Protein AF-A0A2V8IIA6-F1 (afdb_monomer)

Structure (mmCIF, N/CA/C/O backbone):
data_AF-A0A2V8IIA6-F1
#
_entry.id   AF-A0A2V8IIA6-F1
#
loop_
_atom_site.group_PDB
_atom_site.id
_atom_site.type_symbol
_atom_site.label_atom_id
_atom_site.label_alt_id
_atom_site.label_comp_id
_atom_site.label_asym_id
_atom_site.label_entity_id
_atom_site.label_seq_id
_atom_site.pdbx_PDB_ins_code
_atom_site.Cartn_x
_atom_site.Cartn_y
_atom_site.Cartn_z
_atom_site.occupancy
_atom_site.B_iso_or_equiv
_atom_site.auth_seq_id
_atom_site.auth_comp_id
_atom_site.auth_asym_id
_atom_site.auth_atom_id
_atom_site.pdbx_PDB_model_num
ATOM 1 N N . MET A 1 1 ? -71.075 0.052 -41.344 1.00 31.81 1 MET A N 1
ATOM 2 C CA . MET A 1 1 ? -71.062 1.120 -42.367 1.00 31.81 1 MET A CA 1
ATOM 3 C C . MET A 1 1 ? -71.128 2.435 -41.605 1.00 31.81 1 MET A C 1
ATOM 5 O O . MET A 1 1 ? -72.173 2.713 -41.043 1.00 31.81 1 MET A O 1
ATOM 9 N N . ASN A 1 2 ? -69.969 2.957 -41.184 1.00 32.91 2 ASN A N 1
ATOM 10 C CA . ASN A 1 2 ? -69.239 4.104 -41.777 1.00 32.91 2 ASN A CA 1
ATOM 11 C C . ASN A 1 2 ? -70.104 5.378 -41.703 1.00 32.91 2 ASN A C 1
ATOM 13 O O . ASN A 1 2 ? -71.227 5.351 -42.178 1.00 32.91 2 ASN A O 1
ATOM 17 N N . ALA A 1 3 ? -69.684 6.501 -41.125 1.00 30.34 3 ALA A N 1
ATOM 18 C CA . ALA A 1 3 ? -68.422 7.202 -41.335 1.00 30.34 3 ALA A CA 1
ATOM 19 C C . ALA A 1 3 ? -68.171 8.205 -40.171 1.00 30.34 3 ALA A C 1
ATOM 21 O O . ALA A 1 3 ? -69.123 8.694 -39.576 1.00 30.34 3 ALA A O 1
ATOM 22 N N . VAL A 1 4 ? -66.928 8.341 -39.692 1.00 32.91 4 VAL A N 1
ATOM 23 C CA . VAL A 1 4 ? -66.003 9.480 -39.921 1.00 32.91 4 VAL A CA 1
ATOM 24 C C . VAL A 1 4 ? -66.443 10.816 -39.295 1.00 32.91 4 VAL A C 1
ATOM 26 O O . VAL A 1 4 ? -67.447 11.404 -39.681 1.00 32.91 4 VAL A O 1
ATOM 29 N N . SER A 1 5 ? -65.611 11.355 -38.400 1.00 30.11 5 SER A N 1
ATOM 30 C CA . SER A 1 5 ? -65.439 12.802 -38.210 1.00 30.11 5 SER A CA 1
ATOM 31 C C . SER A 1 5 ? -64.028 13.093 -37.718 1.00 30.11 5 SER A C 1
ATOM 33 O O . SER A 1 5 ? -63.480 12.382 -36.876 1.00 30.11 5 SER A O 1
ATOM 35 N N . GLU A 1 6 ? -63.445 14.086 -38.374 1.00 30.84 6 GLU A N 1
ATOM 36 C CA . GLU A 1 6 ? -62.030 14.409 -38.436 1.00 30.84 6 GLU A CA 1
ATOM 37 C C . GLU A 1 6 ? -61.509 15.179 -37.218 1.00 30.84 6 GLU A C 1
ATOM 39 O O . GLU A 1 6 ? -62.247 15.731 -36.404 1.00 30.84 6 GLU A O 1
ATOM 44 N N . PHE A 1 7 ? -60.183 15.188 -37.134 1.00 27.12 7 PHE A N 1
ATOM 45 C CA . PHE A 1 7 ? -59.342 15.808 -36.119 1.00 27.12 7 PHE A CA 1
ATOM 46 C C . PHE A 1 7 ? -58.763 17.148 -36.627 1.00 27.12 7 PHE A C 1
ATOM 48 O O . PHE A 1 7 ? -58.670 17.362 -37.832 1.00 27.12 7 PHE A O 1
ATOM 55 N N . ILE A 1 8 ? -58.225 17.933 -35.678 1.00 27.41 8 ILE A N 1
ATOM 56 C CA . ILE A 1 8 ? -57.191 19.002 -35.771 1.00 27.41 8 ILE A CA 1
ATOM 57 C C . ILE A 1 8 ? -57.630 20.420 -35.321 1.00 27.41 8 ILE A C 1
ATOM 59 O O . ILE A 1 8 ? -58.043 21.270 -36.098 1.00 27.41 8 ILE A O 1
ATOM 63 N N . VAL A 1 9 ? -57.489 20.615 -34.001 1.00 29.34 9 VAL A N 1
ATOM 64 C CA . VAL A 1 9 ? -56.698 21.614 -33.230 1.00 29.34 9 VAL A CA 1
ATOM 65 C C . VAL A 1 9 ? -56.525 23.059 -33.746 1.00 29.34 9 VAL A C 1
ATOM 67 O O . VAL A 1 9 ? -55.869 23.296 -34.755 1.00 29.34 9 VAL A O 1
ATOM 70 N N . ALA A 1 10 ? -56.879 24.025 -32.880 1.00 23.84 10 ALA A N 1
ATOM 71 C CA . ALA A 1 10 ? -56.174 25.305 -32.730 1.00 23.84 10 ALA A CA 1
ATOM 72 C C . ALA A 1 10 ? -56.139 25.780 -31.254 1.00 23.84 10 ALA A C 1
ATOM 74 O O . ALA A 1 10 ? -57.078 25.568 -30.492 1.00 23.84 10 ALA A O 1
ATOM 75 N N . LEU A 1 11 ? -55.000 26.382 -30.894 1.00 30.94 11 LEU A N 1
ATOM 76 C CA . LEU A 1 11 ? -54.446 26.772 -29.586 1.00 30.94 11 LEU A CA 1
ATOM 77 C C . LEU A 1 11 ? -55.349 27.534 -28.591 1.00 30.94 11 LEU A C 1
ATOM 79 O O . LEU A 1 11 ? -55.998 28.510 -28.954 1.00 30.94 11 LEU A O 1
ATOM 83 N N . ALA A 1 12 ? -55.130 27.265 -27.296 1.00 26.92 12 ALA A N 1
ATOM 84 C CA . ALA A 1 12 ? -55.038 28.309 -26.269 1.00 26.92 12 ALA A CA 1
ATOM 85 C C . ALA A 1 12 ? -54.053 27.899 -25.155 1.00 26.92 12 ALA A C 1
ATOM 87 O O . ALA A 1 12 ? -54.123 26.805 -24.600 1.00 26.92 12 ALA A O 1
ATOM 88 N N . VAL A 1 13 ? -53.106 28.793 -24.875 1.00 37.38 13 VAL A N 1
ATOM 89 C CA . VAL A 1 13 ? -52.034 28.671 -23.881 1.00 37.38 13 VAL A CA 1
ATOM 90 C C . VAL A 1 13 ? -52.610 28.831 -22.473 1.00 37.38 13 VAL A C 1
ATOM 92 O O . VAL A 1 13 ? -53.210 29.859 -22.171 1.00 37.38 13 VAL A O 1
ATOM 95 N N . ALA A 1 14 ? -52.357 27.860 -21.596 1.00 34.00 14 ALA A N 1
ATOM 96 C CA . ALA A 1 14 ? -52.492 28.020 -20.152 1.00 34.00 14 ALA A CA 1
ATOM 97 C C . ALA A 1 14 ? -51.121 27.793 -19.505 1.00 34.00 14 ALA A C 1
ATOM 99 O O . ALA A 1 14 ? -50.592 26.680 -19.485 1.00 34.00 14 ALA A O 1
ATOM 100 N N . ALA A 1 15 ? -50.530 28.882 -19.012 1.00 38.03 15 ALA A N 1
ATOM 101 C CA . ALA A 1 15 ? -49.320 28.859 -18.207 1.00 38.03 15 ALA A CA 1
ATOM 102 C C . ALA A 1 15 ? -49.604 28.101 -16.905 1.00 38.03 15 ALA A C 1
ATOM 104 O O . ALA A 1 15 ? -50.258 28.616 -16.001 1.00 38.03 15 ALA A O 1
ATOM 105 N N . THR A 1 16 ? -49.115 26.866 -16.820 1.00 38.56 16 THR A N 1
ATOM 106 C CA . THR A 1 16 ? -49.126 26.105 -15.573 1.00 38.56 16 THR A CA 1
ATOM 107 C C . THR A 1 16 ? -47.766 26.313 -14.930 1.00 38.56 16 THR A C 1
ATOM 109 O O . THR A 1 16 ? -46.756 25.815 -15.425 1.00 38.56 16 THR A O 1
ATOM 112 N N . ALA A 1 17 ? -47.724 27.107 -13.862 1.00 36.56 17 ALA A N 1
ATOM 113 C CA . ALA A 1 17 ? -46.558 27.194 -13.002 1.00 36.56 17 ALA A CA 1
ATOM 114 C C . ALA A 1 17 ? -46.345 25.816 -12.364 1.00 36.56 17 ALA A C 1
ATOM 116 O O . ALA A 1 17 ? -46.988 25.465 -11.375 1.00 36.56 17 ALA A O 1
ATOM 117 N N . CYS A 1 18 ? -45.465 25.012 -12.956 1.00 32.28 18 CYS A N 1
ATOM 118 C CA . CYS A 1 18 ? -44.913 23.851 -12.286 1.00 32.28 18 CYS A CA 1
ATOM 119 C C . CYS A 1 18 ? -44.096 24.383 -11.110 1.00 32.28 18 CYS A C 1
ATOM 121 O O . CYS A 1 18 ? -42.968 24.843 -11.285 1.00 32.28 18 CYS A O 1
ATOM 123 N N . ILE A 1 19 ? -44.681 24.344 -9.913 1.00 41.47 19 ILE A N 1
ATOM 124 C CA . ILE A 1 19 ? -43.917 24.329 -8.672 1.00 41.47 19 ILE A CA 1
ATOM 125 C C . ILE A 1 19 ? -43.054 23.078 -8.786 1.00 41.47 19 ILE A C 1
ATOM 127 O O . ILE A 1 19 ? -43.510 21.963 -8.537 1.00 41.47 19 ILE A O 1
ATOM 131 N N . GLY A 1 20 ? -41.830 23.257 -9.278 1.00 33.75 20 GLY A N 1
ATOM 132 C CA . GLY A 1 20 ? -40.808 22.243 -9.167 1.00 33.75 20 GLY A CA 1
ATOM 133 C C . GLY A 1 20 ? -40.684 21.965 -7.683 1.00 33.75 20 GLY A C 1
ATOM 134 O O . GLY A 1 20 ? -40.266 22.842 -6.929 1.00 33.75 20 GLY A O 1
ATOM 135 N N . ALA A 1 21 ? -41.104 20.776 -7.260 1.00 36.50 21 ALA A N 1
ATOM 136 C CA . ALA A 1 21 ? -40.654 20.232 -6.001 1.00 36.50 21 ALA A CA 1
ATOM 137 C C . ALA A 1 21 ? -39.131 20.170 -6.120 1.00 36.50 21 ALA A C 1
ATOM 139 O O . ALA A 1 21 ? -38.568 19.258 -6.724 1.00 36.50 21 ALA A O 1
ATOM 140 N N . THR A 1 22 ? -38.459 21.202 -5.619 1.00 36.38 22 THR A N 1
ATOM 141 C CA . THR A 1 22 ? -37.060 21.100 -5.268 1.00 36.38 22 THR A CA 1
ATOM 142 C C . THR A 1 22 ? -37.025 19.972 -4.252 1.00 36.38 22 THR A C 1
ATOM 144 O O . THR A 1 22 ? -37.503 20.109 -3.128 1.00 36.38 22 THR A O 1
ATOM 147 N N . HIS A 1 23 ? -36.544 18.802 -4.668 1.00 36.16 23 HIS A N 1
ATOM 148 C CA . HIS A 1 23 ? -36.136 17.782 -3.723 1.00 36.16 23 HIS A CA 1
ATOM 149 C C . HIS A 1 23 ? -34.982 18.386 -2.920 1.00 36.16 23 HIS A C 1
ATOM 151 O O . HIS A 1 23 ? -33.814 18.230 -3.265 1.00 36.16 23 HIS A O 1
ATOM 157 N N . SER A 1 24 ? -35.308 19.118 -1.856 1.00 38.78 24 SER A N 1
ATOM 158 C CA . SER A 1 24 ? -34.388 19.364 -0.762 1.00 38.78 24 SER A CA 1
ATOM 159 C C . SER A 1 24 ? -34.180 18.010 -0.094 1.00 38.78 24 SER A C 1
ATOM 161 O O . SER A 1 24 ? -34.891 17.636 0.839 1.00 38.78 24 SER A O 1
ATOM 163 N N . VAL A 1 25 ? -33.261 17.218 -0.644 1.00 41.19 25 VAL A N 1
ATOM 164 C CA . VAL A 1 25 ? -32.724 16.052 0.050 1.00 41.19 25 VAL A CA 1
ATOM 165 C C . VAL A 1 25 ? -32.101 16.610 1.323 1.00 41.19 25 VAL A C 1
ATOM 167 O O . VAL A 1 25 ? -31.121 17.346 1.247 1.00 41.19 25 VAL A O 1
ATOM 170 N N . SER A 1 26 ? -32.712 16.349 2.477 1.00 43.47 26 SER A N 1
ATOM 171 C CA . SER A 1 26 ? -32.168 16.782 3.761 1.00 43.47 26 SER A CA 1
ATOM 172 C C . SER A 1 26 ? -30.742 16.247 3.903 1.00 43.47 26 SER A C 1
ATOM 174 O O . SER A 1 26 ? -30.544 15.033 3.821 1.00 43.47 26 SER A O 1
ATOM 176 N N . ASP A 1 27 ? -29.760 17.123 4.110 1.00 54.41 27 ASP A N 1
ATOM 177 C CA . ASP A 1 27 ? -28.418 16.717 4.531 1.00 54.41 27 ASP A CA 1
ATOM 178 C C . ASP A 1 27 ? -28.521 16.097 5.922 1.00 54.41 27 ASP A C 1
ATOM 180 O O . ASP A 1 27 ? -28.786 16.797 6.898 1.00 54.41 27 ASP A O 1
ATOM 184 N N . ALA A 1 28 ? -28.360 14.777 6.021 1.00 73.88 28 ALA A N 1
ATOM 185 C CA . ALA A 1 28 ? -28.357 14.116 7.314 1.00 73.88 28 ALA A CA 1
ATOM 186 C C . ALA A 1 28 ? -27.144 14.584 8.135 1.00 73.88 28 ALA A C 1
ATOM 188 O O . ALA A 1 28 ? -26.025 14.703 7.617 1.00 73.88 28 ALA A O 1
ATOM 189 N N . ASP A 1 29 ? -27.364 14.833 9.426 1.00 83.56 29 ASP A N 1
ATOM 190 C CA . ASP A 1 29 ? -26.277 15.124 10.353 1.00 83.56 29 ASP A CA 1
ATOM 191 C C . ASP A 1 29 ? -25.362 13.908 10.523 1.00 83.56 29 ASP A C 1
ATOM 193 O O . ASP A 1 29 ? -25.795 12.753 10.568 1.00 83.56 29 ASP A O 1
ATOM 197 N N . VAL A 1 30 ? -24.071 14.195 10.653 1.00 89.38 30 VAL A N 1
ATOM 198 C CA . VAL A 1 30 ? -23.047 13.210 10.997 1.00 89.38 30 VAL A CA 1
ATOM 199 C C . VAL A 1 30 ? -23.221 12.741 12.440 1.00 89.38 30 VAL A C 1
ATOM 201 O O . VAL A 1 30 ? -23.549 13.524 13.332 1.00 89.38 30 VAL A O 1
ATOM 204 N N . ARG A 1 31 ? -22.972 11.453 12.684 1.00 89.31 31 ARG A N 1
ATOM 205 C CA . ARG A 1 31 ? -23.026 10.855 14.023 1.00 89.31 31 ARG A CA 1
ATOM 206 C C . ARG A 1 31 ? -21.670 10.234 14.358 1.00 89.31 31 ARG A C 1
ATOM 208 O O . ARG A 1 31 ? -21.375 9.166 13.817 1.00 89.31 31 ARG A O 1
ATOM 215 N N . PRO A 1 32 ? -20.844 10.886 15.198 1.00 93.94 32 PRO A N 1
ATOM 216 C CA . PRO A 1 32 ? -19.577 10.309 15.623 1.00 93.94 32 PRO A CA 1
ATOM 217 C C . PRO A 1 32 ? -19.813 9.042 16.441 1.00 93.94 32 PRO A C 1
ATOM 219 O O . PRO A 1 32 ? -20.712 8.979 17.280 1.00 93.94 32 PRO A O 1
ATOM 222 N N . GLN A 1 33 ? -18.993 8.036 16.171 1.00 95.88 33 GLN A N 1
ATOM 223 C CA . GLN A 1 33 ? -18.931 6.771 16.895 1.00 95.88 33 GLN A CA 1
ATOM 224 C C . GLN A 1 33 ? -17.515 6.572 17.426 1.00 95.88 33 GLN A C 1
ATOM 226 O O . GLN A 1 33 ? -16.572 7.153 16.885 1.00 95.88 33 GLN A O 1
ATOM 231 N N . ASP A 1 34 ? -17.356 5.728 18.444 1.00 97.62 34 ASP A N 1
ATOM 232 C CA . ASP A 1 34 ? -16.028 5.263 18.841 1.00 97.62 34 ASP A CA 1
ATOM 233 C C . ASP A 1 34 ? -15.339 4.584 17.645 1.00 97.62 34 ASP A C 1
ATOM 235 O O . ASP A 1 34 ? -15.910 3.718 16.975 1.00 97.62 34 ASP A O 1
ATOM 239 N N . ALA A 1 35 ? -14.120 5.023 17.334 1.00 97.69 35 ALA A N 1
ATOM 240 C CA . ALA A 1 35 ? -13.429 4.590 16.126 1.00 97.69 35 ALA A CA 1
ATOM 241 C C . ALA A 1 35 ? -12.978 3.117 16.174 1.00 97.69 35 ALA A C 1
ATOM 243 O O . ALA A 1 35 ? -12.955 2.458 15.131 1.00 97.69 35 ALA A O 1
ATOM 244 N N . ILE A 1 36 ? -12.632 2.584 17.353 1.00 98.19 36 ILE A N 1
ATOM 245 C CA . ILE A 1 36 ? -12.224 1.179 17.505 1.00 98.19 36 ILE A CA 1
ATOM 246 C C . ILE A 1 36 ? -13.445 0.274 17.324 1.00 98.19 36 ILE A C 1
ATOM 248 O O . ILE A 1 36 ? -13.383 -0.694 16.559 1.00 98.19 36 ILE A O 1
ATOM 252 N N . ASP A 1 37 ? -14.565 0.612 17.965 1.00 98.06 37 ASP A N 1
ATOM 253 C CA . ASP A 1 37 ? -15.830 -0.113 17.820 1.00 98.06 37 ASP A CA 1
ATOM 254 C C . ASP A 1 37 ? -16.314 -0.126 16.370 1.00 98.06 37 ASP A C 1
ATOM 256 O O . ASP A 1 37 ? -16.732 -1.175 15.866 1.00 98.06 37 ASP A O 1
ATOM 260 N N . LEU A 1 38 ? -16.205 1.010 15.677 1.00 97.81 38 LEU A N 1
ATOM 261 C CA . LEU A 1 38 ? -16.568 1.123 14.269 1.00 97.81 38 LEU A CA 1
ATOM 262 C C . LEU A 1 38 ? -15.727 0.174 13.401 1.00 97.81 38 LEU A C 1
ATOM 264 O O . LEU A 1 38 ? -16.287 -0.589 12.611 1.00 97.81 38 LEU A O 1
ATOM 268 N N . ILE A 1 39 ? -14.398 0.178 13.560 1.00 98.12 39 ILE A N 1
ATOM 269 C CA . ILE A 1 39 ? -13.489 -0.688 12.788 1.00 98.12 39 ILE A CA 1
ATOM 270 C C . ILE A 1 39 ? -13.767 -2.168 13.060 1.00 98.12 39 ILE A C 1
ATOM 272 O O . ILE A 1 39 ? -13.886 -2.960 12.125 1.00 98.12 39 ILE A O 1
ATOM 276 N N . LEU A 1 40 ? -13.882 -2.562 14.328 1.00 98.19 40 LEU A N 1
ATOM 277 C CA . LEU A 1 40 ? -14.100 -3.963 14.693 1.00 98.19 40 LEU A CA 1
ATOM 278 C C . LEU A 1 40 ? -15.471 -4.472 14.233 1.00 98.19 40 LEU A C 1
ATOM 280 O O . LEU A 1 40 ? -15.591 -5.633 13.840 1.00 98.19 40 LEU A O 1
ATOM 284 N N . THR A 1 41 ? -16.485 -3.606 14.219 1.00 97.88 41 THR A N 1
ATOM 285 C CA . THR A 1 41 ? -17.807 -3.927 13.664 1.00 97.88 41 THR A CA 1
ATOM 286 C C . THR A 1 41 ? -17.759 -4.062 12.142 1.00 97.88 41 THR A C 1
ATOM 288 O O . THR A 1 41 ? -18.398 -4.958 11.591 1.00 97.88 41 THR A O 1
ATOM 291 N N . ALA A 1 42 ? -16.964 -3.242 11.445 1.00 98.19 42 ALA A N 1
ATOM 292 C CA . ALA A 1 42 ? -16.837 -3.315 9.989 1.00 98.19 42 ALA A CA 1
ATOM 293 C C . ALA A 1 42 ? -16.361 -4.697 9.503 1.00 98.19 42 ALA A C 1
ATOM 295 O O . ALA A 1 42 ? -16.852 -5.189 8.485 1.00 98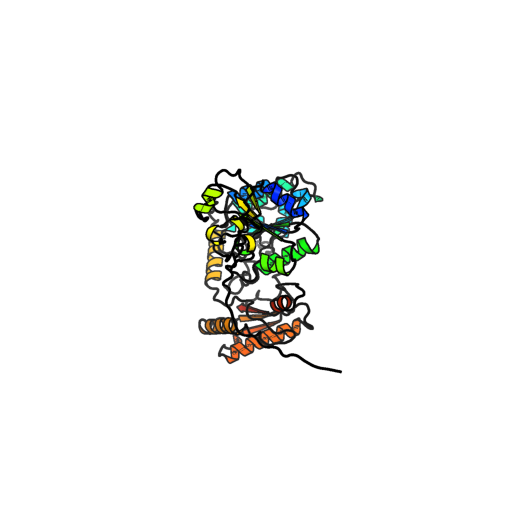.19 42 ALA A O 1
ATOM 296 N N . PHE A 1 43 ? -15.503 -5.380 10.270 1.00 98.25 43 PHE A N 1
ATOM 297 C CA . PHE A 1 43 ? -15.030 -6.733 9.946 1.00 98.25 43 PHE A CA 1
ATOM 298 C C . PHE A 1 43 ? -16.121 -7.815 9.897 1.00 98.25 43 PHE A C 1
ATOM 300 O O . PHE A 1 43 ? -15.866 -8.912 9.401 1.00 98.25 43 PHE A O 1
ATOM 307 N N . GLN A 1 44 ? -17.341 -7.532 10.366 1.00 96.12 44 GLN A N 1
ATOM 308 C CA . GLN A 1 44 ? -18.485 -8.436 10.196 1.00 96.12 44 GLN A CA 1
ATOM 309 C C . GLN A 1 44 ? -18.941 -8.526 8.732 1.00 96.12 44 GLN A C 1
ATOM 311 O O . GLN A 1 44 ? -19.463 -9.556 8.315 1.00 96.12 44 GLN A O 1
ATOM 316 N N . ASN A 1 45 ? -18.727 -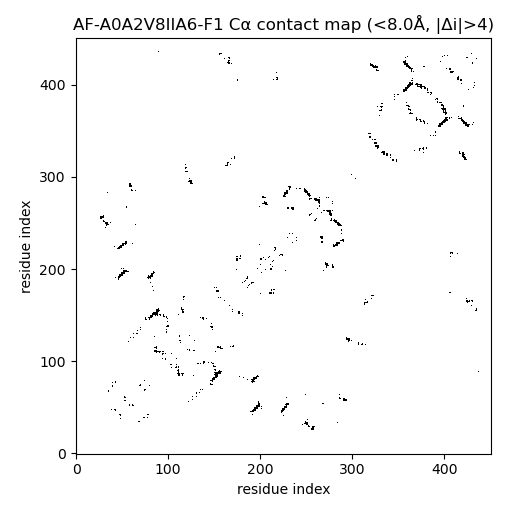7.460 7.954 1.00 97.19 45 ASN A N 1
ATOM 317 C CA . ASN A 1 45 ? -19.183 -7.353 6.567 1.00 97.19 45 ASN A CA 1
ATOM 318 C C . ASN A 1 45 ? -18.020 -7.258 5.569 1.00 97.19 45 ASN A C 1
ATOM 320 O O . ASN A 1 45 ? -18.148 -7.699 4.426 1.00 97.19 45 ASN A O 1
ATOM 324 N N . TYR A 1 46 ? -16.877 -6.723 6.003 1.00 98.44 46 TYR A N 1
ATOM 325 C CA . TYR A 1 46 ? -15.735 -6.429 5.144 1.00 98.44 46 TYR A CA 1
ATOM 326 C C . TYR A 1 46 ? -14.491 -7.180 5.625 1.00 98.44 46 TYR A C 1
ATOM 328 O O . TYR A 1 46 ? -13.973 -6.873 6.697 1.00 98.44 46 TYR A O 1
ATOM 336 N N . PRO A 1 47 ? -13.962 -8.148 4.854 1.00 98.25 47 PRO A N 1
ATOM 337 C CA . PRO A 1 47 ? -12.728 -8.831 5.236 1.00 98.25 47 PRO A CA 1
ATOM 338 C C . PRO A 1 47 ? -11.502 -7.910 5.191 1.00 98.25 47 PRO A C 1
ATOM 340 O O . PRO A 1 47 ? -10.505 -8.185 5.857 1.00 98.25 47 PRO A O 1
ATOM 343 N N . LEU A 1 48 ? -11.562 -6.819 4.422 1.00 98.81 48 LEU A N 1
ATOM 344 C CA . LEU A 1 48 ? -10.484 -5.846 4.295 1.00 98.81 48 LEU A CA 1
ATOM 345 C C . LEU A 1 48 ? -10.945 -4.501 4.853 1.00 98.81 48 LEU A C 1
ATOM 347 O O . LEU A 1 48 ? -11.777 -3.827 4.247 1.00 98.81 48 LEU A O 1
ATOM 351 N N . VAL A 1 49 ? -10.374 -4.095 5.983 1.00 98.81 49 VAL A N 1
ATOM 352 C CA . VAL A 1 49 ? -10.585 -2.755 6.540 1.00 98.81 49 VAL A CA 1
ATOM 353 C C . VAL A 1 49 ? -9.287 -1.976 6.389 1.00 98.81 49 VAL A C 1
ATOM 355 O O . VAL A 1 49 ? -8.248 -2.396 6.896 1.00 98.81 49 VAL A O 1
ATOM 358 N N . ALA A 1 50 ? -9.327 -0.873 5.649 1.00 98.44 50 ALA A N 1
ATOM 359 C CA . ALA A 1 50 ? -8.159 -0.081 5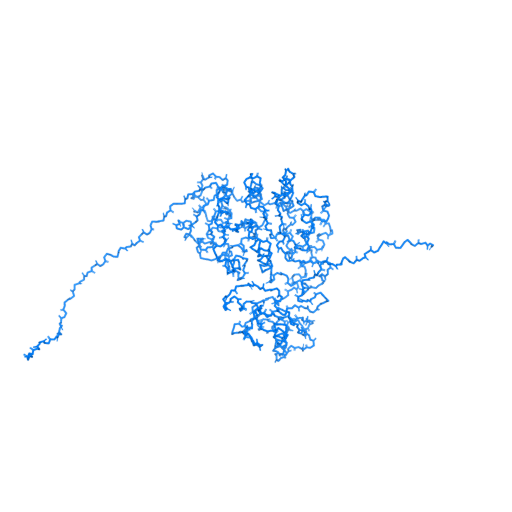.300 1.00 98.44 50 ALA A CA 1
ATOM 360 C C . ALA A 1 50 ? -8.106 1.204 6.124 1.00 98.44 50 ALA A C 1
ATOM 362 O O . ALA A 1 50 ? -9.041 1.996 6.099 1.00 98.44 50 ALA A O 1
ATOM 363 N N . LEU A 1 51 ? -7.006 1.402 6.840 1.00 98.12 51 LEU A N 1
ATOM 364 C CA . LEU A 1 51 ? -6.728 2.559 7.676 1.00 98.12 51 LEU A CA 1
ATOM 365 C C . LEU A 1 51 ? -5.603 3.372 7.037 1.00 98.12 51 LEU A C 1
ATOM 367 O O . LEU A 1 51 ? -4.502 2.850 6.833 1.00 98.12 51 LEU A O 1
ATOM 371 N N . SER A 1 52 ? -5.870 4.646 6.742 1.00 95.38 52 SER A N 1
ATOM 372 C CA . SER A 1 52 ? -4.815 5.536 6.269 1.00 95.38 52 SER A CA 1
ATOM 373 C C . SER A 1 52 ? -3.780 5.818 7.363 1.00 95.38 52 SER A C 1
ATOM 375 O O . SER A 1 52 ? -4.135 6.073 8.513 1.00 95.38 52 SER A O 1
ATOM 377 N N . ASP A 1 53 ? -2.500 5.859 6.991 1.00 91.44 53 ASP A N 1
ATOM 378 C CA . ASP A 1 53 ? -1.366 6.296 7.828 1.00 91.44 53 ASP A CA 1
ATOM 379 C C . ASP A 1 53 ? -1.358 7.830 8.062 1.00 91.44 53 ASP A C 1
ATOM 381 O O . ASP A 1 53 ? -0.322 8.479 8.169 1.00 91.44 53 ASP A O 1
ATOM 385 N N . GLY A 1 54 ? -2.536 8.462 8.084 1.00 85.81 54 GLY A N 1
ATOM 386 C CA . GLY A 1 54 ? -2.670 9.916 8.170 1.00 85.81 54 GLY A CA 1
ATOM 387 C C . GLY A 1 54 ? -2.611 10.662 6.832 1.00 85.81 54 GLY A C 1
ATOM 388 O O . GLY A 1 54 ? -2.521 10.073 5.751 1.00 85.81 54 GLY A O 1
ATOM 389 N N . ALA A 1 55 ? -2.681 11.997 6.906 1.00 73.88 55 ALA A N 1
ATOM 390 C CA . ALA A 1 55 ? -2.577 12.895 5.742 1.00 73.88 55 ALA A CA 1
ATOM 391 C C . ALA A 1 55 ? -1.123 13.104 5.266 1.00 73.88 55 ALA A C 1
ATOM 393 O O . ALA A 1 55 ? -0.861 13.668 4.200 1.00 73.88 55 ALA A O 1
ATOM 394 N N . GLY A 1 56 ? -0.166 12.647 6.067 1.00 73.19 56 GLY A N 1
ATOM 395 C CA . GLY A 1 56 ? 1.238 12.476 5.736 1.00 73.19 56 GLY A CA 1
ATOM 396 C C . GLY A 1 56 ? 1.806 11.408 6.663 1.00 73.19 56 GLY A C 1
ATOM 397 O O . GLY A 1 56 ? 1.420 11.356 7.825 1.00 73.19 56 GLY A O 1
ATOM 398 N N . HIS A 1 57 ? 2.685 10.560 6.141 1.00 90.81 57 HIS A N 1
ATOM 399 C CA . HIS A 1 57 ? 3.401 9.549 6.918 1.00 90.81 57 HIS A CA 1
ATOM 400 C C . HIS A 1 57 ? 4.063 10.148 8.163 1.00 90.81 57 HIS A C 1
ATOM 402 O O . HIS A 1 57 ? 4.543 11.280 8.111 1.00 90.81 57 HIS A O 1
ATOM 408 N N . GLY A 1 58 ? 4.166 9.372 9.244 1.00 92.38 58 GLY A N 1
ATOM 409 C CA . GLY A 1 58 ? 4.868 9.817 10.455 1.00 92.38 58 GLY A CA 1
ATOM 410 C C . GLY A 1 58 ? 3.985 10.468 11.526 1.00 92.38 58 GLY A C 1
ATOM 411 O O . GLY A 1 58 ? 4.514 11.146 12.405 1.00 92.38 58 GLY A O 1
ATOM 412 N N . GLN A 1 59 ? 2.658 10.312 11.463 1.00 94.38 59 GLN A N 1
ATOM 413 C CA . GLN A 1 59 ? 1.733 10.927 12.423 1.00 94.38 59 GLN A CA 1
ATOM 414 C C . GLN A 1 59 ? 1.583 10.098 13.706 1.00 94.38 59 GLN A C 1
ATOM 416 O O . GLN A 1 59 ? 1.114 8.956 13.685 1.00 94.38 59 GLN A O 1
ATOM 421 N N . LEU A 1 60 ? 1.919 10.704 14.850 1.00 95.94 60 LEU A N 1
ATOM 422 C CA . LEU A 1 60 ? 1.882 10.030 16.152 1.00 95.94 60 LEU A CA 1
ATOM 423 C C . LEU A 1 60 ? 0.464 9.641 16.576 1.00 95.94 60 LEU A C 1
ATOM 425 O O . LEU A 1 60 ? 0.279 8.602 17.200 1.00 95.94 60 LEU A O 1
ATOM 429 N N . GLU A 1 61 ? -0.544 10.435 16.222 1.00 96.69 61 GLU A N 1
ATOM 430 C CA . GLU A 1 61 ? -1.947 10.145 16.526 1.00 96.69 61 GLU A CA 1
ATOM 431 C C . GLU A 1 61 ? -2.419 8.868 15.819 1.00 96.69 61 GLU A C 1
ATOM 433 O O . GLU A 1 61 ? -3.103 8.043 16.425 1.00 96.69 61 GLU A O 1
ATOM 438 N N . THR A 1 62 ? -2.006 8.660 14.566 1.00 96.50 62 THR A N 1
ATOM 439 C CA . THR A 1 62 ? -2.321 7.443 13.808 1.00 96.50 62 THR A CA 1
ATOM 440 C C . THR A 1 62 ? -1.584 6.229 14.369 1.00 96.50 62 THR A C 1
ATOM 442 O O . THR A 1 62 ? -2.187 5.162 14.512 1.00 96.50 62 THR A O 1
ATOM 445 N N . ARG A 1 63 ? -0.315 6.390 14.774 1.00 97.12 63 ARG A N 1
ATOM 446 C CA . ARG A 1 63 ? 0.435 5.361 15.514 1.00 97.12 63 ARG A CA 1
ATOM 447 C C . ARG A 1 63 ? -0.284 4.974 16.809 1.00 97.12 63 ARG A C 1
ATOM 449 O O . ARG A 1 63 ? -0.508 3.791 17.059 1.00 97.12 63 ARG A O 1
ATOM 456 N N . ASP A 1 64 ? -0.635 5.955 17.635 1.00 98.00 64 ASP A N 1
ATOM 457 C CA . ASP A 1 64 ? -1.253 5.733 18.946 1.00 98.00 64 ASP A CA 1
ATOM 458 C C . ASP A 1 64 ? -2.628 5.065 18.795 1.00 98.00 64 ASP A C 1
ATOM 460 O O . ASP A 1 64 ? -2.948 4.124 19.526 1.00 98.00 64 ASP A O 1
ATOM 464 N N . PHE A 1 65 ? -3.402 5.474 17.785 1.00 98.38 65 PHE A N 1
ATOM 465 C CA . PHE A 1 65 ? -4.663 4.832 17.431 1.00 98.38 65 PHE A CA 1
ATOM 466 C C . PHE A 1 65 ? -4.476 3.380 16.973 1.00 98.38 65 PHE A C 1
ATOM 468 O O . PHE A 1 65 ? -5.169 2.491 17.470 1.00 98.38 65 PHE A O 1
ATOM 475 N N . PHE A 1 66 ? -3.513 3.113 16.085 1.00 98.50 66 PHE A N 1
ATOM 476 C CA . PHE A 1 66 ? -3.169 1.753 15.662 1.00 98.50 66 PHE A CA 1
ATOM 477 C C . PHE A 1 66 ? -2.812 0.866 16.864 1.00 98.50 66 PHE A C 1
ATOM 479 O O . PHE A 1 66 ? -3.327 -0.246 16.981 1.00 98.50 66 PHE A O 1
ATOM 486 N N . ILE A 1 67 ? -1.982 1.366 17.787 1.00 98.62 67 ILE A N 1
ATOM 487 C CA . ILE A 1 67 ? -1.592 0.645 19.009 1.00 98.62 67 ILE A CA 1
ATOM 488 C C . ILE A 1 67 ? -2.819 0.363 19.889 1.00 98.62 67 ILE A C 1
ATOM 490 O O . ILE A 1 67 ? -2.965 -0.749 20.400 1.00 98.62 67 ILE A O 1
ATOM 494 N N . GLY A 1 68 ? -3.711 1.343 20.057 1.00 98.44 68 GLY A N 1
ATOM 495 C CA . GLY A 1 68 ? -4.974 1.168 20.775 1.00 98.44 68 GLY A CA 1
ATOM 496 C C . GLY A 1 68 ? -5.846 0.071 20.160 1.00 98.44 68 GLY A C 1
ATOM 497 O O . GLY A 1 68 ? -6.302 -0.823 20.873 1.00 98.44 68 GLY A O 1
ATOM 498 N N . LEU A 1 69 ? -5.998 0.085 18.834 1.00 98.62 69 LEU A N 1
ATOM 499 C CA . LEU A 1 69 ? -6.786 -0.890 18.084 1.00 98.62 69 LEU A CA 1
ATOM 500 C C . LEU A 1 69 ? -6.251 -2.322 18.241 1.00 98.62 69 LEU A C 1
ATOM 502 O O . LEU A 1 69 ? -7.026 -3.228 18.537 1.00 98.62 69 LEU A O 1
ATOM 506 N N . ILE A 1 70 ? -4.941 -2.548 18.086 1.00 98.44 70 ILE A N 1
ATOM 507 C CA . ILE A 1 70 ? -4.374 -3.908 18.189 1.00 98.44 70 ILE A CA 1
ATOM 508 C C . ILE A 1 70 ? -4.363 -4.449 19.626 1.00 98.44 70 ILE A C 1
ATOM 510 O O . ILE A 1 70 ? -4.307 -5.664 19.821 1.00 98.44 70 ILE A O 1
ATOM 514 N N . ARG A 1 71 ? -4.401 -3.566 20.634 1.00 98.19 71 ARG A N 1
ATOM 515 C CA . ARG A 1 71 ? -4.478 -3.937 22.057 1.00 98.19 71 ARG A CA 1
ATOM 516 C C . ARG A 1 71 ? -5.900 -4.279 22.501 1.00 98.19 71 ARG A C 1
ATOM 518 O O . ARG A 1 71 ? -6.059 -4.924 23.542 1.00 98.19 71 ARG A O 1
ATOM 525 N N . ASP A 1 72 ? -6.923 -3.884 21.743 1.00 98.38 72 ASP A N 1
ATOM 526 C CA . ASP A 1 72 ? -8.293 -4.316 22.001 1.00 98.38 72 ASP A CA 1
ATOM 527 C C . ASP A 1 72 ? -8.383 -5.845 21.887 1.00 98.38 72 ASP A C 1
ATOM 529 O O . ASP A 1 72 ? -7.977 -6.452 20.893 1.00 98.38 72 ASP A O 1
ATOM 533 N N . ARG A 1 73 ? -8.937 -6.496 22.915 1.00 96.81 73 ARG A N 1
ATOM 534 C CA . ARG A 1 73 ? -8.997 -7.965 23.006 1.00 96.81 73 ARG A CA 1
ATOM 535 C C . ARG A 1 73 ? -9.781 -8.608 21.859 1.00 96.81 73 ARG A C 1
ATOM 537 O O . ARG A 1 73 ? -9.561 -9.784 21.570 1.00 96.81 73 ARG A O 1
ATOM 544 N N . ARG A 1 74 ? -10.681 -7.863 21.212 1.00 97.75 74 ARG A N 1
ATOM 545 C CA . ARG A 1 74 ? -11.473 -8.317 20.061 1.00 97.75 74 ARG A CA 1
ATOM 546 C C . ARG A 1 74 ? -10.643 -8.377 18.776 1.00 97.75 74 ARG A C 1
ATOM 548 O O . ARG A 1 74 ? -10.957 -9.180 17.897 1.00 97.75 74 ARG A O 1
ATOM 555 N N . PHE A 1 75 ? -9.571 -7.589 18.658 1.00 98.31 75 PHE A N 1
ATOM 556 C CA . PHE A 1 75 ? -8.737 -7.540 17.454 1.00 98.31 75 PHE A CA 1
ATOM 557 C C . PHE A 1 75 ? -8.093 -8.897 17.099 1.00 98.31 75 PHE A C 1
ATOM 559 O O . PHE A 1 75 ? -8.337 -9.389 15.992 1.00 98.31 75 PHE A O 1
ATOM 566 N N . PRO A 1 76 ? -7.343 -9.579 17.993 1.00 96.19 76 PRO A N 1
ATOM 567 C CA . PRO A 1 76 ? -6.773 -10.897 17.693 1.00 96.19 76 PRO A CA 1
ATOM 568 C C . PRO A 1 76 ? -7.832 -12.002 17.547 1.00 96.19 76 PRO A C 1
ATOM 570 O O . PRO A 1 76 ? -7.535 -13.071 17.025 1.00 96.19 76 PRO A O 1
ATOM 573 N N . GLN A 1 77 ? -9.073 -11.771 17.984 1.00 95.62 77 GLN A N 1
ATOM 574 C CA . GLN A 1 77 ? -10.177 -12.713 17.770 1.00 95.62 77 GLN A CA 1
ATOM 575 C C . GLN A 1 77 ? -10.800 -12.561 16.375 1.00 95.62 77 GLN A C 1
ATOM 577 O O . GLN A 1 77 ? -11.272 -13.542 15.805 1.00 95.62 77 GLN A O 1
ATOM 582 N N . THR A 1 78 ? -10.766 -11.349 15.815 1.00 94.94 78 THR A N 1
ATOM 583 C CA . THR A 1 78 ? -11.531 -10.987 14.612 1.00 94.94 78 THR A CA 1
ATOM 584 C C . THR A 1 78 ? -10.653 -10.830 13.370 1.00 94.94 78 THR A C 1
ATOM 586 O O . THR A 1 78 ? -11.033 -11.269 12.287 1.00 94.94 78 THR A O 1
ATOM 589 N N . VAL A 1 79 ? -9.476 -10.213 13.510 1.00 95.75 79 VAL A N 1
ATOM 590 C CA . VAL A 1 79 ? -8.677 -9.717 12.377 1.00 95.75 79 VAL A CA 1
ATOM 591 C C . VAL A 1 79 ? -7.450 -10.590 12.138 1.00 95.75 79 VAL A C 1
ATOM 593 O O . VAL A 1 79 ? -7.321 -11.196 11.080 1.00 95.75 79 VAL A O 1
ATOM 596 N N . ARG A 1 80 ? -6.569 -10.702 13.141 1.00 94.00 80 ARG A N 1
ATOM 597 C CA . ARG A 1 80 ? -5.319 -11.500 13.149 1.00 94.00 80 ARG A CA 1
ATOM 598 C C . ARG A 1 80 ? -4.267 -11.167 12.087 1.00 94.00 80 ARG A C 1
ATOM 600 O O . ARG A 1 80 ? -3.129 -11.581 12.263 1.00 94.00 80 ARG A O 1
ATOM 607 N N . ASN A 1 81 ? -4.581 -10.431 11.027 1.00 98.69 81 ASN A N 1
ATOM 608 C CA . ASN A 1 81 ? -3.609 -10.058 10.004 1.00 98.69 81 ASN A CA 1
ATOM 609 C C . ASN A 1 81 ? -3.538 -8.542 9.852 1.00 98.69 81 ASN A C 1
ATOM 611 O O . ASN A 1 81 ? -4.562 -7.859 9.825 1.00 98.69 81 ASN A O 1
ATOM 615 N N . ILE A 1 82 ? -2.320 -8.034 9.717 1.00 98.88 82 ILE A N 1
ATOM 616 C CA . ILE A 1 82 ? -2.043 -6.640 9.389 1.00 98.88 82 ILE A CA 1
ATOM 617 C C . ILE A 1 82 ? -1.175 -6.641 8.140 1.00 98.88 82 ILE A C 1
ATOM 619 O O . ILE A 1 82 ? -0.148 -7.314 8.121 1.00 98.88 82 ILE A O 1
ATOM 623 N N . VAL A 1 83 ? -1.574 -5.910 7.106 1.00 98.81 83 VAL A N 1
ATOM 624 C CA . VAL A 1 83 ? -0.750 -5.692 5.911 1.00 98.81 83 VAL A CA 1
ATOM 625 C C . VAL A 1 83 ? -0.238 -4.264 5.957 1.00 98.81 83 VAL A C 1
ATOM 627 O O . VAL A 1 83 ? -1.039 -3.341 6.094 1.00 98.81 83 VAL A O 1
ATOM 630 N N . ILE A 1 84 ? 1.079 -4.090 5.865 1.00 98.69 84 ILE A N 1
ATOM 631 C CA . ILE A 1 84 ? 1.726 -2.784 6.008 1.00 98.69 84 ILE A CA 1
ATOM 632 C C . ILE A 1 84 ? 2.394 -2.330 4.713 1.00 98.69 84 ILE A C 1
ATOM 634 O O . ILE A 1 84 ? 3.014 -3.125 4.005 1.00 98.69 84 ILE A O 1
ATOM 638 N N . GLU A 1 85 ? 2.319 -1.027 4.449 1.00 97.38 85 GLU A N 1
ATOM 639 C CA . GLU A 1 85 ? 3.051 -0.377 3.360 1.00 97.38 85 GLU A CA 1
ATOM 640 C C . GLU A 1 85 ? 4.572 -0.379 3.581 1.00 97.38 85 GLU A C 1
ATOM 642 O O . GLU A 1 85 ? 5.345 -0.561 2.645 1.00 97.38 85 GLU A O 1
ATOM 647 N N . PHE A 1 86 ? 5.012 -0.172 4.823 1.00 96.44 86 PHE A N 1
ATOM 648 C CA . PHE A 1 86 ? 6.405 0.110 5.191 1.00 96.44 86 PHE A CA 1
ATOM 649 C C . PHE A 1 86 ? 7.251 -1.153 5.420 1.00 96.44 86 PHE A C 1
ATOM 651 O O . PHE A 1 86 ? 8.090 -1.205 6.316 1.00 96.44 86 PHE A O 1
ATOM 658 N N . GLY A 1 87 ? 7.010 -2.204 4.634 1.00 96.69 87 GLY A N 1
ATOM 659 C CA . GLY A 1 87 ? 7.595 -3.520 4.869 1.00 96.69 87 GLY A CA 1
ATOM 660 C C . GLY A 1 87 ? 8.025 -4.229 3.595 1.00 96.69 87 GLY A C 1
ATOM 661 O O . GLY A 1 87 ? 7.158 -4.653 2.844 1.00 96.69 87 GLY A O 1
ATOM 662 N N . ASN A 1 88 ? 9.327 -4.430 3.383 1.00 95.56 88 ASN A N 1
ATOM 663 C CA . ASN A 1 88 ? 9.891 -5.156 2.241 1.00 95.56 88 ASN A CA 1
ATOM 664 C C . ASN A 1 88 ? 9.638 -6.669 2.356 1.00 95.56 88 ASN A C 1
ATOM 666 O O . ASN A 1 88 ? 10.214 -7.352 3.208 1.00 95.56 88 ASN A O 1
ATOM 670 N N . ALA A 1 89 ? 8.837 -7.214 1.438 1.00 94.19 89 ALA A N 1
ATOM 671 C CA . ALA A 1 89 ? 8.426 -8.617 1.401 1.00 94.19 89 ALA A CA 1
ATOM 672 C C . ALA A 1 89 ? 9.575 -9.636 1.336 1.00 94.19 89 ALA A C 1
ATOM 674 O O . ALA A 1 89 ? 9.385 -10.794 1.718 1.00 94.19 89 ALA A O 1
ATOM 675 N N . ARG A 1 90 ? 10.786 -9.227 0.930 1.00 92.56 90 ARG A N 1
ATOM 676 C CA . ARG A 1 90 ? 12.003 -10.054 1.016 1.00 92.56 90 ARG A CA 1
ATOM 677 C C . ARG A 1 90 ? 12.262 -10.545 2.442 1.00 92.56 90 ARG A C 1
ATOM 679 O O . ARG A 1 90 ? 12.783 -11.642 2.621 1.00 92.56 90 ARG A O 1
ATOM 686 N N . TYR A 1 91 ? 11.871 -9.763 3.446 1.00 97.25 91 TYR A N 1
ATOM 687 C CA . TYR A 1 91 ? 12.124 -10.034 4.859 1.00 97.25 91 TYR A CA 1
ATOM 688 C C . TYR A 1 91 ? 10.910 -10.625 5.591 1.00 97.25 91 TYR A C 1
ATOM 690 O O . TYR A 1 91 ? 10.870 -10.614 6.822 1.00 97.25 91 TYR A O 1
ATOM 698 N N . GLN A 1 92 ? 9.930 -11.190 4.869 1.00 98.12 92 GLN A N 1
ATOM 699 C CA . GLN A 1 92 ? 8.716 -11.746 5.484 1.00 98.12 92 GLN A CA 1
ATOM 700 C C . GLN A 1 92 ? 9.032 -12.812 6.545 1.00 98.12 92 GLN A C 1
ATOM 702 O O . GLN A 1 92 ? 8.424 -12.807 7.611 1.00 98.12 92 GLN A O 1
ATOM 707 N N . SER A 1 93 ? 10.026 -13.678 6.313 1.00 96.88 93 SER A N 1
ATOM 708 C CA . SER A 1 93 ? 10.429 -14.683 7.306 1.00 96.88 93 SER A CA 1
ATOM 709 C C . SER A 1 93 ? 11.036 -14.065 8.568 1.00 96.88 93 SER A C 1
ATOM 711 O O . SER A 1 93 ? 10.844 -14.595 9.657 1.00 96.88 93 SER A O 1
ATOM 713 N N . VAL A 1 94 ? 11.774 -12.956 8.441 1.00 98.44 94 VAL A N 1
ATOM 714 C CA . VAL A 1 94 ? 12.332 -12.224 9.592 1.00 98.44 94 VAL A CA 1
ATOM 715 C C . VAL A 1 94 ? 11.194 -11.617 10.409 1.00 98.44 94 VAL A C 1
ATOM 717 O O . VAL A 1 94 ? 11.179 -11.752 11.632 1.00 98.44 94 VAL A O 1
ATOM 720 N N . MET A 1 95 ? 10.211 -11.015 9.731 1.00 98.75 95 MET A N 1
ATOM 721 C CA . MET A 1 95 ? 9.028 -10.451 10.376 1.00 98.75 95 MET A CA 1
ATOM 722 C C . MET A 1 95 ? 8.208 -11.519 11.101 1.00 98.75 95 MET A C 1
ATOM 724 O O . MET A 1 95 ? 7.888 -11.337 12.274 1.00 98.75 95 MET A O 1
ATOM 728 N N . ASP A 1 96 ? 7.927 -12.649 10.444 1.00 98.56 96 ASP A N 1
ATOM 729 C CA . ASP A 1 96 ? 7.154 -13.752 11.024 1.00 98.56 96 ASP A CA 1
ATOM 730 C C . ASP A 1 96 ? 7.826 -14.284 12.309 1.00 98.56 96 ASP A C 1
ATOM 732 O O . ASP A 1 96 ? 7.154 -14.419 13.334 1.00 98.56 96 ASP A O 1
ATOM 736 N N . ARG A 1 97 ? 9.155 -14.490 12.305 1.00 98.44 97 ARG A N 1
ATOM 737 C CA . ARG A 1 97 ? 9.922 -14.868 13.512 1.00 98.44 97 ARG A CA 1
ATOM 738 C C . ARG A 1 97 ? 9.886 -13.783 14.590 1.00 98.44 97 ARG A C 1
ATOM 740 O O . ARG A 1 97 ? 9.737 -14.064 15.780 1.00 98.44 97 ARG A O 1
ATOM 747 N N . TYR A 1 98 ? 10.020 -12.516 14.204 1.00 98.75 98 TYR A N 1
ATOM 748 C CA . TYR A 1 98 ? 10.011 -11.420 15.166 1.00 98.75 98 TYR A CA 1
ATOM 749 C C . TYR A 1 98 ? 8.666 -11.314 15.894 1.00 98.75 98 TYR A C 1
ATOM 751 O O . TYR A 1 98 ? 8.641 -11.246 17.126 1.00 98.75 98 TYR A O 1
ATOM 759 N N . VAL A 1 99 ? 7.544 -11.338 15.172 1.00 98.50 99 VAL A N 1
ATOM 760 C CA . VAL A 1 99 ? 6.216 -11.203 15.792 1.00 98.50 99 VAL A CA 1
ATOM 761 C C . VAL A 1 99 ? 5.751 -12.484 16.490 1.00 98.50 99 VAL A C 1
ATOM 763 O O . VAL A 1 99 ? 4.899 -12.405 17.376 1.00 98.50 99 VAL A O 1
ATOM 766 N N . SER A 1 100 ? 6.323 -13.652 16.159 1.00 96.75 100 SER A N 1
ATOM 767 C CA . SER A 1 100 ? 6.075 -14.920 16.868 1.00 96.75 100 SER A CA 1
ATOM 768 C C . SER A 1 100 ? 6.743 -14.979 18.250 1.00 96.75 100 SER A C 1
ATOM 770 O O . SER A 1 100 ? 6.346 -15.797 19.086 1.00 96.75 100 SER A O 1
ATOM 772 N N . GLY A 1 101 ? 7.716 -14.097 18.510 1.00 96.06 101 GLY A N 1
ATOM 773 C CA . GLY A 1 101 ? 8.448 -14.000 19.772 1.00 96.06 101 GLY A CA 1
ATOM 774 C C . GLY A 1 101 ? 9.868 -14.572 19.738 1.00 96.06 101 GLY A C 1
ATOM 775 O O . GLY A 1 101 ? 10.538 -14.543 20.771 1.00 96.06 101 GLY A O 1
ATOM 776 N N . GLU A 1 102 ? 10.360 -15.036 18.588 1.00 97.56 102 GLU A N 1
ATOM 777 C CA . GLU A 1 102 ? 11.732 -15.537 18.441 1.00 97.56 102 GLU A CA 1
ATOM 778 C C . GLU A 1 102 ? 12.774 -14.416 18.568 1.00 97.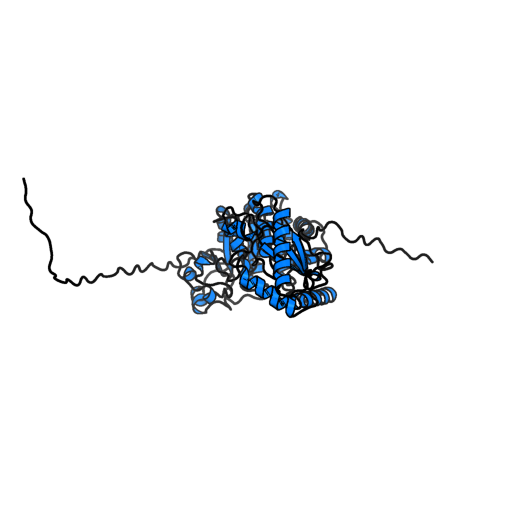56 102 GLU A C 1
ATOM 780 O O . GLU A 1 102 ? 12.472 -13.226 18.425 1.00 97.56 102 GLU A O 1
ATOM 785 N N . ALA A 1 103 ? 14.022 -14.774 18.870 1.00 96.94 103 ALA A N 1
ATOM 786 C CA . ALA A 1 103 ? 15.111 -13.807 18.933 1.00 96.94 103 ALA A CA 1
ATOM 787 C C . ALA A 1 103 ? 15.478 -13.331 17.517 1.00 96.94 103 ALA A C 1
ATOM 789 O O . ALA A 1 103 ? 15.908 -14.122 16.683 1.00 96.94 103 ALA A O 1
ATOM 790 N N . VAL A 1 104 ? 15.314 -12.033 17.263 1.00 98.19 104 VAL A N 1
ATOM 791 C CA . VAL A 1 104 ? 15.735 -11.348 16.033 1.00 98.19 104 VAL A CA 1
ATOM 792 C C . VAL A 1 104 ? 16.429 -10.068 16.475 1.00 98.19 104 VAL A C 1
ATOM 794 O O . VAL A 1 104 ? 15.880 -9.320 17.289 1.00 98.19 104 VAL A O 1
ATOM 797 N N . THR A 1 105 ? 17.656 -9.837 16.011 1.00 97.38 105 THR A N 1
ATOM 798 C CA . THR A 1 105 ? 18.399 -8.629 16.387 1.00 97.38 105 THR A CA 1
ATOM 799 C C . THR A 1 105 ? 17.790 -7.411 15.702 1.00 97.38 105 THR A C 1
ATOM 801 O O . THR A 1 105 ? 17.191 -7.514 14.632 1.00 97.38 105 THR A O 1
ATOM 804 N N . ARG A 1 106 ? 17.976 -6.222 16.282 1.00 94.38 106 ARG A N 1
ATOM 805 C CA . ARG A 1 106 ? 17.554 -4.977 15.625 1.00 94.38 106 ARG A CA 1
ATOM 806 C C . ARG A 1 106 ? 18.250 -4.778 14.274 1.00 94.38 106 ARG A C 1
ATOM 808 O O . ARG A 1 106 ? 17.637 -4.250 13.356 1.00 94.38 106 ARG A O 1
ATOM 815 N N . GLU A 1 107 ? 19.510 -5.204 14.156 1.00 92.88 107 GLU A N 1
ATOM 816 C CA . GLU A 1 107 ? 20.280 -5.118 12.910 1.00 92.88 107 GLU A CA 1
ATOM 817 C C . GLU A 1 107 ? 19.677 -5.969 11.792 1.00 92.88 107 GLU A C 1
ATOM 819 O O . GLU A 1 107 ? 19.598 -5.499 10.665 1.00 92.88 107 GLU A O 1
ATOM 824 N N . GLU A 1 108 ? 19.194 -7.171 12.108 1.00 96.06 108 GLU A N 1
ATOM 825 C CA . GLU A 1 108 ? 18.476 -8.002 11.143 1.00 96.06 108 GLU A CA 1
ATOM 826 C C . GLU A 1 108 ? 17.081 -7.432 10.844 1.00 96.06 108 GLU A C 1
ATOM 828 O O . GLU A 1 108 ? 16.675 -7.341 9.687 1.00 96.06 108 GLU A O 1
ATOM 833 N N . LEU A 1 109 ? 16.350 -7.015 11.882 1.00 96.75 109 LEU A N 1
ATOM 834 C CA . LEU A 1 109 ? 14.962 -6.583 11.755 1.00 96.75 109 LEU A CA 1
ATOM 835 C C . LEU A 1 109 ? 14.812 -5.301 10.927 1.00 96.75 109 LEU A C 1
ATOM 837 O O . LEU A 1 109 ? 13.888 -5.211 10.121 1.00 96.75 109 LEU A O 1
ATOM 841 N N . ARG A 1 110 ? 15.714 -4.325 11.100 1.00 95.00 110 ARG A N 1
ATOM 842 C CA . ARG A 1 110 ? 15.614 -3.009 10.445 1.00 95.00 110 ARG A CA 1
ATOM 843 C C . ARG A 1 110 ? 15.582 -3.077 8.928 1.00 95.00 110 ARG A C 1
ATOM 845 O O . ARG A 1 110 ? 14.954 -2.229 8.304 1.00 95.00 110 ARG A O 1
ATOM 852 N N . HIS A 1 111 ? 16.169 -4.114 8.337 1.00 94.69 111 HIS A N 1
ATOM 853 C CA . HIS A 1 111 ? 16.078 -4.348 6.902 1.00 94.69 111 HIS A CA 1
ATOM 854 C C . HIS A 1 111 ? 14.622 -4.460 6.416 1.00 94.69 111 HIS A C 1
ATOM 856 O O . HIS A 1 111 ? 14.317 -4.037 5.306 1.00 94.69 111 HIS A O 1
ATOM 862 N N . ALA A 1 112 ? 13.690 -4.933 7.251 1.00 96.06 112 ALA A N 1
ATOM 863 C CA . ALA A 1 112 ? 12.283 -5.038 6.875 1.00 96.06 112 ALA A CA 1
ATOM 864 C C . ALA A 1 112 ? 11.643 -3.681 6.526 1.00 96.06 112 ALA A C 1
ATOM 866 O O . ALA A 1 112 ? 10.825 -3.649 5.612 1.00 96.06 112 ALA A O 1
ATOM 867 N N . TRP A 1 113 ? 12.010 -2.579 7.191 1.00 94.94 113 TRP A N 1
ATOM 868 C CA . TRP A 1 113 ? 11.424 -1.251 6.934 1.00 94.94 113 TRP A CA 1
ATOM 869 C C . TRP A 1 113 ? 12.407 -0.244 6.315 1.00 94.94 113 TRP A C 1
ATOM 871 O O . TRP A 1 113 ? 11.991 0.673 5.611 1.00 94.94 113 TRP A O 1
ATOM 881 N N . GLU A 1 114 ? 13.716 -0.403 6.522 1.00 93.56 114 GLU A N 1
ATOM 882 C CA . GLU A 1 114 ? 14.737 0.475 5.932 1.00 93.56 114 GLU A CA 1
ATOM 883 C C . GLU A 1 114 ? 15.068 0.108 4.482 1.00 93.56 114 GLU A C 1
ATOM 885 O O . GLU A 1 114 ? 15.489 0.969 3.712 1.00 93.56 114 GLU A O 1
ATOM 890 N N . ASP A 1 115 ? 14.860 -1.145 4.070 1.00 92.94 115 ASP A N 1
ATOM 891 C CA . ASP A 1 115 ? 15.160 -1.604 2.711 1.00 92.94 115 ASP A CA 1
ATOM 892 C C . ASP A 1 115 ? 13.918 -1.694 1.827 1.00 92.94 115 ASP A C 1
ATOM 894 O O . ASP A 1 115 ? 13.863 -2.539 0.951 1.00 92.94 115 ASP A O 1
ATOM 898 N N . THR A 1 116 ? 12.912 -0.844 2.017 1.00 92.88 116 THR A N 1
ATOM 899 C CA . THR A 1 116 ? 11.778 -0.755 1.070 1.00 92.88 116 THR A CA 1
ATOM 900 C C . THR A 1 116 ? 12.189 -0.113 -0.260 1.00 92.88 116 THR A C 1
ATOM 902 O O . THR A 1 116 ? 13.285 0.440 -0.387 1.00 92.88 116 THR A O 1
ATOM 905 N N . THR A 1 117 ? 11.293 -0.118 -1.243 1.00 88.31 117 THR A N 1
ATOM 906 C CA . THR A 1 117 ? 11.445 0.606 -2.512 1.00 88.31 117 THR A CA 1
ATOM 907 C C . THR A 1 117 ? 11.369 2.127 -2.341 1.00 88.31 117 THR A C 1
ATOM 909 O O . THR A 1 117 ? 11.747 2.870 -3.244 1.00 88.31 117 THR A O 1
ATOM 912 N N . GLN A 1 118 ? 10.921 2.622 -1.180 1.00 88.25 118 GLN A N 1
ATOM 913 C CA . GLN A 1 118 ? 10.838 4.053 -0.895 1.00 88.25 118 GLN A CA 1
ATOM 914 C C . GLN A 1 118 ? 12.179 4.605 -0.405 1.00 88.25 118 GLN A C 1
ATOM 916 O O . GLN A 1 118 ? 12.665 4.292 0.681 1.00 88.25 118 GLN A O 1
ATOM 921 N N . VAL A 1 119 ? 12.744 5.534 -1.177 1.00 88.25 119 VAL A N 1
ATOM 922 C CA . VAL A 1 119 ? 14.057 6.154 -0.906 1.00 88.25 119 VAL A CA 1
ATOM 923 C C . VAL A 1 119 ? 13.972 7.466 -0.116 1.00 88.25 119 VAL A C 1
ATOM 925 O O . VAL A 1 119 ? 14.953 8.201 0.031 1.00 88.25 119 VAL A O 1
ATOM 928 N N . THR A 1 120 ? 12.794 7.808 0.402 1.00 87.31 120 THR A N 1
ATOM 929 C CA . THR A 1 120 ? 12.584 9.041 1.175 1.00 87.31 120 THR A CA 1
ATOM 930 C C . THR A 1 120 ? 13.202 8.957 2.568 1.00 87.31 120 THR A C 1
ATOM 932 O O . THR A 1 120 ? 13.511 9.993 3.147 1.00 87.31 120 THR A O 1
ATOM 935 N N . GLY A 1 121 ? 13.433 7.751 3.095 1.00 89.62 121 GLY A N 1
ATOM 936 C CA . GLY A 1 121 ? 13.857 7.529 4.481 1.00 89.62 121 GLY A CA 1
ATOM 937 C C . GLY A 1 121 ? 12.729 7.674 5.502 1.00 89.62 121 GLY A C 1
ATOM 938 O O . GLY A 1 121 ? 12.993 7.606 6.696 1.00 89.62 121 GLY A O 1
ATOM 939 N N . VAL A 1 122 ? 11.484 7.864 5.049 1.00 90.81 122 VAL A N 1
ATOM 940 C CA . VAL A 1 122 ? 10.333 8.085 5.934 1.00 90.81 122 VAL A CA 1
ATOM 941 C C . VAL A 1 122 ? 10.092 6.909 6.879 1.00 90.81 122 VAL A C 1
ATOM 943 O O . VAL A 1 122 ? 9.796 7.117 8.047 1.00 90.81 122 VAL A O 1
ATOM 946 N N . TRP A 1 123 ? 10.319 5.676 6.427 1.00 93.75 123 TRP A N 1
ATOM 947 C CA . TRP A 1 123 ? 10.118 4.480 7.249 1.00 93.75 123 TRP A CA 1
ATOM 948 C C . TRP A 1 123 ? 11.141 4.318 8.369 1.00 93.75 123 TRP A C 1
ATOM 950 O O . TRP A 1 123 ? 10.945 3.498 9.256 1.00 93.75 123 TRP A O 1
ATOM 960 N N . SER A 1 124 ? 12.214 5.110 8.364 1.00 92.06 124 SER A N 1
ATOM 961 C CA . SER A 1 124 ? 13.166 5.146 9.471 1.00 92.06 124 SER A CA 1
ATOM 962 C C . SER A 1 124 ? 12.663 5.965 10.661 1.00 92.06 124 SER A C 1
ATOM 964 O O . SER A 1 124 ? 13.362 6.008 11.665 1.00 92.06 124 SER A O 1
ATOM 966 N N . LEU A 1 125 ? 11.487 6.602 10.588 1.00 93.56 125 LEU A N 1
ATOM 967 C CA . LEU A 1 125 ? 10.875 7.244 11.754 1.00 93.56 125 LEU A CA 1
ATOM 968 C C . LEU A 1 125 ? 10.636 6.217 12.884 1.00 93.56 125 LEU A C 1
ATOM 970 O O . LEU A 1 125 ? 10.149 5.115 12.599 1.00 93.56 125 LEU A O 1
ATOM 974 N N . PRO A 1 126 ? 10.952 6.549 14.155 1.00 94.25 126 PRO A N 1
ATOM 975 C CA . PRO A 1 126 ? 10.833 5.630 15.291 1.00 94.25 126 PRO A CA 1
ATOM 976 C C . PRO A 1 126 ? 9.472 4.939 15.430 1.00 94.25 126 PRO A C 1
ATOM 978 O O . PRO A 1 126 ? 9.401 3.805 15.911 1.00 94.25 126 PRO A O 1
ATOM 981 N N . MET A 1 127 ? 8.389 5.586 14.999 1.00 94.94 127 MET A N 1
ATOM 982 C CA . MET A 1 127 ? 7.037 5.065 15.123 1.00 94.94 127 MET A CA 1
ATOM 983 C C . MET A 1 127 ? 6.833 3.726 14.425 1.00 94.94 127 MET A C 1
ATOM 985 O O . MET A 1 127 ? 6.125 2.884 14.969 1.00 94.94 127 MET A O 1
ATOM 989 N N . TYR A 1 128 ? 7.462 3.487 13.272 1.00 96.56 128 TYR A N 1
ATOM 990 C CA . TYR A 1 128 ? 7.252 2.249 12.516 1.00 96.56 128 TYR A CA 1
ATOM 991 C C . TYR A 1 128 ? 7.878 1.046 13.223 1.00 96.56 128 TYR A C 1
ATOM 993 O O . TYR A 1 128 ? 7.239 0.002 13.363 1.00 96.56 128 TYR A O 1
ATOM 1001 N N . GLU A 1 129 ? 9.097 1.206 13.747 1.00 96.25 129 GLU A N 1
ATOM 1002 C CA . GLU A 1 129 ? 9.730 0.194 14.599 1.00 96.25 129 GLU A CA 1
ATOM 1003 C C . GLU A 1 129 ? 8.907 -0.026 15.879 1.00 96.25 129 GLU A C 1
ATOM 1005 O O . GLU A 1 129 ? 8.672 -1.168 16.285 1.00 96.25 129 GLU A O 1
ATOM 1010 N N . HIS A 1 130 ? 8.406 1.055 16.489 1.00 97.38 130 HIS A N 1
ATOM 1011 C CA . HIS A 1 130 ? 7.568 0.973 17.685 1.00 97.38 130 HIS A CA 1
ATOM 1012 C C . HIS A 1 130 ? 6.261 0.209 17.426 1.00 97.38 130 HIS A C 1
ATOM 1014 O O . HIS A 1 130 ? 5.924 -0.682 18.202 1.00 97.38 130 HIS A O 1
ATOM 1020 N N . MET A 1 131 ? 5.565 0.458 16.314 1.00 98.38 131 MET A N 1
ATOM 1021 C CA . MET A 1 131 ? 4.352 -0.282 15.938 1.00 98.38 131 MET A CA 1
ATOM 1022 C C . MET A 1 131 ? 4.604 -1.791 15.839 1.00 98.38 131 MET A C 1
ATOM 1024 O O . MET A 1 131 ? 3.813 -2.586 16.349 1.00 98.38 131 MET A O 1
ATOM 1028 N N . LEU A 1 132 ? 5.721 -2.204 15.233 1.00 98.62 132 LEU A N 1
ATOM 1029 C CA . LEU A 1 132 ? 6.100 -3.617 15.133 1.00 98.62 132 LEU A CA 1
ATOM 1030 C C . LEU A 1 132 ? 6.395 -4.225 16.512 1.00 98.62 132 LEU A C 1
ATOM 1032 O O . LEU A 1 132 ? 5.970 -5.349 16.804 1.00 98.62 132 LEU A O 1
ATOM 1036 N N . ALA A 1 133 ? 7.079 -3.479 17.383 1.00 98.62 133 ALA A N 1
ATOM 1037 C CA . ALA A 1 133 ? 7.339 -3.896 18.757 1.00 98.62 133 ALA A CA 1
ATOM 1038 C C . ALA A 1 133 ? 6.046 -4.079 19.567 1.00 98.62 133 ALA A C 1
ATOM 1040 O O . ALA A 1 133 ? 5.939 -5.028 20.349 1.00 98.62 133 ALA A O 1
ATOM 1041 N N . GLU A 1 134 ? 5.043 -3.230 19.343 1.00 98.75 134 GLU A N 1
ATOM 1042 C CA . GLU A 1 134 ? 3.730 -3.336 19.984 1.00 98.75 134 GLU A CA 1
ATOM 1043 C C . GLU A 1 134 ? 2.950 -4.562 19.505 1.00 98.75 134 GLU A C 1
ATOM 1045 O O . GLU A 1 134 ? 2.382 -5.279 20.330 1.00 98.75 134 GLU A O 1
ATOM 1050 N N . VAL A 1 135 ? 3.006 -4.902 18.211 1.00 98.75 135 VAL A N 1
ATOM 1051 C CA . VAL A 1 135 ? 2.439 -6.171 17.718 1.00 98.75 135 VAL A CA 1
ATOM 1052 C C . VAL A 1 135 ? 3.103 -7.368 18.406 1.00 98.75 135 VAL A C 1
ATOM 1054 O O . VAL A 1 135 ? 2.417 -8.269 18.897 1.00 98.75 135 VAL A O 1
ATOM 1057 N N . ARG A 1 136 ? 4.438 -7.372 18.521 1.00 98.62 136 ARG A N 1
ATOM 1058 C CA . ARG A 1 136 ? 5.169 -8.427 19.244 1.00 98.62 136 ARG A CA 1
ATOM 1059 C C . ARG A 1 136 ? 4.770 -8.492 20.724 1.00 98.62 136 ARG A C 1
ATOM 1061 O O . ARG A 1 136 ? 4.667 -9.587 21.281 1.00 98.62 136 ARG A O 1
ATOM 1068 N N . ALA A 1 137 ? 4.553 -7.349 21.373 1.00 98.62 137 ALA A N 1
ATOM 1069 C CA . ALA A 1 137 ? 4.112 -7.287 22.764 1.00 98.62 137 ALA A CA 1
ATOM 1070 C C . ALA A 1 137 ? 2.698 -7.864 22.942 1.00 98.62 137 ALA A C 1
ATOM 1072 O O . ALA A 1 137 ? 2.496 -8.688 23.836 1.00 98.62 137 ALA A O 1
ATOM 1073 N N . VAL A 1 138 ? 1.760 -7.512 22.055 1.00 98.50 138 VAL A N 1
ATOM 1074 C CA . VAL A 1 138 ? 0.392 -8.061 22.026 1.00 98.50 138 VAL A CA 1
ATOM 1075 C C . VAL A 1 138 ? 0.402 -9.573 21.794 1.00 98.50 138 VAL A C 1
ATOM 1077 O O . VAL A 1 138 ? -0.354 -10.295 22.437 1.00 98.50 138 VAL A O 1
ATOM 1080 N N . ASN A 1 139 ? 1.293 -10.079 20.941 1.00 98.69 139 ASN A N 1
ATOM 1081 C CA . ASN A 1 139 ? 1.403 -11.511 20.657 1.00 98.69 139 ASN A CA 1
ATOM 1082 C C . ASN A 1 139 ? 1.975 -12.345 21.805 1.00 98.69 139 ASN A C 1
ATOM 1084 O O . ASN A 1 139 ? 1.682 -13.539 21.888 1.00 98.69 139 ASN A O 1
ATOM 1088 N N . ARG A 1 140 ? 2.796 -11.750 22.680 1.00 97.94 140 ARG A N 1
ATOM 1089 C CA . ARG A 1 140 ? 3.521 -12.471 23.737 1.00 97.94 140 ARG A CA 1
ATOM 1090 C C . ARG A 1 140 ? 2.609 -13.314 24.646 1.00 97.94 140 ARG A C 1
ATOM 1092 O O . ARG A 1 140 ? 2.940 -14.482 24.842 1.00 97.94 140 ARG A O 1
ATOM 1099 N N . PRO A 1 141 ? 1.494 -12.792 25.196 1.00 97.31 141 PRO A N 1
ATOM 1100 C CA . PRO A 1 141 ? 0.587 -13.592 26.019 1.00 97.31 141 PRO A CA 1
ATOM 1101 C C . PRO A 1 141 ? -0.384 -14.471 25.210 1.00 97.31 141 PRO A C 1
ATOM 1103 O O . PRO A 1 141 ? -1.122 -15.249 25.811 1.00 97.31 141 PRO A O 1
ATOM 1106 N N . LEU A 1 142 ? -0.436 -14.349 23.877 1.00 97.69 142 LEU A N 1
ATOM 1107 C CA . LEU A 1 142 ? -1.440 -15.027 23.055 1.00 97.69 142 LEU A CA 1
ATOM 1108 C C . LEU A 1 142 ? -1.000 -16.443 22.639 1.00 97.69 142 LEU A C 1
ATOM 1110 O O . LEU A 1 142 ? 0.169 -16.661 22.281 1.00 97.69 142 LEU A O 1
ATOM 1114 N N . PRO A 1 143 ? -1.939 -17.412 22.605 1.00 96.94 143 PRO A N 1
ATOM 1115 C CA . PRO A 1 143 ? -1.679 -18.713 22.002 1.00 96.94 143 PRO A CA 1
ATOM 1116 C C . PRO A 1 143 ? -1.413 -18.550 20.495 1.00 96.94 143 PRO A C 1
ATOM 1118 O O . PRO A 1 143 ? -1.970 -17.635 19.883 1.00 96.94 143 PRO A O 1
ATOM 1121 N N . PRO A 1 144 ? -0.631 -19.446 19.858 1.00 96.06 144 PRO A N 1
ATOM 1122 C CA . PRO A 1 144 ? -0.247 -19.315 18.449 1.00 96.06 144 PRO A CA 1
ATOM 1123 C C . PRO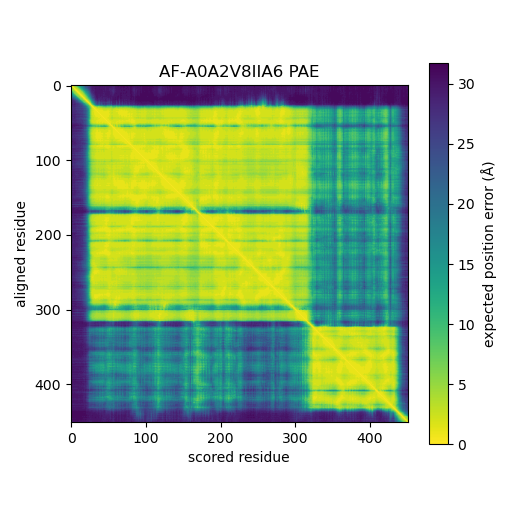 A 1 144 ? -1.407 -19.036 17.482 1.00 96.06 144 PRO A C 1
ATOM 1125 O O . PRO A 1 144 ? -1.256 -18.232 16.570 1.00 96.06 144 PRO A O 1
ATOM 1128 N N . ALA A 1 145 ? -2.583 -19.628 17.716 1.00 95.00 145 ALA A N 1
ATOM 1129 C CA . ALA A 1 145 ? -3.769 -19.467 16.869 1.00 95.00 145 ALA A CA 1
ATOM 1130 C C . ALA A 1 145 ? -4.403 -18.057 16.886 1.00 95.00 145 ALA A C 1
ATOM 1132 O O . ALA A 1 145 ? -5.199 -17.738 16.000 1.00 95.00 145 ALA A O 1
ATOM 1133 N N . LEU A 1 146 ? -4.081 -17.235 17.892 1.00 96.88 146 LEU A N 1
ATOM 1134 C CA . LEU A 1 146 ? -4.594 -15.868 18.057 1.00 96.88 146 LEU A CA 1
ATOM 1135 C C . LEU A 1 146 ? -3.532 -14.794 17.806 1.00 96.88 146 LEU A C 1
ATOM 1137 O O . LEU A 1 146 ? -3.846 -13.608 17.863 1.00 96.88 146 LEU A O 1
ATOM 1141 N N . ARG A 1 147 ? -2.277 -15.181 17.555 1.00 98.12 147 ARG A N 1
ATOM 1142 C CA . ARG A 1 147 ? -1.210 -14.212 17.305 1.00 98.12 147 ARG A CA 1
ATOM 1143 C C . ARG A 1 147 ? -1.472 -13.460 16.007 1.00 98.12 147 ARG A C 1
ATOM 1145 O O . ARG A 1 147 ? -1.852 -14.042 14.994 1.00 98.12 147 ARG A O 1
ATOM 1152 N N . ILE A 1 148 ? -1.233 -12.160 16.064 1.00 98.69 148 ILE A N 1
ATOM 1153 C CA . ILE A 1 148 ? -1.296 -11.247 14.939 1.00 98.69 148 ILE A CA 1
ATOM 1154 C C . ILE A 1 148 ? -0.101 -11.517 14.023 1.00 98.69 148 ILE A C 1
ATOM 1156 O O . ILE A 1 148 ? 1.050 -11.494 14.464 1.00 98.69 148 ILE A O 1
ATOM 1160 N N . ARG A 1 149 ? -0.366 -11.738 12.740 1.00 98.50 149 ARG A N 1
ATOM 1161 C CA . ARG A 1 149 ? 0.646 -11.798 11.687 1.00 98.50 149 ARG A CA 1
ATOM 1162 C C . ARG A 1 149 ? 0.780 -10.434 11.015 1.00 98.50 149 ARG A C 1
ATOM 1164 O O . ARG A 1 149 ? -0.225 -9.781 10.736 1.00 98.50 149 ARG A O 1
ATOM 1171 N N . VAL A 1 150 ? 2.015 -10.037 10.718 1.00 98.88 150 VAL A N 1
ATOM 1172 C CA . VAL A 1 150 ? 2.324 -8.820 9.955 1.00 98.88 150 VAL A CA 1
ATOM 1173 C C . VAL A 1 150 ? 2.834 -9.219 8.578 1.00 98.88 150 VAL A C 1
ATOM 1175 O O . VAL A 1 150 ? 3.840 -9.914 8.456 1.00 98.88 150 VAL A O 1
ATOM 1178 N N . LEU A 1 151 ? 2.124 -8.791 7.544 1.00 98.81 151 LEU A N 1
ATOM 1179 C CA . LEU A 1 151 ? 2.439 -9.023 6.144 1.00 98.81 151 LEU A CA 1
ATOM 1180 C C . LEU A 1 151 ? 3.113 -7.785 5.560 1.00 98.81 151 LEU A C 1
ATOM 1182 O O . LEU A 1 151 ? 2.561 -6.685 5.587 1.00 98.81 151 LEU A O 1
ATOM 1186 N N . LEU A 1 152 ? 4.310 -7.996 5.029 1.00 98.50 152 LEU A N 1
ATOM 1187 C CA . LEU A 1 152 ? 5.143 -6.978 4.412 1.00 98.50 152 LEU A CA 1
ATOM 1188 C C . LEU A 1 152 ? 4.661 -6.754 2.974 1.00 98.50 152 LEU A C 1
ATOM 1190 O O . LEU A 1 152 ? 4.777 -7.642 2.127 1.00 98.50 152 LEU A O 1
ATOM 1194 N N . GLY A 1 153 ? 4.037 -5.604 2.726 1.00 95.12 153 GLY A N 1
ATOM 1195 C CA . GLY A 1 153 ? 3.408 -5.314 1.445 1.00 95.12 153 GLY A CA 1
ATOM 1196 C C . GLY A 1 153 ? 4.386 -4.856 0.367 1.00 95.12 153 GLY A C 1
ATOM 1197 O O . GLY A 1 153 ? 4.159 -5.134 -0.808 1.00 95.12 153 GLY A O 1
ATOM 1198 N N . ASP A 1 154 ? 5.446 -4.142 0.730 1.00 93.62 154 ASP A N 1
ATOM 1199 C CA . ASP A 1 154 ? 6.365 -3.513 -0.218 1.00 93.62 154 ASP A CA 1
ATOM 1200 C C . ASP A 1 154 ? 7.090 -4.584 -1.044 1.00 93.62 154 ASP A C 1
ATOM 1202 O O . ASP A 1 154 ? 7.439 -5.641 -0.501 1.00 93.62 154 ASP A O 1
ATOM 1206 N N . PRO A 1 155 ? 7.279 -4.386 -2.360 1.00 87.38 155 PRO A N 1
ATOM 1207 C CA . PRO A 1 155 ? 7.825 -5.451 -3.173 1.00 87.38 155 PRO A CA 1
ATOM 1208 C C . PRO A 1 155 ? 9.258 -5.840 -2.776 1.00 87.38 155 PRO A C 1
ATOM 1210 O O . PRO A 1 155 ? 10.009 -5.029 -2.232 1.00 87.38 155 PRO A O 1
ATOM 1213 N N . PRO A 1 156 ? 9.657 -7.103 -3.021 1.00 86.00 156 PRO A N 1
ATOM 1214 C CA . PRO A 1 156 ? 10.922 -7.637 -2.531 1.00 86.00 156 PRO A CA 1
ATOM 1215 C C . PRO A 1 156 ? 12.121 -7.007 -3.244 1.00 86.00 156 PRO A C 1
ATOM 1217 O O . PRO A 1 156 ? 12.345 -7.288 -4.420 1.00 86.00 156 PRO A O 1
ATOM 1220 N N . ILE A 1 157 ? 12.899 -6.174 -2.545 1.00 82.94 157 ILE A N 1
ATOM 1221 C CA . ILE A 1 157 ? 14.105 -5.523 -3.089 1.00 82.94 157 ILE A CA 1
ATOM 1222 C C . ILE A 1 157 ? 15.355 -5.939 -2.315 1.00 82.94 157 ILE A C 1
ATOM 1224 O O . ILE A 1 157 ? 15.317 -6.120 -1.097 1.00 82.94 157 ILE A O 1
ATOM 1228 N N . ASP A 1 158 ? 16.472 -6.082 -3.027 1.00 86.19 158 ASP A N 1
ATOM 1229 C CA . ASP A 1 158 ? 17.805 -6.228 -2.443 1.00 86.19 158 ASP A CA 1
ATOM 1230 C C . ASP A 1 158 ? 18.699 -5.077 -2.910 1.00 86.19 158 ASP A C 1
ATOM 1232 O O . ASP A 1 158 ? 19.309 -5.129 -3.982 1.00 86.19 158 ASP A O 1
ATOM 1236 N N . TRP A 1 159 ? 18.784 -4.033 -2.087 1.00 85.62 159 TRP A N 1
ATOM 1237 C CA . TRP A 1 159 ? 19.542 -2.823 -2.399 1.00 85.62 159 TRP A CA 1
ATOM 1238 C C . TRP A 1 159 ? 21.040 -3.058 -2.614 1.00 85.62 159 TRP A C 1
ATOM 1240 O O . TRP A 1 159 ? 21.671 -2.240 -3.284 1.00 85.62 159 TRP A O 1
ATOM 1250 N N . SER A 1 160 ? 21.605 -4.168 -2.121 1.00 84.44 160 SER A N 1
ATOM 1251 C CA . SER A 1 160 ? 23.011 -4.518 -2.379 1.00 84.44 160 SER A CA 1
ATOM 1252 C C . SER A 1 160 ? 23.269 -4.868 -3.848 1.00 84.44 160 SER A C 1
ATOM 1254 O O . SER A 1 160 ? 24.386 -4.720 -4.340 1.00 84.44 160 SER A O 1
ATOM 1256 N N . THR A 1 161 ? 22.221 -5.285 -4.559 1.00 79.50 161 THR A N 1
ATOM 1257 C CA . THR A 1 161 ? 22.277 -5.651 -5.979 1.00 79.50 161 THR A CA 1
ATOM 1258 C C . THR A 1 161 ? 21.886 -4.504 -6.910 1.00 79.50 161 THR A C 1
ATOM 1260 O O . THR A 1 161 ? 22.197 -4.540 -8.099 1.00 79.50 161 THR A O 1
ATOM 1263 N N . VAL A 1 162 ? 21.240 -3.463 -6.378 1.00 74.00 162 VAL A N 1
ATOM 1264 C CA . VAL A 1 162 ? 20.817 -2.282 -7.138 1.00 74.00 162 VAL A CA 1
ATOM 1265 C C . VAL A 1 162 ? 22.012 -1.353 -7.266 1.00 74.00 162 VAL A C 1
ATOM 1267 O O . VAL A 1 162 ? 22.426 -0.750 -6.281 1.00 74.00 162 VAL A O 1
ATOM 1270 N N . THR A 1 163 ? 22.579 -1.210 -8.460 1.00 70.25 163 THR A N 1
ATOM 1271 C CA . THR A 1 163 ? 23.771 -0.366 -8.690 1.00 70.25 163 THR A CA 1
ATOM 1272 C C . THR A 1 163 ? 23.522 0.748 -9.699 1.00 70.25 163 THR A C 1
ATOM 1274 O O . THR A 1 163 ? 24.326 1.674 -9.809 1.00 70.25 163 THR A O 1
ATOM 1277 N N . SER A 1 164 ? 22.386 0.699 -10.391 1.00 57.78 164 SER A N 1
ATOM 1278 C CA . SER A 1 164 ? 21.975 1.660 -11.400 1.00 57.78 164 SER A CA 1
ATOM 1279 C C . SER A 1 164 ? 20.485 2.020 -11.263 1.00 57.78 164 SER A C 1
ATOM 1281 O O . SER A 1 164 ? 19.709 1.226 -10.733 1.00 57.78 164 SER A O 1
ATOM 1283 N N . PRO A 1 165 ? 20.052 3.182 -11.791 1.00 56.31 165 PRO A N 1
ATOM 1284 C CA . PRO A 1 165 ? 18.646 3.626 -11.794 1.00 56.31 165 PRO A CA 1
ATOM 1285 C C . PRO A 1 165 ? 17.636 2.636 -12.390 1.00 56.31 165 PRO A C 1
ATOM 1287 O O . PRO A 1 165 ? 16.432 2.796 -12.270 1.00 56.31 165 PRO A O 1
ATOM 1290 N N . ALA A 1 166 ? 18.120 1.628 -13.098 1.00 46.00 166 ALA A N 1
ATOM 1291 C CA . ALA A 1 166 ? 17.303 0.644 -13.779 1.00 46.00 166 ALA A CA 1
ATOM 1292 C C . ALA A 1 166 ? 17.135 -0.686 -13.078 1.00 46.00 166 ALA A C 1
ATOM 1294 O O . ALA A 1 166 ? 16.278 -1.469 -13.478 1.00 46.00 166 ALA A O 1
ATOM 1295 N N . ASP A 1 167 ? 17.969 -0.943 -12.078 1.00 52.94 167 ASP A N 1
ATOM 1296 C CA . ASP A 1 167 ? 17.788 -2.084 -11.193 1.00 52.94 167 ASP A CA 1
ATOM 1297 C C . ASP A 1 167 ? 16.554 -1.875 -10.290 1.00 52.94 167 ASP A C 1
ATOM 1299 O O . ASP A 1 167 ? 15.983 -2.832 -9.776 1.00 52.94 167 ASP A O 1
ATOM 1303 N N . GLU A 1 168 ? 16.125 -0.618 -10.113 1.00 55.12 168 GLU A N 1
ATOM 1304 C CA . GLU A 1 168 ? 14.971 -0.199 -9.313 1.00 55.12 168 GLU A CA 1
ATOM 1305 C C . GLU A 1 168 ? 13.719 -0.017 -10.200 1.00 55.12 168 GLU A C 1
ATOM 1307 O O . GLU A 1 168 ? 13.319 1.091 -10.555 1.00 55.12 168 GLU A O 1
ATOM 1312 N N . ASP A 1 169 ? 13.074 -1.128 -10.555 1.00 53.00 169 ASP A N 1
ATOM 1313 C CA . ASP A 1 169 ? 11.819 -1.173 -11.336 1.00 53.00 169 ASP A CA 1
ATOM 1314 C C . ASP A 1 169 ? 10.553 -1.180 -10.449 1.00 53.00 169 ASP A C 1
ATOM 1316 O O . ASP A 1 169 ? 9.459 -1.546 -10.867 1.00 53.00 169 ASP A O 1
ATOM 1320 N N . MET A 1 170 ? 10.687 -0.887 -9.157 1.00 54.69 170 MET A N 1
ATOM 1321 C CA . MET A 1 170 ? 9.748 -1.442 -8.176 1.00 54.69 170 MET A CA 1
ATOM 1322 C C . MET A 1 170 ? 8.581 -0.538 -7.779 1.00 54.69 170 MET A C 1
ATOM 1324 O O . MET A 1 170 ? 7.574 -1.037 -7.280 1.00 54.69 170 MET A O 1
ATOM 1328 N N . ASN A 1 171 ? 8.660 0.762 -8.066 1.00 55.16 171 ASN A N 1
ATOM 1329 C CA . ASN A 1 171 ? 7.563 1.685 -7.762 1.00 55.16 171 ASN A CA 1
ATOM 1330 C C . ASN A 1 171 ? 6.368 1.533 -8.724 1.00 55.16 171 ASN A C 1
ATOM 1332 O O . ASN A 1 171 ? 5.232 1.758 -8.319 1.00 55.16 171 ASN A O 1
ATOM 1336 N N . ASP A 1 172 ? 6.590 1.067 -9.956 1.00 53.44 172 ASP A N 1
ATOM 1337 C CA . ASP A 1 172 ? 5.556 0.982 -11.005 1.00 53.44 172 ASP A CA 1
ATOM 1338 C C . ASP A 1 172 ? 4.516 -0.119 -10.788 1.00 53.44 172 ASP A C 1
ATOM 1340 O O . ASP A 1 172 ? 3.429 -0.097 -11.367 1.00 53.44 172 ASP A O 1
ATOM 1344 N N . TRP A 1 173 ? 4.851 -1.104 -9.965 1.00 67.88 173 TRP A N 1
ATOM 1345 C CA . TRP A 1 173 ? 3.978 -2.222 -9.626 1.00 67.88 173 TRP A CA 1
ATOM 1346 C C . TRP A 1 173 ? 3.866 -2.399 -8.112 1.00 67.88 173 TRP A C 1
ATOM 1348 O O . TRP A 1 173 ? 3.434 -3.456 -7.652 1.00 67.88 173 TRP A O 1
ATOM 1358 N N . ARG A 1 174 ? 4.211 -1.359 -7.341 1.00 83.44 174 ARG A N 1
ATOM 1359 C CA . ARG A 1 174 ? 4.146 -1.351 -5.876 1.00 83.44 174 ARG A CA 1
ATOM 1360 C C . ARG A 1 174 ? 2.742 -1.696 -5.383 1.00 83.44 174 ARG A C 1
ATOM 1362 O O . ARG A 1 174 ? 2.559 -2.693 -4.690 1.00 83.44 174 ARG A O 1
ATOM 1369 N N . ASP A 1 175 ? 1.738 -0.976 -5.878 1.00 86.12 175 ASP A N 1
ATOM 1370 C CA . ASP A 1 175 ? 0.321 -1.232 -5.600 1.00 86.12 175 ASP A CA 1
ATOM 1371 C C . ASP A 1 175 ? -0.164 -2.594 -6.102 1.00 86.12 175 ASP A C 1
ATOM 1373 O O . ASP A 1 175 ? -0.942 -3.276 -5.432 1.00 86.12 175 ASP A O 1
ATOM 1377 N N . ALA A 1 176 ? 0.341 -3.047 -7.250 1.00 82.56 176 ALA A N 1
ATOM 1378 C CA . ALA A 1 176 ? 0.025 -4.376 -7.756 1.00 82.56 176 ALA A CA 1
ATOM 1379 C C . ALA A 1 176 ? 0.599 -5.486 -6.867 1.00 82.56 176 ALA A C 1
ATOM 1381 O O . ALA A 1 176 ? -0.059 -6.514 -6.679 1.00 82.56 176 ALA A O 1
ATOM 1382 N N . HIS A 1 177 ? 1.787 -5.278 -6.293 1.00 85.44 177 HIS A N 1
ATOM 1383 C CA . HIS A 1 177 ? 2.376 -6.187 -5.321 1.00 85.44 177 HIS A CA 1
ATOM 1384 C C . HIS A 1 177 ? 1.605 -6.177 -4.002 1.00 85.44 177 HIS A C 1
ATOM 1386 O O . HIS A 1 177 ? 1.279 -7.253 -3.504 1.00 85.44 177 HIS A O 1
ATOM 1392 N N . PHE A 1 178 ? 1.228 -5.003 -3.483 1.00 93.75 178 PHE A N 1
ATOM 1393 C CA . PHE A 1 178 ? 0.346 -4.898 -2.317 1.00 93.75 178 PHE A CA 1
ATOM 1394 C C . PHE A 1 178 ? -0.929 -5.725 -2.518 1.00 93.75 178 PHE A C 1
ATOM 1396 O O . PHE A 1 178 ? -1.254 -6.591 -1.702 1.00 93.75 178 PHE A O 1
ATOM 1403 N N . ALA A 1 179 ? -1.608 -5.527 -3.652 1.00 91.94 179 ALA A N 1
ATOM 1404 C CA . ALA A 1 179 ? -2.815 -6.267 -3.992 1.00 91.94 179 ALA A CA 1
ATOM 1405 C C . ALA A 1 179 ? -2.550 -7.778 -4.132 1.00 91.94 179 ALA A C 1
ATOM 1407 O O . ALA A 1 179 ? -3.367 -8.582 -3.692 1.00 91.94 179 ALA A O 1
ATOM 1408 N N . HIS A 1 180 ? -1.405 -8.185 -4.696 1.00 87.56 180 HIS A N 1
ATOM 1409 C CA . HIS A 1 180 ? -1.003 -9.594 -4.779 1.00 87.56 180 HIS A CA 1
ATOM 1410 C C . HIS A 1 180 ? -0.790 -10.235 -3.399 1.00 87.56 180 HIS A C 1
ATOM 1412 O O . HIS A 1 180 ? -1.255 -11.353 -3.172 1.00 87.56 180 HIS A O 1
ATOM 1418 N N . VAL A 1 181 ? -0.116 -9.544 -2.472 1.00 92.31 181 VAL A N 1
ATOM 1419 C CA . VAL A 1 181 ? 0.080 -10.027 -1.094 1.00 92.31 181 VAL A CA 1
ATOM 1420 C C . VAL A 1 181 ? -1.271 -10.210 -0.405 1.00 92.31 181 VAL A C 1
ATOM 1422 O O . VAL A 1 181 ? -1.527 -11.278 0.150 1.00 92.31 181 VAL A O 1
ATOM 1425 N N . ILE A 1 182 ? -2.158 -9.214 -0.491 1.00 97.56 182 ILE A N 1
ATOM 1426 C CA . ILE A 1 182 ? -3.502 -9.266 0.107 1.00 97.56 182 ILE A CA 1
ATOM 1427 C C . ILE A 1 182 ? -4.319 -10.412 -0.488 1.00 97.56 182 ILE A C 1
ATOM 1429 O O . ILE A 1 182 ? -4.914 -11.205 0.236 1.00 97.56 182 ILE A O 1
ATOM 1433 N N . GLU A 1 183 ? -4.324 -10.554 -1.806 1.00 91.25 183 GLU A N 1
ATOM 1434 C CA . GLU A 1 183 ? -5.031 -11.640 -2.471 1.00 91.25 183 GLU A CA 1
ATOM 1435 C C . GLU A 1 183 ? -4.537 -13.015 -2.013 1.00 91.25 183 GLU A C 1
ATOM 1437 O O . GLU A 1 183 ? -5.331 -13.853 -1.583 1.00 91.25 183 GLU A O 1
ATOM 1442 N N . ARG A 1 184 ? -3.221 -13.242 -2.055 1.00 90.19 184 ARG A N 1
ATOM 1443 C CA . ARG A 1 184 ? -2.622 -14.545 -1.750 1.00 90.19 184 ARG A CA 1
ATOM 1444 C C . ARG A 1 184 ? -2.746 -14.921 -0.278 1.00 90.19 184 ARG A C 1
ATOM 1446 O O . ARG A 1 184 ? -3.021 -16.076 0.045 1.00 90.19 184 ARG A O 1
ATOM 1453 N N . GLU A 1 185 ? -2.470 -13.977 0.613 1.00 94.94 185 GLU A N 1
ATOM 1454 C CA . GLU A 1 185 ? -2.353 -14.250 2.046 1.00 94.94 185 GLU A CA 1
ATOM 1455 C C . GLU A 1 185 ? -3.671 -14.060 2.796 1.00 94.94 185 GLU A C 1
ATOM 1457 O O . GLU A 1 185 ? -3.860 -14.703 3.827 1.00 94.94 185 GLU A O 1
ATOM 1462 N N . ILE A 1 186 ? -4.584 -13.228 2.286 1.00 97.56 186 ILE A N 1
ATOM 1463 C CA . ILE A 1 186 ? -5.843 -12.892 2.962 1.00 97.56 186 ILE A CA 1
ATOM 1464 C C . ILE A 1 186 ? -7.035 -13.467 2.203 1.00 97.56 186 ILE A C 1
ATOM 1466 O O . ILE A 1 186 ? -7.726 -14.345 2.722 1.00 97.56 186 ILE A O 1
ATOM 1470 N N . MET A 1 187 ? -7.257 -13.032 0.960 1.00 96.00 187 MET A N 1
ATOM 1471 C CA . MET A 1 187 ? -8.492 -13.361 0.236 1.00 96.00 187 MET A CA 1
ATOM 1472 C C . MET A 1 187 ? -8.580 -14.846 -0.123 1.00 96.00 187 MET A C 1
ATOM 1474 O O . MET A 1 187 ? -9.584 -15.491 0.177 1.00 96.00 187 MET A O 1
ATOM 1478 N N . ASN A 1 188 ? -7.502 -15.428 -0.654 1.00 92.19 188 ASN A N 1
ATOM 1479 C CA . ASN A 1 188 ? -7.428 -16.856 -0.986 1.00 92.19 188 ASN A CA 1
ATOM 1480 C C . ASN A 1 188 ? -7.468 -17.765 0.251 1.00 92.19 188 ASN A C 1
ATOM 1482 O O . ASN A 1 188 ? -7.714 -18.963 0.129 1.00 92.19 188 ASN A O 1
ATOM 1486 N N . ARG A 1 189 ? -7.235 -17.204 1.442 1.00 93.88 189 ARG A N 1
ATOM 1487 C CA . ARG A 1 189 ? -7.306 -17.911 2.727 1.00 93.88 189 ARG A CA 1
ATOM 1488 C C . ARG A 1 189 ? -8.579 -17.597 3.511 1.00 93.88 189 ARG A C 1
ATOM 1490 O O . ARG A 1 189 ? -8.702 -18.041 4.651 1.00 93.88 189 ARG A O 1
ATOM 1497 N N . THR A 1 190 ? -9.514 -16.838 2.928 1.00 93.75 190 THR A N 1
ATOM 1498 C CA . THR A 1 190 ? -10.762 -16.399 3.578 1.00 93.75 190 THR A CA 1
ATOM 1499 C C . THR A 1 190 ? -10.522 -15.772 4.959 1.00 93.75 190 THR A C 1
ATOM 1501 O O . THR A 1 190 ? -11.222 -16.075 5.923 1.00 93.75 190 THR A O 1
ATOM 1504 N N . ALA A 1 191 ? -9.481 -14.944 5.066 1.00 96.19 191 ALA A N 1
ATOM 1505 C CA . ALA A 1 191 ? -9.088 -14.275 6.301 1.00 96.19 191 ALA A CA 1
ATOM 1506 C C . ALA A 1 191 ? -9.534 -12.804 6.312 1.00 96.19 191 ALA A C 1
ATOM 1508 O O . ALA A 1 191 ? -9.886 -12.241 5.277 1.00 96.19 191 ALA A O 1
ATOM 1509 N N . ASN A 1 192 ? -9.456 -12.185 7.489 1.00 98.38 192 ASN A N 1
ATOM 1510 C CA . ASN A 1 192 ? -9.617 -10.744 7.661 1.00 98.38 192 ASN A CA 1
ATOM 1511 C C . ASN A 1 192 ? -8.244 -10.072 7.756 1.00 98.38 192 ASN A C 1
ATOM 1513 O O . ASN A 1 192 ? -7.291 -10.686 8.246 1.00 98.38 192 ASN A O 1
ATOM 1517 N N . ALA A 1 193 ? -8.139 -8.818 7.323 1.00 98.75 193 ALA A N 1
ATOM 1518 C CA . ALA A 1 193 ? -6.931 -8.021 7.487 1.00 98.75 193 ALA A CA 1
ATOM 1519 C C . ALA A 1 193 ? -7.216 -6.534 7.701 1.00 98.75 193 ALA A C 1
ATOM 1521 O O . ALA A 1 193 ? -8.048 -5.938 7.014 1.00 98.75 193 ALA A O 1
ATOM 1522 N N . LEU A 1 194 ? -6.452 -5.936 8.616 1.00 98.88 194 LEU A N 1
ATOM 1523 C CA . LEU A 1 194 ? -6.269 -4.492 8.677 1.00 98.88 194 LEU A CA 1
ATOM 1524 C C . LEU A 1 194 ? -5.193 -4.103 7.657 1.00 98.88 194 LEU A C 1
ATOM 1526 O O . LEU A 1 194 ? -4.073 -4.612 7.716 1.00 98.88 194 LEU A O 1
ATOM 1530 N N . LEU A 1 195 ? -5.518 -3.208 6.730 1.00 98.81 195 LEU A N 1
ATOM 1531 C CA . LEU A 1 195 ? -4.552 -2.638 5.793 1.00 98.81 195 LEU A CA 1
ATOM 1532 C C . LEU A 1 195 ? -4.084 -1.292 6.349 1.00 98.81 195 LEU A C 1
ATOM 1534 O O . LEU A 1 195 ? -4.920 -0.437 6.617 1.00 98.81 195 LEU A O 1
ATOM 1538 N N . PHE A 1 196 ? -2.778 -1.099 6.516 1.00 98.50 196 PHE A N 1
ATOM 1539 C CA . PHE A 1 196 ? -2.195 0.153 6.998 1.00 98.50 196 PHE A CA 1
ATOM 1540 C C . PHE A 1 196 ? -1.279 0.764 5.932 1.00 98.50 196 PHE A C 1
ATOM 1542 O O . PHE A 1 196 ? -0.166 0.277 5.703 1.00 98.50 196 PHE A O 1
ATOM 1549 N N . PHE A 1 197 ? -1.783 1.794 5.250 1.00 97.19 197 PHE A N 1
ATOM 1550 C CA . PHE A 1 197 ? -1.166 2.384 4.057 1.00 97.19 197 PHE A CA 1
ATOM 1551 C C . PHE A 1 197 ? -1.377 3.896 4.008 1.00 97.19 197 PHE A C 1
ATOM 1553 O O . PHE A 1 197 ? -2.343 4.418 4.554 1.00 97.19 197 PHE A O 1
ATOM 1560 N N . GLY A 1 198 ? -0.521 4.616 3.295 1.00 93.44 198 GLY A N 1
ATOM 1561 C CA . GLY A 1 198 ? -0.712 6.020 2.966 1.00 93.44 198 GLY A CA 1
ATOM 1562 C C . GLY A 1 198 ? -1.996 6.244 2.166 1.00 93.44 198 GLY A C 1
ATOM 1563 O O . GLY A 1 198 ? -2.393 5.418 1.341 1.00 93.44 198 GLY A O 1
ATOM 1564 N N . GLY A 1 199 ? -2.644 7.393 2.379 1.00 89.62 199 GLY A N 1
ATOM 1565 C CA . GLY A 1 199 ? -3.948 7.698 1.773 1.00 89.62 199 GLY A CA 1
ATOM 1566 C C . GLY A 1 199 ? -3.975 7.616 0.240 1.00 89.62 199 GLY A C 1
ATOM 1567 O O . GLY A 1 199 ? -4.989 7.224 -0.331 1.00 89.62 199 GLY A O 1
ATOM 1568 N N . ALA A 1 200 ? -2.849 7.882 -0.431 1.00 88.69 200 ALA A N 1
ATOM 1569 C CA . ALA A 1 200 ? -2.736 7.776 -1.889 1.00 88.69 200 ALA A CA 1
ATOM 1570 C C . ALA A 1 200 ? -2.921 6.342 -2.429 1.00 88.69 200 ALA A C 1
ATOM 1572 O O . ALA A 1 200 ? -3.257 6.166 -3.599 1.00 88.69 200 ALA A O 1
ATOM 1573 N N . HIS A 1 201 ? -2.740 5.323 -1.586 1.00 93.38 201 HIS A N 1
ATOM 1574 C CA . HIS A 1 201 ? -3.022 3.929 -1.925 1.00 93.38 201 HIS A CA 1
ATOM 1575 C C . HIS A 1 201 ? -4.502 3.569 -1.706 1.00 93.38 201 HIS A C 1
ATOM 1577 O O . HIS A 1 201 ? -5.005 2.633 -2.325 1.00 93.38 201 HIS A O 1
ATOM 1583 N N . LEU A 1 202 ? -5.207 4.296 -0.833 1.00 95.19 202 LEU A N 1
ATOM 1584 C CA . LEU A 1 202 ? -6.501 3.881 -0.283 1.00 95.19 202 LEU A CA 1
ATOM 1585 C C . LEU A 1 202 ? -7.714 4.676 -0.787 1.00 95.19 202 LEU A C 1
ATOM 1587 O O . LEU A 1 202 ? -8.825 4.164 -0.694 1.00 95.19 202 LEU A O 1
ATOM 1591 N N . 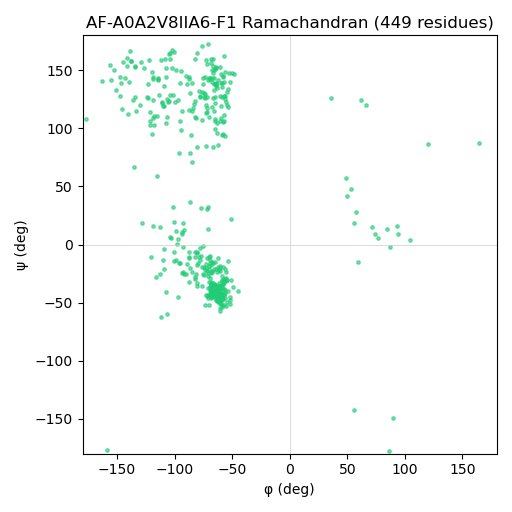GLY A 1 203 ? -7.532 5.891 -1.313 1.00 93.62 203 GLY A N 1
ATOM 1592 C CA . GLY A 1 203 ? -8.635 6.710 -1.836 1.00 93.62 203 GLY A CA 1
ATOM 1593 C C . GLY A 1 203 ? -9.157 6.221 -3.192 1.00 93.62 203 GLY A C 1
ATOM 1594 O O . GLY A 1 203 ? -8.379 6.061 -4.135 1.00 93.62 203 GLY A O 1
ATOM 1595 N N . ARG A 1 204 ? -10.472 5.987 -3.312 1.00 94.56 204 ARG A N 1
ATOM 1596 C CA . ARG A 1 204 ? -11.142 5.530 -4.554 1.00 94.56 204 ARG A CA 1
ATOM 1597 C C . ARG A 1 204 ? -11.229 6.595 -5.647 1.00 94.56 204 ARG A C 1
ATOM 1599 O O . ARG A 1 204 ? -11.604 6.301 -6.781 1.00 94.56 204 ARG A O 1
ATOM 1606 N N . LYS A 1 205 ? -10.928 7.843 -5.304 1.00 92.56 205 LYS A N 1
ATOM 1607 C CA . LYS A 1 205 ? -10.872 8.998 -6.199 1.00 92.56 205 LYS A CA 1
ATOM 1608 C C . LYS A 1 205 ? -9.491 9.631 -6.252 1.00 92.56 205 LYS A C 1
ATOM 1610 O O . LYS A 1 205 ? -9.353 10.756 -6.745 1.00 92.56 205 LYS A O 1
ATOM 1615 N N . VAL A 1 206 ? -8.468 8.921 -5.782 1.00 83.62 206 VAL A N 1
ATOM 1616 C CA . VAL A 1 206 ? -7.086 9.352 -5.950 1.00 83.62 206 VAL A CA 1
ATOM 1617 C C . VAL A 1 206 ? -6.755 9.491 -7.442 1.00 83.62 206 VAL A C 1
ATOM 1619 O O . VAL A 1 206 ? -7.144 8.670 -8.270 1.00 83.62 206 VAL A O 1
ATOM 1622 N N . ILE A 1 207 ? -6.014 10.537 -7.805 1.00 74.88 207 ILE A N 1
ATOM 1623 C CA . ILE A 1 207 ? -5.632 10.837 -9.194 1.00 74.88 207 ILE A CA 1
ATOM 1624 C C . ILE A 1 207 ? -4.627 9.835 -9.778 1.00 74.88 207 ILE A C 1
ATOM 1626 O O . ILE A 1 207 ? -4.344 9.874 -10.977 1.00 74.88 207 ILE A O 1
ATOM 1630 N N . PHE A 1 208 ? -4.064 8.960 -8.943 1.00 71.94 208 PHE A N 1
ATOM 1631 C CA . PHE A 1 208 ? -3.134 7.922 -9.363 1.00 71.94 208 PHE A CA 1
ATOM 1632 C C . PHE A 1 208 ? -3.915 6.692 -9.847 1.00 71.94 208 PHE A C 1
ATOM 1634 O O . PHE A 1 208 ? -4.610 6.049 -9.054 1.00 71.94 208 PHE A O 1
ATOM 1641 N N . PRO A 1 209 ? -3.823 6.333 -11.141 1.00 64.81 209 PRO A N 1
ATOM 1642 C CA . PRO A 1 209 ? -4.505 5.150 -11.644 1.00 64.81 209 PRO A CA 1
ATOM 1643 C C . PRO A 1 209 ? -3.887 3.889 -11.035 1.00 64.81 209 PRO A C 1
ATOM 1645 O O . PRO A 1 209 ? -2.686 3.844 -10.780 1.00 64.81 209 PRO A O 1
ATOM 1648 N N . ASN A 1 210 ? -4.694 2.838 -10.873 1.00 75.44 210 ASN A N 1
ATOM 1649 C CA . ASN A 1 210 ? -4.249 1.536 -10.358 1.00 75.44 210 ASN A CA 1
ATOM 1650 C C . ASN A 1 210 ? -3.597 1.588 -8.965 1.00 75.44 210 ASN A C 1
ATOM 1652 O O . ASN A 1 210 ? -2.775 0.728 -8.649 1.00 75.44 210 ASN A O 1
ATOM 1656 N N . SER A 1 211 ? -3.971 2.565 -8.132 1.00 83.06 211 SER A N 1
ATOM 1657 C CA . SER A 1 211 ? -3.691 2.494 -6.696 1.00 83.06 211 SER A CA 1
ATOM 1658 C C . SER A 1 211 ? -4.293 1.224 -6.077 1.00 83.06 211 SER A C 1
ATOM 1660 O O . SER A 1 211 ? -5.178 0.578 -6.651 1.00 83.06 211 SER A O 1
ATOM 1662 N N . LEU A 1 212 ? -3.816 0.861 -4.891 1.00 92.25 212 LEU A N 1
ATOM 1663 C CA . LEU A 1 212 ? -4.157 -0.370 -4.198 1.00 92.25 212 LEU A CA 1
ATOM 1664 C C . LEU A 1 212 ? -5.669 -0.553 -4.088 1.00 92.25 212 LEU A C 1
ATOM 1666 O O . LEU A 1 212 ? -6.171 -1.620 -4.437 1.00 92.25 212 LEU A O 1
ATOM 1670 N N . ILE A 1 213 ? -6.405 0.478 -3.671 1.00 94.94 213 ILE A N 1
ATOM 1671 C CA . ILE A 1 213 ? -7.858 0.372 -3.534 1.00 94.94 213 ILE A CA 1
ATOM 1672 C C . ILE A 1 213 ? -8.553 0.124 -4.871 1.00 94.94 213 ILE A C 1
ATOM 1674 O O . ILE A 1 213 ? -9.452 -0.707 -4.924 1.00 94.94 213 ILE A O 1
ATOM 1678 N N . HIS A 1 214 ? -8.104 0.748 -5.967 1.00 86.56 214 HIS A N 1
ATOM 1679 C CA . HIS A 1 214 ? -8.675 0.500 -7.292 1.00 86.56 214 HIS A CA 1
ATOM 1680 C C . HIS A 1 214 ? -8.496 -0.967 -7.691 1.00 86.56 214 HIS A C 1
ATOM 1682 O O . HIS A 1 214 ? -9.419 -1.593 -8.211 1.00 86.56 214 HIS A O 1
ATOM 1688 N N . LEU A 1 215 ? -7.317 -1.532 -7.416 1.00 86.88 215 LEU A N 1
ATOM 1689 C CA . LEU A 1 215 ? -7.026 -2.935 -7.697 1.00 86.88 215 LEU A CA 1
ATOM 1690 C C . LEU A 1 215 ? -7.843 -3.875 -6.805 1.00 86.88 215 LEU A C 1
ATOM 1692 O O . LEU A 1 215 ? -8.338 -4.889 -7.294 1.00 86.88 215 LEU A O 1
ATOM 1696 N N . LEU A 1 216 ? -7.997 -3.561 -5.518 1.00 93.81 216 LEU A N 1
ATOM 1697 C CA . LEU A 1 216 ? -8.790 -4.372 -4.595 1.00 93.81 216 LEU A CA 1
ATOM 1698 C C . LEU A 1 216 ? -10.281 -4.313 -4.921 1.00 93.81 216 LEU A C 1
ATOM 1700 O O . LEU A 1 216 ? -10.913 -5.361 -4.938 1.00 93.81 216 LEU A O 1
ATOM 1704 N N . ASP A 1 217 ? -10.829 -3.143 -5.236 1.00 91.12 217 ASP A N 1
ATOM 1705 C CA . ASP A 1 217 ? -12.244 -2.986 -5.584 1.00 91.12 217 ASP A CA 1
ATOM 1706 C C . ASP A 1 217 ? -12.573 -3.653 -6.922 1.00 91.12 217 ASP A C 1
ATOM 1708 O O . ASP A 1 217 ? -13.639 -4.253 -7.062 1.00 91.12 217 ASP A O 1
ATOM 1712 N N . ALA A 1 218 ? -11.644 -3.623 -7.884 1.00 84.88 218 ALA A N 1
ATOM 1713 C CA . ALA A 1 218 ? -11.785 -4.353 -9.142 1.00 84.88 218 ALA A CA 1
ATOM 1714 C C . ALA A 1 218 ? -11.732 -5.880 -8.936 1.00 84.88 218 ALA A C 1
ATOM 1716 O O . ALA A 1 218 ? -12.553 -6.614 -9.487 1.00 84.88 218 ALA A O 1
ATOM 1717 N N . ARG A 1 219 ? -10.780 -6.379 -8.132 1.00 85.62 219 ARG A N 1
ATOM 1718 C CA . ARG A 1 219 ? -10.600 -7.825 -7.887 1.00 85.62 219 ARG A CA 1
ATOM 1719 C C . ARG A 1 219 ? -11.646 -8.403 -6.930 1.00 85.62 219 ARG A C 1
ATOM 1721 O O . ARG A 1 219 ? -12.070 -9.546 -7.099 1.00 85.62 219 ARG A O 1
ATOM 1728 N N . PHE A 1 220 ? -12.058 -7.627 -5.931 1.00 92.12 220 PHE A N 1
ATOM 1729 C CA . PHE A 1 220 ? -12.914 -8.036 -4.818 1.00 92.12 220 PHE A CA 1
ATOM 1730 C C . PHE A 1 220 ? -14.018 -6.994 -4.536 1.00 92.12 220 PHE A C 1
ATOM 1732 O O . PHE A 1 220 ? -14.030 -6.383 -3.462 1.00 92.12 220 PHE A O 1
ATOM 1739 N N . PRO A 1 221 ? -14.983 -6.803 -5.457 1.00 94.38 221 PRO A N 1
ATOM 1740 C CA . PRO A 1 221 ? -16.027 -5.793 -5.297 1.00 94.38 221 PRO A CA 1
ATOM 1741 C C . PRO A 1 221 ? -16.790 -5.935 -3.974 1.00 94.38 221 PRO A C 1
ATOM 1743 O O . PRO A 1 221 ? -17.230 -7.030 -3.612 1.00 94.38 221 PRO A O 1
ATOM 1746 N N . GLY A 1 222 ? -16.948 -4.824 -3.249 1.00 96.19 222 GLY A N 1
ATOM 1747 C CA . GLY A 1 222 ? -17.690 -4.772 -1.983 1.00 96.19 222 GLY A CA 1
ATOM 1748 C C . GLY A 1 222 ? -17.002 -5.459 -0.798 1.00 96.19 222 GLY A 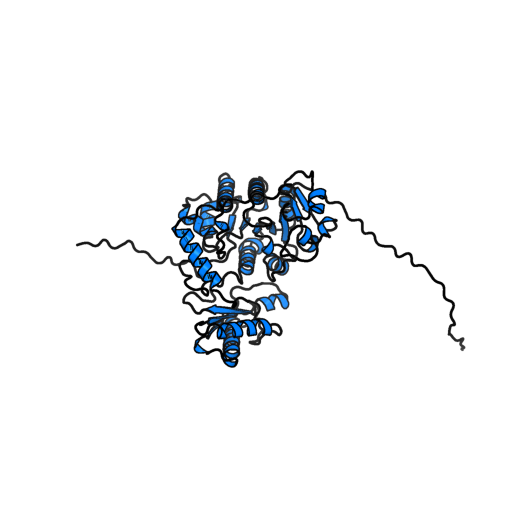C 1
ATOM 1749 O O . GLY A 1 222 ? -17.659 -5.744 0.200 1.00 96.19 222 GLY A O 1
ATOM 1750 N N . ARG A 1 223 ? -15.701 -5.769 -0.893 1.00 98.00 223 ARG A N 1
ATOM 1751 C CA . ARG A 1 223 ? -14.939 -6.421 0.190 1.00 98.00 223 ARG A CA 1
ATOM 1752 C C . ARG A 1 223 ? -14.078 -5.471 1.022 1.00 98.00 223 ARG A C 1
ATOM 1754 O O . ARG A 1 223 ? -13.500 -5.919 2.012 1.00 98.00 223 ARG A O 1
ATOM 1761 N N . THR A 1 224 ? -13.988 -4.204 0.633 1.00 98.50 224 THR A N 1
ATOM 1762 C CA . THR A 1 224 ? -13.141 -3.180 1.253 1.00 98.50 224 THR A CA 1
ATOM 1763 C C . THR A 1 224 ? -13.977 -2.174 2.041 1.00 98.50 224 THR A C 1
ATOM 1765 O O . THR A 1 224 ? -15.076 -1.807 1.631 1.00 98.50 224 THR A O 1
ATOM 1768 N N . PHE A 1 225 ? -13.432 -1.705 3.160 1.00 98.62 225 PHE A N 1
ATOM 1769 C CA . PHE A 1 225 ? -13.984 -0.607 3.948 1.00 98.62 225 PHE A CA 1
ATOM 1770 C C . PHE A 1 225 ? -12.865 0.372 4.300 1.00 98.62 225 PHE A C 1
ATOM 1772 O O . PHE A 1 225 ? -11.912 -0.006 4.982 1.00 98.62 225 PHE A O 1
ATOM 1779 N N . VAL A 1 226 ? -12.939 1.599 3.790 1.00 98.50 226 VAL A N 1
ATOM 1780 C CA . VAL A 1 226 ? -11.832 2.564 3.793 1.00 98.50 226 VAL A CA 1
ATOM 1781 C C . VAL A 1 226 ? -12.071 3.663 4.818 1.00 98.50 226 VAL A C 1
ATOM 1783 O O . VAL A 1 226 ? -13.058 4.396 4.746 1.00 98.50 226 VAL A O 1
ATOM 1786 N N . LEU A 1 227 ? -11.123 3.804 5.739 1.00 98.06 227 LEU A N 1
ATOM 1787 C CA . LEU A 1 227 ? -11.075 4.848 6.746 1.00 98.06 227 LEU A CA 1
ATOM 1788 C C . LEU A 1 227 ? -9.889 5.772 6.486 1.00 98.06 227 LEU A C 1
ATOM 1790 O O . LEU A 1 227 ? -8.747 5.316 6.390 1.00 98.06 227 LEU A O 1
ATOM 1794 N N . ALA A 1 228 ? -10.154 7.074 6.447 1.00 96.44 228 ALA A N 1
ATOM 1795 C CA . ALA A 1 228 ? -9.115 8.081 6.300 1.00 96.44 228 ALA A CA 1
ATOM 1796 C C . ALA A 1 228 ? -9.073 9.027 7.502 1.00 96.44 228 ALA A C 1
ATOM 1798 O O . ALA A 1 228 ? -10.074 9.648 7.865 1.00 96.44 228 ALA A O 1
ATOM 1799 N N . ALA A 1 229 ? -7.899 9.127 8.126 1.00 94.62 229 ALA A N 1
ATOM 1800 C CA . ALA A 1 229 ? -7.643 10.045 9.227 1.00 94.62 229 ALA A CA 1
ATOM 1801 C C . ALA A 1 229 ? -7.523 11.491 8.734 1.00 94.62 229 ALA A C 1
ATOM 1803 O O . ALA A 1 229 ? -6.760 11.784 7.810 1.00 94.62 229 ALA A O 1
ATOM 1804 N N . LEU A 1 230 ? -8.271 12.395 9.372 1.00 93.69 230 LEU A N 1
ATOM 1805 C CA . LEU A 1 230 ? -8.167 13.827 9.130 1.00 93.69 230 LEU A CA 1
ATOM 1806 C C . LEU A 1 230 ? -6.919 14.407 9.769 1.00 93.69 230 LEU A C 1
ATOM 1808 O O . LEU A 1 230 ? -6.562 14.102 10.907 1.00 93.69 230 LEU A O 1
ATOM 1812 N N . ASP A 1 231 ? -6.348 15.364 9.054 1.00 93.25 231 ASP A N 1
ATOM 1813 C CA . ASP A 1 231 ? -5.365 16.293 9.576 1.00 93.25 231 ASP A CA 1
ATOM 1814 C C . ASP A 1 231 ? -6.041 17.656 9.738 1.00 93.25 231 ASP A C 1
ATOM 1816 O O . ASP A 1 231 ? -6.376 18.330 8.757 1.00 93.25 231 ASP A O 1
ATOM 1820 N N . ALA A 1 232 ? -6.255 18.068 10.989 1.00 92.00 232 ALA A N 1
ATOM 1821 C CA . ALA A 1 232 ? -6.894 19.343 11.304 1.00 92.00 232 ALA A CA 1
ATOM 1822 C C . ALA A 1 232 ? -6.103 20.560 10.783 1.00 92.00 232 ALA A C 1
ATOM 1824 O O . ALA A 1 232 ? -6.688 21.623 10.598 1.00 92.00 232 ALA A O 1
ATOM 1825 N N . GLY A 1 233 ? -4.797 20.419 10.525 1.00 91.19 233 GLY A N 1
ATOM 1826 C CA . GLY A 1 233 ? -3.958 21.452 9.917 1.00 91.19 233 GLY A CA 1
ATOM 1827 C C . GLY A 1 233 ? -4.101 21.557 8.396 1.00 91.19 233 GLY A C 1
ATOM 1828 O O . GLY A 1 233 ? -3.691 22.563 7.822 1.00 91.19 233 GLY A O 1
ATOM 1829 N N . ARG A 1 234 ? -4.689 20.548 7.741 1.00 92.19 234 ARG A N 1
ATOM 1830 C CA . ARG A 1 234 ? -4.947 20.523 6.287 1.00 92.19 234 ARG A CA 1
ATOM 1831 C C . ARG A 1 234 ? -6.426 20.626 5.919 1.00 92.19 234 ARG A C 1
ATOM 1833 O O . ARG A 1 234 ? -6.744 20.839 4.756 1.00 92.19 234 ARG A O 1
ATOM 1840 N N . THR A 1 235 ? -7.309 20.459 6.895 1.00 95.00 235 THR A N 1
ATOM 1841 C CA . THR A 1 235 ? -8.765 20.519 6.728 1.00 95.00 235 THR A CA 1
ATOM 1842 C C . THR A 1 235 ? -9.254 21.969 6.799 1.00 95.00 235 THR A C 1
ATOM 1844 O O . THR A 1 235 ? -8.821 22.730 7.668 1.00 95.00 235 THR A O 1
ATOM 1847 N N . ASP A 1 236 ? -10.196 22.356 5.934 1.00 95.62 236 ASP A N 1
ATOM 1848 C CA . ASP A 1 236 ? -10.814 23.685 5.941 1.00 95.62 236 ASP A CA 1
ATOM 1849 C C . ASP A 1 236 ? -11.391 24.016 7.330 1.00 95.62 236 ASP A C 1
ATOM 1851 O O . ASP A 1 236 ? -12.101 23.227 7.964 1.00 95.62 236 ASP A O 1
ATOM 1855 N N . SER A 1 237 ? -11.110 25.234 7.800 1.00 94.19 237 SER A N 1
ATOM 1856 C CA . SER A 1 237 ? -11.528 25.724 9.117 1.00 94.19 237 SER A CA 1
ATOM 1857 C C . SER A 1 237 ? -13.039 25.644 9.383 1.00 94.19 237 SER A C 1
ATOM 1859 O O . SER A 1 237 ? -13.464 25.527 10.533 1.00 94.19 237 SER A O 1
ATOM 1861 N N . ARG A 1 238 ? -13.876 25.721 8.342 1.00 94.50 238 ARG A N 1
ATOM 1862 C CA . ARG A 1 238 ? -15.336 25.586 8.441 1.00 94.50 238 ARG A CA 1
ATOM 1863 C C . ARG A 1 238 ? -15.723 24.169 8.842 1.00 94.50 238 ARG A C 1
ATOM 1865 O O . ARG A 1 238 ? -16.650 23.997 9.628 1.00 94.50 238 ARG A O 1
ATOM 1872 N N . ILE A 1 239 ? -14.999 23.174 8.337 1.00 93.56 239 ILE A N 1
ATOM 1873 C CA . ILE A 1 239 ? -15.206 21.767 8.672 1.00 93.56 239 ILE A CA 1
ATOM 1874 C C . ILE A 1 239 ? -14.684 21.513 10.073 1.00 93.56 239 ILE A C 1
ATOM 1876 O O . ILE A 1 239 ? -15.447 21.044 10.912 1.00 93.56 239 ILE A O 1
ATOM 1880 N N . THR A 1 240 ? -13.434 21.888 10.368 1.00 92.31 240 THR A N 1
ATOM 1881 C CA . THR A 1 240 ? -12.849 21.627 11.693 1.00 92.31 240 THR A CA 1
ATOM 1882 C C . THR A 1 240 ? -13.692 22.235 12.810 1.00 92.31 240 THR A C 1
ATOM 1884 O O . THR A 1 240 ? -13.920 21.562 13.808 1.00 92.31 240 THR A O 1
ATOM 1887 N N . LYS A 1 241 ? -14.274 23.429 12.614 1.00 92.00 241 LYS A N 1
ATOM 1888 C CA . LYS A 1 241 ? -15.257 24.027 13.539 1.00 92.00 241 LYS A CA 1
ATOM 1889 C C . LYS A 1 241 ? -16.509 23.174 13.754 1.00 92.00 241 LYS A C 1
ATOM 1891 O O . LYS A 1 241 ? -16.979 23.088 14.880 1.00 92.00 241 LYS A O 1
ATOM 1896 N N . ARG A 1 242 ? -17.059 22.540 12.713 1.00 91.88 242 ARG A N 1
ATOM 1897 C CA . ARG A 1 242 ? -18.227 21.646 12.850 1.00 91.88 242 ARG A CA 1
ATOM 1898 C C . ARG A 1 242 ? -17.889 20.327 13.547 1.00 91.88 242 ARG A C 1
ATOM 1900 O O . ARG A 1 242 ? -18.782 19.719 14.126 1.00 91.88 242 ARG A O 1
ATOM 1907 N N . LEU A 1 243 ? -16.628 19.900 13.491 1.00 89.88 243 LEU A N 1
ATOM 1908 C CA . LEU A 1 243 ? -16.131 18.696 14.166 1.00 89.88 243 LEU A CA 1
ATOM 1909 C C . LEU A 1 243 ? -15.680 18.966 15.617 1.00 89.88 243 LEU A C 1
ATOM 1911 O O . LEU A 1 243 ? -15.341 18.032 16.344 1.00 89.88 243 LEU A O 1
ATOM 1915 N N . GLN A 1 244 ? -15.650 20.232 16.057 1.00 86.81 244 GLN A N 1
ATOM 1916 C CA . GLN A 1 244 ? -15.253 20.588 17.421 1.00 86.81 244 GLN A CA 1
ATOM 1917 C C . GLN A 1 244 ? -16.199 19.979 18.461 1.00 86.81 244 GLN A C 1
ATOM 1919 O O . GLN A 1 244 ? -17.415 19.942 18.290 1.00 86.81 244 GLN A O 1
ATOM 1924 N N . GLY A 1 245 ? -15.621 19.536 19.579 1.00 86.06 245 GLY A N 1
ATOM 1925 C CA . GLY A 1 245 ? -16.364 18.988 20.717 1.00 86.06 245 GLY A CA 1
ATOM 1926 C C . GLY A 1 245 ? -16.656 17.490 20.634 1.00 86.06 245 GLY A C 1
ATOM 1927 O O . GLY A 1 245 ? -17.210 16.940 21.582 1.00 86.06 245 GLY A O 1
ATOM 1928 N N . TRP A 1 246 ? -16.271 16.809 19.552 1.00 90.19 246 TRP A N 1
ATOM 1929 C CA . TRP A 1 246 ? -16.362 15.351 19.489 1.00 90.19 246 TRP A CA 1
ATOM 1930 C C . TRP A 1 246 ? -15.331 14.695 20.405 1.00 90.19 246 TRP A C 1
ATOM 1932 O O . TRP A 1 246 ? -14.185 15.138 20.501 1.00 90.19 246 TRP A O 1
ATOM 1942 N N . THR A 1 247 ? -15.733 13.609 21.059 1.00 92.88 247 THR A N 1
ATOM 1943 C CA . THR A 1 247 ? -14.814 12.756 21.816 1.00 92.88 247 THR A CA 1
ATOM 1944 C C . THR A 1 247 ? -13.958 11.954 20.842 1.00 92.88 247 THR A C 1
ATOM 1946 O O . THR A 1 247 ? -14.496 11.200 20.041 1.00 92.88 247 THR A O 1
ATOM 1949 N N . VAL A 1 248 ? -12.637 12.117 20.906 1.00 94.44 248 VAL A N 1
ATOM 1950 C CA . VAL A 1 248 ? -11.678 11.379 20.069 1.00 94.44 248 VAL A CA 1
ATOM 1951 C C . VAL A 1 248 ? -11.146 10.132 20.803 1.00 94.44 248 VAL A C 1
ATOM 1953 O O . VAL A 1 248 ? -11.022 10.183 22.030 1.00 94.44 248 VAL A O 1
ATOM 1956 N N . PRO A 1 249 ? -10.800 9.035 20.096 1.00 96.69 249 PRO A N 1
ATOM 1957 C CA . PRO A 1 249 ? -10.863 8.872 18.641 1.00 96.69 249 PRO A CA 1
ATOM 1958 C C . PRO A 1 249 ? -12.295 8.606 18.145 1.00 96.69 249 PRO A C 1
ATOM 1960 O O . PRO A 1 249 ? -12.965 7.681 18.600 1.00 96.69 249 PRO A O 1
ATOM 1963 N N . ALA A 1 250 ? -12.746 9.400 17.172 1.00 96.69 250 ALA A N 1
ATOM 1964 C CA . ALA A 1 250 ? -14.080 9.291 16.584 1.00 96.69 250 ALA A CA 1
ATOM 1965 C C . ALA A 1 250 ? -14.018 8.870 15.115 1.00 96.69 250 ALA A C 1
ATOM 1967 O O . ALA A 1 250 ? -13.156 9.326 14.365 1.00 96.69 250 ALA A O 1
ATOM 1968 N N . GLY A 1 251 ? -14.972 8.045 14.691 1.00 96.75 251 GLY A N 1
ATOM 1969 C CA . GLY A 1 251 ? -15.215 7.720 13.290 1.00 96.75 251 GLY A CA 1
ATOM 1970 C C . GLY A 1 251 ? -16.609 8.139 12.841 1.00 96.75 251 GLY A C 1
ATOM 1971 O O . GLY A 1 251 ? -17.579 8.019 13.591 1.00 96.75 251 GLY A O 1
ATOM 1972 N N . VAL A 1 252 ? -16.711 8.623 11.604 1.00 95.38 252 VAL A N 1
ATOM 1973 C CA . VAL A 1 252 ? -17.978 9.012 10.974 1.00 95.38 252 VAL A CA 1
ATOM 1974 C C . VAL A 1 252 ? -18.109 8.384 9.602 1.00 95.38 252 VAL A C 1
ATOM 1976 O O . VAL A 1 252 ? -17.317 8.671 8.708 1.00 95.38 252 VAL A O 1
ATOM 1979 N N . SER A 1 253 ? -19.151 7.574 9.422 1.00 96.56 253 SER A N 1
ATOM 1980 C CA . SER A 1 253 ? -19.590 7.142 8.096 1.00 96.56 253 SER A CA 1
ATOM 1981 C C . SER A 1 253 ? -20.090 8.343 7.301 1.00 96.56 253 SER A C 1
ATOM 1983 O O . SER A 1 253 ? -20.948 9.088 7.774 1.00 96.56 253 SER A O 1
ATOM 1985 N N . VAL A 1 254 ? -19.552 8.535 6.099 1.00 96.81 254 VAL A N 1
ATOM 1986 C CA . VAL A 1 254 ? -19.761 9.783 5.347 1.00 96.81 254 VAL A CA 1
ATOM 1987 C C . VAL A 1 254 ? -20.945 9.740 4.386 1.00 96.81 254 VAL A C 1
ATOM 1989 O O . VAL A 1 254 ? -21.514 10.786 4.076 1.00 96.81 254 VAL A O 1
ATOM 1992 N N . ARG A 1 255 ? -21.358 8.548 3.949 1.00 95.94 255 ARG A N 1
ATOM 1993 C CA . ARG A 1 255 ? -22.395 8.374 2.926 1.00 95.94 255 ARG A CA 1
ATOM 1994 C C . ARG A 1 255 ? -23.730 9.005 3.331 1.00 95.94 255 ARG A C 1
ATOM 1996 O O . ARG A 1 255 ? -24.278 8.685 4.384 1.00 95.94 255 ARG A O 1
ATOM 2003 N N . GLY A 1 256 ? -24.272 9.856 2.465 1.00 95.69 256 GLY A N 1
ATOM 2004 C CA . GLY A 1 256 ? -25.545 10.551 2.651 1.00 95.69 256 GLY A CA 1
ATOM 2005 C C . GLY A 1 256 ? -25.504 11.701 3.663 1.00 95.69 256 GLY A C 1
ATOM 2006 O O . GLY A 1 256 ? -26.559 12.227 4.016 1.00 95.69 256 GLY A O 1
ATOM 2007 N N . THR A 1 257 ? -24.318 12.095 4.136 1.00 95.88 257 THR A N 1
ATOM 2008 C CA . THR A 1 257 ? -24.143 13.180 5.117 1.00 95.88 257 THR A CA 1
ATOM 2009 C C . THR A 1 257 ? -23.631 14.459 4.460 1.00 95.88 257 THR A C 1
ATOM 2011 O O . THR A 1 257 ? -23.087 14.427 3.355 1.00 95.88 257 THR A O 1
ATOM 2014 N N . TRP A 1 258 ? -23.724 15.591 5.167 1.00 95.56 258 TRP A N 1
ATOM 2015 C CA . TRP A 1 258 ? -23.092 16.837 4.709 1.00 95.56 258 TRP A CA 1
ATOM 2016 C C . TRP A 1 258 ? -21.578 16.685 4.506 1.00 95.56 258 TRP A C 1
ATOM 2018 O O . TRP A 1 258 ? -21.030 17.304 3.601 1.00 95.56 258 TRP A O 1
ATOM 2028 N N . LEU A 1 259 ? -20.908 15.867 5.333 1.00 95.38 259 LEU A N 1
ATOM 2029 C CA . LEU A 1 259 ? -19.464 15.633 5.248 1.00 95.38 259 LEU A CA 1
ATOM 2030 C C . LEU A 1 259 ? -19.120 14.812 4.002 1.00 95.38 259 LEU A C 1
ATOM 2032 O O . LEU A 1 259 ? -18.132 15.098 3.337 1.00 95.38 259 LEU A O 1
ATOM 2036 N N . GLY A 1 260 ? -19.970 13.843 3.652 1.00 97.12 260 GLY A N 1
ATOM 2037 C CA . GLY A 1 260 ? -19.833 13.036 2.440 1.00 97.12 260 GLY A CA 1
ATOM 2038 C C . GLY A 1 260 ? -19.901 13.841 1.149 1.00 97.12 260 GLY A C 1
ATOM 2039 O O . GLY A 1 260 ? -19.168 13.546 0.213 1.00 97.12 260 GLY A O 1
ATOM 2040 N N . LYS A 1 261 ? -20.728 14.889 1.119 1.00 96.62 261 LYS A N 1
ATOM 2041 C CA . LYS A 1 261 ? -20.921 15.754 -0.056 1.00 96.62 261 LYS A CA 1
ATOM 2042 C C . LYS A 1 261 ? -19.859 16.840 -0.220 1.00 96.62 261 LYS A C 1
ATOM 2044 O O . LYS A 1 261 ? -19.895 17.571 -1.208 1.00 96.62 261 LYS A O 1
ATOM 2049 N N . MET A 1 262 ? -18.959 16.993 0.749 1.00 96.75 262 MET A N 1
ATOM 2050 C CA . MET A 1 262 ? -17.881 17.974 0.652 1.00 96.75 262 MET A CA 1
ATOM 2051 C C . MET A 1 262 ? -16.876 17.582 -0.418 1.00 96.75 262 MET A C 1
ATOM 2053 O O . MET A 1 262 ? -16.732 16.400 -0.727 1.00 96.75 262 MET A O 1
ATOM 2057 N N . ASP A 1 263 ? -16.155 18.568 -0.948 1.00 97.12 263 ASP A N 1
ATOM 2058 C CA . ASP A 1 263 ? -15.003 18.287 -1.794 1.00 97.12 263 ASP A CA 1
ATOM 2059 C C . ASP A 1 263 ? -13.913 17.604 -0.952 1.00 97.12 263 ASP A C 1
ATOM 2061 O O . ASP A 1 263 ? -13.593 18.044 0.156 1.00 97.12 263 ASP A O 1
ATOM 2065 N N . VAL A 1 264 ? -13.335 16.521 -1.468 1.00 94.81 264 VAL A N 1
ATOM 2066 C CA . VAL A 1 264 ? -12.209 15.812 -0.835 1.00 94.81 264 VAL A CA 1
ATOM 2067 C C . VAL A 1 264 ? -11.020 16.732 -0.543 1.00 94.81 264 VAL A C 1
ATOM 2069 O O . VAL A 1 264 ? -10.302 16.536 0.438 1.00 94.81 264 VAL A O 1
ATOM 2072 N N . GLN A 1 265 ? -10.821 17.769 -1.353 1.00 92.81 265 GLN A N 1
ATOM 2073 C CA . GLN A 1 265 ? -9.767 18.758 -1.149 1.00 92.81 265 GLN A CA 1
ATOM 2074 C C . GLN A 1 265 ? -10.030 19.626 0.087 1.00 92.81 265 GLN A C 1
ATOM 2076 O O . GLN A 1 265 ? -9.080 19.971 0.790 1.00 92.81 265 GLN A O 1
ATOM 2081 N N . ASP A 1 266 ? -11.296 19.904 0.423 1.00 95.75 266 ASP A N 1
ATOM 2082 C CA . ASP A 1 266 ? -11.647 20.691 1.612 1.00 95.75 266 ASP A CA 1
ATOM 2083 C C . ASP A 1 266 ? -11.319 19.940 2.916 1.00 95.75 266 ASP A C 1
ATOM 2085 O O . ASP A 1 266 ? -11.073 20.567 3.947 1.00 95.75 266 ASP A O 1
ATOM 2089 N N . ILE A 1 267 ? -11.268 18.601 2.890 1.00 93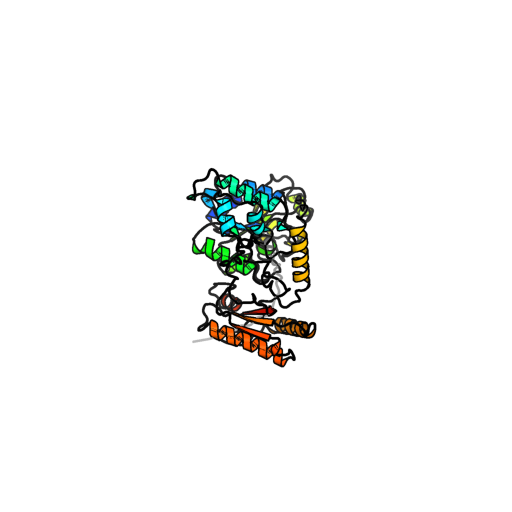.50 267 ILE A N 1
ATOM 2090 C CA . ILE A 1 267 ? -10.829 17.773 4.030 1.00 93.50 267 ILE A CA 1
ATOM 2091 C C . ILE A 1 267 ? -9.335 17.413 3.990 1.00 93.50 267 ILE A C 1
ATOM 2093 O O . ILE A 1 267 ? -8.863 16.590 4.774 1.00 93.50 267 ILE A O 1
ATOM 2097 N N . GLY A 1 268 ? -8.571 18.043 3.094 1.00 89.75 268 GLY A N 1
ATOM 2098 C CA . GLY A 1 268 ? -7.119 17.900 3.014 1.00 89.75 268 GLY A CA 1
ATOM 2099 C C . GLY A 1 268 ? -6.628 16.692 2.209 1.00 89.75 268 GLY A C 1
ATOM 2100 O O . GLY A 1 268 ? -5.437 16.367 2.278 1.00 89.75 268 GLY A O 1
ATOM 2101 N N . PHE A 1 269 ? -7.488 16.023 1.430 1.00 90.06 269 PHE A N 1
ATOM 2102 C CA . PHE A 1 269 ? -7.094 14.881 0.592 1.00 90.06 269 PHE A CA 1
ATOM 2103 C C . PHE A 1 269 ? -6.548 15.366 -0.755 1.00 90.06 269 PHE A C 1
ATOM 2105 O O . PHE A 1 269 ? -7.151 15.190 -1.811 1.00 90.06 269 PHE A O 1
ATOM 2112 N N . GLY A 1 270 ? -5.355 15.966 -0.703 1.00 84.56 270 GLY A N 1
ATOM 2113 C CA . GLY A 1 270 ? -4.720 16.677 -1.821 1.00 84.56 270 GLY A CA 1
ATOM 2114 C C . GLY A 1 270 ? -4.547 15.877 -3.118 1.00 84.56 270 GLY A C 1
ATOM 2115 O O . GLY A 1 270 ? -4.478 16.461 -4.199 1.00 84.56 270 GLY A O 1
ATOM 2116 N N . PHE A 1 271 ? -4.510 14.547 -3.035 1.00 82.44 271 PHE A N 1
ATOM 2117 C CA . PHE A 1 271 ? -4.355 13.663 -4.192 1.00 82.44 271 PHE A CA 1
ATOM 2118 C C . PHE A 1 271 ? -5.674 13.085 -4.721 1.00 82.44 271 PHE A C 1
ATOM 2120 O O . PHE A 1 271 ? -5.627 12.334 -5.689 1.00 82.44 271 PHE A O 1
ATOM 2127 N N . SER A 1 272 ? -6.827 13.416 -4.139 1.00 87.44 272 SER A N 1
ATOM 2128 C CA . SER A 1 272 ? -8.144 12.920 -4.569 1.00 87.44 272 SER A CA 1
ATOM 2129 C C . SER A 1 272 ? -8.947 13.988 -5.318 1.00 87.44 272 SER A C 1
ATOM 2131 O O . SER A 1 272 ? -8.617 15.170 -5.274 1.00 87.44 272 SER A O 1
ATOM 2133 N N . ARG A 1 273 ? -10.005 13.612 -6.044 1.00 89.81 273 ARG A N 1
ATOM 2134 C CA . ARG A 1 273 ? -10.946 14.569 -6.669 1.00 89.81 273 ARG A CA 1
ATOM 2135 C C . ARG A 1 273 ? -12.400 14.166 -6.447 1.00 89.81 273 ARG A C 1
ATOM 2137 O O . ARG A 1 273 ? -12.706 12.986 -6.373 1.00 89.81 273 ARG A O 1
ATOM 2144 N N . GLY A 1 274 ? -13.311 15.133 -6.451 1.00 94.94 274 GLY A N 1
ATOM 2145 C CA . GLY A 1 274 ? -14.738 14.870 -6.260 1.00 94.94 274 GLY A CA 1
ATOM 2146 C C . GLY A 1 274 ? -15.127 14.920 -4.788 1.00 94.94 274 GLY A C 1
ATOM 2147 O O . GLY A 1 274 ? -14.545 15.689 -4.029 1.00 94.94 274 GLY A O 1
ATOM 2148 N N . VAL A 1 275 ? -16.133 14.138 -4.399 1.00 98.06 275 VAL A N 1
ATOM 2149 C CA . VAL A 1 275 ? -16.735 14.228 -3.062 1.00 98.06 275 VAL A CA 1
ATOM 2150 C C . VAL A 1 275 ? -16.262 13.125 -2.117 1.00 98.06 275 VAL A C 1
ATOM 2152 O O . VAL A 1 275 ? -15.896 12.034 -2.554 1.00 98.06 275 VAL A O 1
ATOM 2155 N N . VAL A 1 276 ? -16.265 13.408 -0.813 1.00 97.81 276 VAL A N 1
ATOM 2156 C CA . VAL A 1 276 ? -15.724 12.520 0.233 1.00 97.81 276 VAL A CA 1
ATOM 2157 C C . VAL A 1 276 ? -16.367 11.133 0.233 1.00 97.81 276 VAL A C 1
ATOM 2159 O O . VAL A 1 276 ? -15.656 10.137 0.344 1.00 97.81 276 VAL A O 1
ATOM 2162 N N . GLU A 1 277 ? -17.690 11.045 0.081 1.00 97.62 277 GLU A N 1
ATOM 2163 C CA . GLU A 1 277 ? -18.417 9.764 0.129 1.00 97.62 277 GLU A CA 1
ATOM 2164 C C . GLU A 1 277 ? -18.151 8.828 -1.049 1.00 97.62 277 GLU A C 1
ATOM 2166 O O . GLU A 1 277 ? -18.436 7.631 -0.965 1.00 97.62 277 GLU A O 1
ATOM 2171 N N . ASP A 1 278 ? -17.586 9.369 -2.124 1.00 97.44 278 ASP A N 1
ATOM 2172 C CA . ASP A 1 278 ? -17.143 8.595 -3.270 1.00 97.44 278 ASP A CA 1
ATOM 2173 C C . ASP A 1 278 ? -15.686 8.117 -3.129 1.00 97.44 278 ASP A C 1
ATOM 2175 O O . ASP A 1 278 ? -15.266 7.226 -3.871 1.00 97.44 278 ASP A O 1
ATOM 2179 N N . ASP A 1 279 ? -14.906 8.716 -2.220 1.00 97.00 279 ASP A N 1
ATOM 2180 C CA . ASP A 1 279 ? -13.481 8.427 -2.015 1.00 97.00 279 ASP A CA 1
ATOM 2181 C C . ASP A 1 279 ? -13.257 7.433 -0.866 1.00 97.00 279 ASP A C 1
ATOM 2183 O O . ASP A 1 279 ? -12.509 6.464 -1.018 1.00 97.00 279 ASP A O 1
ATOM 2187 N N . VAL A 1 280 ? -13.939 7.638 0.267 1.00 97.94 280 VAL A N 1
ATOM 2188 C CA . VAL A 1 280 ? -13.769 6.860 1.506 1.00 97.94 280 VAL A CA 1
ATOM 2189 C C . VAL A 1 280 ? -15.111 6.525 2.159 1.00 97.94 280 VAL A C 1
ATOM 2191 O O . VAL A 1 280 ? -16.113 7.201 1.943 1.00 97.94 280 VAL A O 1
ATOM 2194 N N . ASP A 1 281 ? -15.140 5.482 2.992 1.00 98.38 281 ASP A N 1
ATOM 2195 C CA . ASP A 1 281 ? -16.354 5.070 3.710 1.00 98.38 281 ASP A CA 1
ATOM 2196 C C . ASP A 1 281 ? -16.503 5.804 5.048 1.00 98.38 281 ASP A C 1
ATOM 2198 O O . ASP A 1 281 ? -17.620 6.083 5.505 1.00 98.38 281 ASP A O 1
ATOM 2202 N N . VAL A 1 282 ? -15.368 6.119 5.681 1.00 98.00 282 VAL A N 1
ATOM 2203 C CA . VAL A 1 282 ? -15.295 6.744 7.000 1.00 98.00 282 VAL A CA 1
ATOM 2204 C C . VAL A 1 282 ? -14.208 7.801 7.044 1.00 98.00 282 VAL A C 1
ATOM 2206 O O . VAL A 1 282 ? -13.087 7.601 6.576 1.00 98.00 282 VAL A O 1
ATOM 2209 N N . VAL A 1 283 ? -14.530 8.895 7.718 1.00 96.75 283 VAL A N 1
ATOM 2210 C CA . VAL A 1 283 ? -13.567 9.902 8.142 1.00 96.75 283 VAL A CA 1
ATOM 2211 C C . VAL A 1 283 ? -13.268 9.706 9.630 1.00 96.75 283 VAL A C 1
ATOM 2213 O O . VAL A 1 283 ? -14.188 9.591 10.444 1.00 96.75 283 VAL A O 1
ATOM 2216 N N . LEU A 1 284 ? -11.982 9.638 9.978 1.00 96.38 284 LEU A N 1
ATOM 2217 C CA . LEU A 1 284 ? -11.495 9.456 11.345 1.00 96.38 284 LEU A CA 1
ATOM 2218 C C . LEU A 1 284 ? -10.952 10.768 11.910 1.00 96.38 284 LEU A C 1
ATOM 2220 O O . LEU A 1 284 ? -10.082 11.404 11.319 1.00 96.38 284 LEU A O 1
ATOM 2224 N N . LEU A 1 285 ? -11.421 11.135 13.098 1.00 95.81 285 LEU A N 1
ATOM 2225 C CA . LEU A 1 285 ? -10.896 12.237 13.891 1.00 95.81 285 LEU A CA 1
ATOM 2226 C C . LEU A 1 285 ? -10.120 11.663 15.080 1.00 95.81 285 LEU A C 1
ATOM 2228 O O . LEU A 1 285 ? -10.711 11.182 16.048 1.00 95.81 285 LEU A O 1
ATOM 2232 N N . LEU A 1 286 ? -8.791 11.718 15.002 1.00 95.62 286 LEU A N 1
ATOM 2233 C CA . LEU A 1 286 ? -7.901 11.214 16.057 1.00 95.62 286 LEU A CA 1
ATOM 2234 C C . LEU A 1 286 ? -7.485 12.310 17.050 1.00 95.62 286 LEU A C 1
ATOM 2236 O O . LEU A 1 286 ? -7.173 12.022 18.201 1.00 95.62 286 LEU A O 1
ATOM 2240 N N . SER A 1 287 ? -7.510 13.571 16.614 1.00 92.69 287 SER A N 1
ATOM 2241 C CA . SER A 1 287 ? -7.212 14.755 17.420 1.00 92.69 287 SER A CA 1
ATOM 2242 C C . SER A 1 287 ? -7.954 15.968 16.860 1.00 92.69 287 SER A C 1
ATOM 2244 O O . SER A 1 287 ? -8.191 16.057 15.657 1.00 92.69 287 SER A O 1
ATOM 2246 N N . SER A 1 288 ? -8.309 16.921 17.725 1.00 88.75 288 SER A N 1
ATOM 2247 C CA . SER A 1 288 ? -8.847 18.228 17.318 1.00 88.75 288 SER A CA 1
ATOM 2248 C C . SER A 1 288 ? -7.759 19.237 16.929 1.00 88.75 288 SER A C 1
ATOM 2250 O O . SER A 1 288 ? -8.072 20.317 16.432 1.00 88.75 288 SER A O 1
ATOM 2252 N N . ALA A 1 289 ? -6.494 18.918 17.201 1.00 91.62 289 ALA A N 1
ATOM 2253 C CA . ALA A 1 289 ? -5.330 19.710 16.823 1.00 91.62 289 ALA A CA 1
ATOM 2254 C C . ALA A 1 289 ? -4.614 19.067 15.622 1.00 91.62 289 ALA A C 1
ATOM 2256 O O . ALA A 1 289 ? -4.788 17.868 15.387 1.00 91.62 289 ALA A O 1
ATOM 2257 N N . PRO A 1 290 ? -3.795 19.830 14.871 1.00 92.31 290 PRO A N 1
ATOM 2258 C CA . PRO A 1 290 ? -2.925 19.252 13.855 1.00 92.31 290 PRO A CA 1
ATOM 2259 C C . PRO A 1 290 ? -2.085 18.101 14.436 1.00 92.31 290 PRO A C 1
ATOM 2261 O O . PRO A 1 290 ? -1.626 18.207 15.580 1.00 92.31 290 PRO A O 1
ATOM 2264 N N . PRO A 1 291 ? -1.894 17.008 13.680 1.00 92.38 291 PRO A N 1
ATOM 2265 C CA . PRO A 1 291 ? -1.202 15.830 14.169 1.00 92.38 291 PRO A CA 1
ATOM 2266 C C . PRO A 1 291 ? 0.278 16.128 14.401 1.00 92.38 291 PRO A C 1
ATOM 2268 O O . PRO A 1 291 ? 0.923 16.862 13.643 1.00 92.38 291 PRO A O 1
ATOM 2271 N N . ARG A 1 292 ? 0.829 15.526 15.450 1.00 94.31 292 ARG A N 1
ATOM 2272 C CA . ARG A 1 292 ? 2.253 15.607 15.752 1.00 94.31 292 ARG A CA 1
ATOM 2273 C C . ARG A 1 292 ? 3.015 14.716 14.784 1.00 94.31 292 ARG A C 1
ATOM 2275 O O . ARG A 1 292 ? 2.607 13.592 14.496 1.00 94.31 292 ARG A O 1
ATOM 2282 N N . GLN A 1 293 ? 4.142 15.229 14.311 1.00 90.44 293 GLN A N 1
ATOM 2283 C CA . GLN A 1 293 ? 5.074 14.469 13.492 1.00 90.44 293 GLN A CA 1
ATOM 2284 C C . GLN A 1 293 ? 6.082 13.773 14.394 1.00 90.44 293 GLN A C 1
ATOM 2286 O O . GLN A 1 293 ? 6.570 14.367 15.357 1.00 90.44 293 GLN A O 1
ATOM 2291 N N . ASP A 1 294 ? 6.380 12.522 14.076 1.00 89.19 294 ASP A N 1
ATOM 2292 C CA . ASP A 1 294 ? 7.524 11.842 14.655 1.00 89.19 294 ASP A CA 1
ATOM 2293 C C . ASP A 1 294 ? 8.825 12.492 14.171 1.00 89.19 294 ASP A C 1
ATOM 2295 O O . ASP A 1 294 ? 8.912 13.006 13.050 1.00 89.19 294 ASP A O 1
ATOM 2299 N N . GLU A 1 295 ? 9.844 12.487 15.021 1.00 86.31 295 GLU A N 1
ATOM 2300 C CA . GLU A 1 295 ? 11.111 13.128 14.692 1.00 86.31 295 GLU A CA 1
ATOM 2301 C C . GLU A 1 295 ? 12.023 12.153 13.931 1.00 86.31 295 GLU A C 1
ATOM 2303 O O . GLU A 1 295 ? 12.241 11.022 14.382 1.00 86.31 295 GLU A O 1
ATOM 2308 N N . PRO A 1 296 ? 12.598 12.561 12.781 1.00 82.44 296 PRO A N 1
ATOM 2309 C CA . PRO A 1 296 ? 13.584 11.755 12.073 1.00 82.44 296 PRO A CA 1
ATOM 2310 C C . PRO A 1 296 ? 14.754 11.410 12.995 1.00 82.44 296 PRO A C 1
ATOM 2312 O O . PRO A 1 296 ? 15.357 12.319 13.573 1.00 82.44 296 PRO A O 1
ATOM 2315 N N . PRO A 1 297 ? 15.137 10.129 13.124 1.00 79.12 297 PRO A N 1
ATOM 2316 C CA . PRO A 1 297 ? 16.280 9.798 13.945 1.00 79.12 297 PRO A CA 1
ATOM 2317 C C . PRO A 1 297 ? 17.556 10.243 13.234 1.00 79.12 297 PRO A C 1
ATOM 2319 O O . PRO A 1 297 ? 17.615 10.349 12.003 1.00 79.12 297 PRO A O 1
ATOM 2322 N N . ALA A 1 298 ? 18.627 10.421 14.006 1.00 78.12 298 ALA A N 1
ATOM 2323 C CA . ALA A 1 298 ? 19.959 10.472 13.427 1.00 78.12 298 ALA A CA 1
ATOM 2324 C C . ALA A 1 298 ? 20.230 9.134 12.724 1.00 78.12 298 ALA A C 1
ATOM 2326 O O . ALA A 1 298 ? 20.425 8.102 13.373 1.00 78.12 298 ALA A O 1
ATOM 2327 N N . LEU A 1 299 ? 20.206 9.140 11.389 1.00 79.25 299 LEU A N 1
ATOM 2328 C CA . LEU A 1 299 ? 20.534 7.949 10.617 1.00 79.25 299 LEU A CA 1
ATOM 2329 C C . LEU A 1 299 ? 21.965 7.526 10.956 1.00 79.25 299 LEU A C 1
ATOM 2331 O O . LEU A 1 299 ? 22.867 8.362 11.065 1.00 79.25 299 LEU A O 1
ATOM 2335 N N . THR A 1 300 ? 22.190 6.218 11.092 1.00 77.81 300 THR A N 1
ATOM 2336 C CA . THR A 1 300 ? 23.559 5.706 11.222 1.00 77.81 300 THR A CA 1
ATOM 2337 C C . THR A 1 300 ? 24.383 6.169 10.023 1.00 77.81 300 THR A C 1
ATOM 2339 O O . THR A 1 300 ? 23.860 6.312 8.915 1.00 77.81 300 THR A O 1
ATOM 2342 N N . SER A 1 301 ? 25.686 6.395 10.208 1.00 74.75 301 SER A N 1
ATOM 2343 C CA . SER A 1 301 ? 26.514 6.896 9.103 1.00 74.75 301 SER A CA 1
ATOM 2344 C C . SER A 1 301 ? 26.505 5.947 7.895 1.00 74.75 301 SER A C 1
ATOM 2346 O O . SER A 1 301 ? 26.587 6.407 6.758 1.00 74.75 301 SER A O 1
ATOM 2348 N N . SER A 1 302 ? 26.361 4.635 8.116 1.00 85.50 302 SER A N 1
ATOM 2349 C CA . SER A 1 302 ? 26.233 3.633 7.054 1.00 85.50 302 SER A CA 1
ATOM 2350 C C . SER A 1 302 ? 24.898 3.730 6.320 1.00 85.50 302 SER A C 1
ATOM 2352 O O . SER A 1 302 ? 24.905 3.859 5.098 1.00 85.50 302 SER A O 1
ATOM 2354 N N . TYR A 1 303 ? 23.769 3.726 7.034 1.00 88.75 303 TYR A N 1
ATOM 2355 C CA . TYR A 1 303 ? 22.458 3.813 6.391 1.00 88.75 303 TYR A CA 1
ATOM 2356 C C . TYR A 1 303 ? 22.220 5.182 5.743 1.00 88.75 303 TYR A C 1
ATOM 2358 O O . TYR A 1 303 ? 21.684 5.249 4.646 1.00 88.75 303 TYR A O 1
ATOM 2366 N N . GLY A 1 304 ? 22.698 6.274 6.344 1.00 90.81 304 GLY A N 1
ATOM 2367 C CA . GLY A 1 304 ? 22.633 7.604 5.736 1.00 90.81 304 GLY A CA 1
ATOM 2368 C C . GLY A 1 304 ? 23.371 7.683 4.393 1.00 90.81 304 GLY A C 1
ATOM 2369 O O . GLY A 1 304 ? 22.836 8.236 3.431 1.00 90.81 304 GLY A O 1
ATOM 2370 N N . ARG A 1 305 ? 24.569 7.079 4.290 1.00 92.31 305 ARG A N 1
ATOM 2371 C CA . ARG A 1 305 ? 25.298 6.962 3.010 1.00 92.31 305 ARG A CA 1
ATOM 2372 C C . ARG A 1 305 ? 24.531 6.120 1.999 1.00 92.31 305 ARG A C 1
ATOM 2374 O O . ARG A 1 305 ? 24.437 6.494 0.832 1.00 92.31 305 ARG A O 1
ATOM 2381 N N . GLU A 1 306 ? 23.981 5.003 2.452 1.00 92.25 306 GLU A N 1
ATOM 2382 C CA . GLU A 1 306 ? 23.215 4.106 1.601 1.00 92.25 306 GLU A CA 1
ATOM 2383 C C . GLU A 1 306 ? 21.940 4.782 1.075 1.00 92.25 306 GLU A C 1
ATOM 2385 O O . GLU A 1 306 ? 21.709 4.805 -0.128 1.00 92.25 306 GLU A O 1
ATOM 2390 N N . LEU A 1 307 ? 21.166 5.455 1.923 1.00 91.50 307 LEU A N 1
ATOM 2391 C CA . LEU A 1 307 ? 19.976 6.200 1.514 1.00 91.50 307 LEU A CA 1
ATOM 2392 C C . LEU A 1 307 ? 20.303 7.321 0.515 1.00 91.50 307 LEU A C 1
ATOM 2394 O O . LEU A 1 307 ? 19.560 7.529 -0.444 1.00 91.50 307 LEU A O 1
ATOM 2398 N N . ALA A 1 308 ? 21.427 8.024 0.693 1.00 90.75 308 ALA A N 1
ATOM 2399 C CA . ALA A 1 308 ? 21.891 9.023 -0.269 1.00 90.75 308 ALA A CA 1
ATOM 2400 C C . ALA A 1 308 ? 22.204 8.399 -1.640 1.00 90.75 308 ALA A C 1
ATOM 2402 O O . ALA A 1 308 ? 21.797 8.942 -2.668 1.00 90.75 308 ALA A O 1
ATOM 2403 N N . ARG A 1 309 ? 22.854 7.227 -1.657 1.00 90.31 309 ARG A N 1
ATOM 2404 C CA . ARG A 1 309 ? 23.101 6.454 -2.882 1.00 90.31 309 ARG A CA 1
ATOM 2405 C C . ARG A 1 309 ? 21.788 6.075 -3.568 1.00 90.31 309 ARG A C 1
ATOM 2407 O O . ARG A 1 309 ? 21.643 6.321 -4.761 1.00 90.31 309 ARG A O 1
ATOM 2414 N N . ARG A 1 310 ? 20.812 5.548 -2.821 1.00 88.69 310 ARG A N 1
ATOM 2415 C CA . ARG A 1 310 ? 19.484 5.173 -3.343 1.00 88.69 310 ARG A CA 1
ATOM 2416 C C . ARG A 1 310 ? 18.740 6.363 -3.944 1.00 88.69 310 ARG A C 1
ATOM 2418 O O . ARG A 1 310 ? 18.215 6.268 -5.044 1.00 88.69 310 ARG A O 1
ATOM 2425 N N . ARG A 1 311 ? 18.755 7.519 -3.274 1.00 85.81 311 ARG A N 1
ATOM 2426 C CA . ARG A 1 311 ? 18.155 8.759 -3.799 1.00 85.81 311 ARG A CA 1
ATOM 2427 C C . ARG A 1 311 ? 18.829 9.232 -5.084 1.00 85.81 311 ARG A C 1
ATOM 2429 O O . ARG A 1 311 ? 18.128 9.649 -5.998 1.00 85.81 311 ARG A O 1
ATOM 2436 N N . ALA A 1 312 ? 20.157 9.143 -5.170 1.00 82.00 312 ALA A N 1
ATOM 2437 C CA . ALA A 1 312 ? 20.884 9.483 -6.391 1.00 82.00 312 ALA A CA 1
ATOM 2438 C C . ALA A 1 312 ? 20.497 8.554 -7.554 1.00 82.00 312 ALA A C 1
ATOM 2440 O O . ALA A 1 312 ? 20.279 9.031 -8.666 1.00 82.00 312 ALA A O 1
ATOM 2441 N N . LEU A 1 313 ? 20.340 7.250 -7.292 1.00 75.38 313 LEU A N 1
ATOM 2442 C CA . LEU A 1 313 ? 19.828 6.297 -8.281 1.00 75.38 313 LEU A CA 1
ATOM 2443 C C . LEU A 1 313 ? 18.400 6.649 -8.712 1.00 75.38 313 LEU A C 1
ATOM 2445 O O . LEU A 1 313 ? 18.136 6.777 -9.906 1.00 75.38 313 LEU A O 1
ATOM 2449 N N . HIS A 1 314 ? 17.510 6.903 -7.755 1.00 73.62 314 HIS A N 1
ATOM 2450 C CA . HIS A 1 314 ? 16.126 7.276 -8.024 1.00 73.62 314 HIS A CA 1
ATOM 2451 C C . HIS A 1 314 ? 16.015 8.570 -8.850 1.00 73.62 314 HIS A C 1
ATOM 2453 O O . HIS A 1 314 ? 15.255 8.626 -9.810 1.00 73.62 314 HIS A O 1
ATOM 2459 N N . GLN A 1 315 ? 16.812 9.598 -8.541 1.00 67.25 315 GLN A N 1
ATOM 2460 C CA . GLN A 1 315 ? 16.854 10.863 -9.293 1.00 67.25 315 GLN A CA 1
ATOM 2461 C C . GLN A 1 315 ? 17.451 10.707 -10.693 1.00 67.25 315 GLN A C 1
ATOM 2463 O O . GLN A 1 315 ? 17.025 11.378 -11.629 1.00 67.25 315 GLN A O 1
ATOM 2468 N N . ALA A 1 316 ? 18.421 9.807 -10.852 1.00 60.09 316 ALA A N 1
ATOM 2469 C CA . ALA A 1 316 ? 18.956 9.442 -12.157 1.00 60.09 316 ALA A CA 1
ATOM 2470 C C . ALA A 1 316 ? 18.005 8.517 -12.950 1.00 60.09 316 ALA A C 1
ATOM 2472 O O . ALA A 1 316 ? 18.305 8.162 -14.095 1.00 60.09 316 ALA A O 1
ATOM 2473 N N . THR A 1 317 ? 16.854 8.137 -12.377 1.00 52.88 317 THR A N 1
ATOM 2474 C CA . THR A 1 317 ? 15.833 7.326 -13.047 1.00 52.88 317 THR A CA 1
ATOM 2475 C C . THR A 1 317 ? 14.897 8.222 -13.855 1.00 52.88 317 THR A C 1
ATOM 2477 O O . THR A 1 317 ? 13.934 8.793 -13.356 1.00 52.88 317 THR A O 1
ATOM 2480 N N . LEU A 1 318 ? 15.213 8.366 -15.135 1.00 46.47 318 LEU A N 1
ATOM 2481 C CA . LEU A 1 318 ? 14.413 9.050 -16.152 1.00 46.47 318 LEU A CA 1
ATOM 2482 C C . LEU A 1 318 ? 13.196 8.193 -16.615 1.00 46.47 318 LEU A C 1
ATOM 2484 O O . LEU A 1 318 ? 13.107 7.029 -16.220 1.00 46.47 318 LEU A O 1
ATOM 2488 N N . PRO A 1 319 ? 12.235 8.729 -17.408 1.00 46.03 319 PRO A N 1
ATOM 2489 C CA . PRO A 1 319 ? 10.787 8.451 -17.357 1.00 46.03 319 PRO A CA 1
ATOM 2490 C C . PRO A 1 319 ? 10.310 7.123 -17.977 1.00 46.03 319 PRO A C 1
ATOM 2492 O O . PRO A 1 319 ? 9.179 7.032 -18.444 1.00 46.03 319 PRO A O 1
ATOM 2495 N N . PHE A 1 320 ? 11.108 6.056 -17.956 1.00 49.59 320 PHE A N 1
ATOM 2496 C CA . PHE A 1 320 ? 10.751 4.743 -18.530 1.00 49.59 320 PHE A CA 1
ATOM 2497 C C . PHE A 1 320 ? 9.668 3.966 -17.766 1.00 49.59 320 PHE A C 1
ATOM 2499 O O . PHE A 1 320 ? 9.448 2.779 -17.997 1.00 49.59 320 PHE A O 1
ATOM 2506 N N . ARG A 1 321 ? 8.985 4.656 -16.860 1.00 53.38 321 ARG A N 1
ATOM 2507 C CA . ARG A 1 321 ? 8.042 4.105 -15.911 1.00 53.38 321 ARG A CA 1
ATOM 2508 C C . ARG A 1 321 ? 6.635 4.177 -16.479 1.00 53.38 321 ARG A C 1
ATOM 2510 O O . ARG A 1 321 ? 6.110 5.263 -16.727 1.00 53.38 321 ARG A O 1
ATOM 2517 N N . GLY A 1 322 ? 6.018 3.033 -16.739 1.00 49.03 322 GLY A N 1
ATOM 2518 C CA . GLY A 1 322 ? 4.688 3.044 -17.317 1.00 49.03 322 GLY A CA 1
ATOM 2519 C C . GLY A 1 322 ? 4.259 1.726 -17.906 1.00 49.03 322 GLY A C 1
ATOM 2520 O O . GLY A 1 322 ? 4.218 1.583 -19.126 1.00 49.03 322 GLY A O 1
ATOM 2521 N N . ALA A 1 323 ? 3.675 0.884 -17.060 1.00 53.81 323 ALA A N 1
ATOM 2522 C CA . ALA A 1 323 ? 2.637 -0.079 -17.431 1.00 53.81 323 ALA A CA 1
ATOM 2523 C C . ALA A 1 323 ? 1.450 0.541 -18.228 1.00 53.81 323 ALA A C 1
ATOM 2525 O O . ALA A 1 323 ? 0.360 -0.002 -18.226 1.00 53.81 323 ALA A O 1
ATOM 2526 N N . LYS A 1 324 ? 1.612 1.691 -18.882 1.00 66.31 324 LYS A N 1
ATOM 2527 C CA . LYS A 1 324 ? 0.707 2.356 -19.809 1.00 66.31 324 LYS A CA 1
ATOM 2528 C C . LYS A 1 324 ? 0.884 1.868 -21.251 1.00 66.31 324 LYS A C 1
ATOM 2530 O O . LYS A 1 324 ? -0.037 2.025 -22.037 1.00 66.31 324 LYS A O 1
ATOM 2535 N N . ILE A 1 325 ? 2.018 1.255 -21.613 1.00 84.81 325 ILE A N 1
ATOM 2536 C CA . ILE A 1 325 ? 2.134 0.577 -22.915 1.00 84.81 325 ILE A CA 1
ATOM 2537 C C . ILE A 1 325 ? 1.381 -0.750 -22.811 1.00 84.81 325 ILE A C 1
ATOM 2539 O O . ILE A 1 325 ? 1.829 -1.679 -22.134 1.00 84.81 325 ILE A O 1
ATOM 2543 N N . ARG A 1 326 ? 0.215 -0.817 -23.455 1.00 89.44 326 ARG A N 1
ATOM 2544 C CA . ARG A 1 326 ? -0.678 -1.981 -23.448 1.00 89.44 326 ARG A CA 1
ATOM 2545 C C . ARG A 1 326 ? -0.679 -2.701 -24.788 1.00 89.44 326 ARG A C 1
ATOM 2547 O O . ARG A 1 326 ? -0.344 -2.124 -25.822 1.00 89.44 326 ARG A O 1
ATOM 2554 N N . PHE A 1 327 ? -1.102 -3.960 -24.755 1.00 94.38 327 PHE A N 1
ATOM 2555 C CA . PHE A 1 327 ? -1.274 -4.781 -25.947 1.00 94.38 327 PHE A CA 1
ATOM 2556 C C . PHE A 1 327 ? -2.716 -5.260 -26.115 1.00 94.38 327 PHE A C 1
ATOM 2558 O O . PHE A 1 327 ? -3.440 -5.530 -25.148 1.00 94.38 327 PHE A O 1
ATOM 2565 N N . GLU A 1 328 ? -3.125 -5.411 -27.367 1.00 95.31 328 GLU A N 1
ATOM 2566 C CA . GLU A 1 328 ? -4.410 -5.997 -27.723 1.00 95.31 328 GLU A CA 1
ATOM 2567 C C . GLU A 1 328 ? -4.470 -7.490 -27.349 1.00 95.31 328 GLU A C 1
ATOM 2569 O O . GLU A 1 328 ? -3.454 -8.184 -27.266 1.00 95.31 328 GLU A O 1
ATOM 2574 N N . GLU A 1 329 ? -5.680 -7.998 -27.111 1.00 93.88 329 GLU A N 1
ATOM 2575 C CA . GLU A 1 329 ? -5.902 -9.384 -26.686 1.00 93.88 329 GLU A CA 1
ATOM 2576 C C . GLU A 1 329 ? -5.451 -10.398 -27.742 1.00 93.88 329 GLU A C 1
ATOM 2578 O O . GLU A 1 329 ? -5.746 -10.256 -28.930 1.00 93.88 329 GLU A O 1
ATOM 2583 N N . SER A 1 330 ? -4.743 -11.429 -27.279 1.00 94.25 330 SER A N 1
ATOM 2584 C CA . SER A 1 330 ? -4.212 -12.566 -28.038 1.00 94.25 330 SER A CA 1
ATOM 2585 C C . SER A 1 330 ? -3.317 -12.201 -29.225 1.00 94.25 330 SER A C 1
ATOM 2587 O O . SER A 1 330 ? -3.081 -13.031 -30.100 1.00 94.25 330 SER A O 1
ATOM 2589 N N . ARG A 1 331 ? -2.791 -10.970 -29.267 1.00 95.12 331 ARG A N 1
ATOM 2590 C CA . ARG A 1 331 ? -1.929 -10.502 -30.357 1.00 95.12 331 ARG A CA 1
ATOM 2591 C C . ARG A 1 331 ? -0.784 -9.615 -29.882 1.00 95.12 331 ARG A C 1
ATOM 2593 O O . ARG A 1 331 ? -0.848 -8.955 -28.841 1.00 95.12 331 ARG A O 1
ATOM 2600 N N . ALA A 1 332 ? 0.287 -9.618 -30.669 1.00 96.06 332 ALA A N 1
ATOM 2601 C CA . ALA A 1 332 ? 1.386 -8.674 -30.547 1.00 96.06 332 ALA A CA 1
ATOM 2602 C C . ALA A 1 332 ? 1.050 -7.423 -31.365 1.00 96.06 332 ALA A C 1
ATOM 2604 O O . ALA A 1 332 ? 1.504 -7.254 -32.492 1.00 96.06 332 ALA A O 1
ATOM 2605 N N . ALA A 1 333 ? 0.203 -6.574 -30.792 1.00 96.44 333 ALA A N 1
ATOM 2606 C CA . ALA A 1 333 ? -0.149 -5.267 -31.328 1.00 96.44 333 ALA A CA 1
ATOM 2607 C C . ALA A 1 333 ? -0.428 -4.317 -30.163 1.00 96.44 333 ALA A C 1
ATOM 2609 O O . ALA A 1 333 ? -0.939 -4.751 -29.125 1.00 96.44 333 ALA A O 1
ATOM 2610 N N . PHE A 1 334 ? -0.057 -3.048 -30.311 1.00 95.44 334 PHE A N 1
ATOM 2611 C CA . PHE A 1 334 ? -0.304 -2.042 -29.285 1.00 95.44 334 PHE A CA 1
ATOM 2612 C C . PHE A 1 334 ? -1.792 -1.731 -29.174 1.00 95.44 334 PHE A C 1
ATOM 2614 O O . PHE A 1 334 ? -2.501 -1.694 -30.178 1.00 95.44 334 PHE A O 1
ATOM 2621 N N . ALA A 1 335 ? -2.256 -1.489 -27.952 1.00 91.25 335 ALA A N 1
ATOM 2622 C CA . ALA A 1 335 ? -3.581 -0.927 -27.742 1.00 91.25 33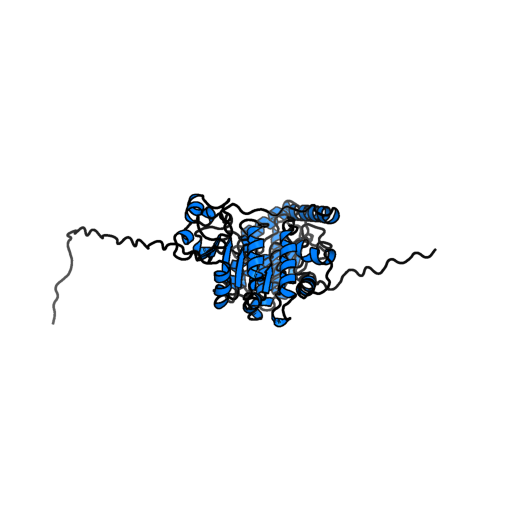5 ALA A CA 1
ATOM 2623 C C . ALA A 1 335 ? -3.647 0.519 -28.266 1.00 91.25 335 ALA A C 1
ATOM 2625 O O . ALA A 1 335 ? -2.626 1.194 -28.411 1.00 91.25 335 ALA A O 1
ATOM 2626 N N . THR A 1 336 ? -4.860 1.005 -28.523 1.00 88.69 336 THR A N 1
ATOM 2627 C CA . THR A 1 336 ? -5.112 2.331 -29.115 1.00 88.69 336 THR A CA 1
ATOM 2628 C C . THR A 1 336 ? -4.628 3.504 -28.260 1.00 88.69 336 THR A C 1
ATOM 2630 O O . THR A 1 336 ? -4.473 4.605 -28.770 1.00 88.69 336 THR A O 1
ATOM 2633 N N . ASP A 1 337 ? -4.408 3.293 -26.965 1.00 80.81 337 ASP A N 1
ATOM 2634 C CA . ASP A 1 337 ? -3.948 4.290 -25.995 1.00 80.81 337 ASP A CA 1
ATOM 2635 C C . ASP A 1 337 ? -2.426 4.252 -25.747 1.00 80.81 337 ASP A C 1
ATOM 2637 O O . ASP A 1 337 ? -1.913 4.991 -24.907 1.00 80.81 337 ASP A O 1
ATOM 2641 N N . ALA A 1 338 ? -1.675 3.420 -26.478 1.00 85.00 338 ALA A N 1
ATOM 2642 C CA . ALA A 1 338 ? -0.239 3.246 -26.257 1.00 85.00 338 ALA A CA 1
ATOM 2643 C C . ALA A 1 338 ? 0.638 4.377 -26.833 1.00 85.00 338 ALA A C 1
ATOM 2645 O O . ALA A 1 338 ? 1.819 4.453 -26.490 1.00 85.00 338 ALA A O 1
ATOM 2646 N N . ASP A 1 339 ? 0.097 5.250 -27.688 1.00 84.62 339 ASP A N 1
ATOM 2647 C CA . ASP A 1 339 ? 0.885 6.234 -28.444 1.00 84.62 339 ASP A CA 1
ATOM 2648 C C . ASP A 1 339 ? 1.642 7.231 -27.554 1.00 84.62 339 ASP A C 1
ATOM 2650 O O . ASP A 1 339 ? 2.851 7.403 -27.717 1.00 84.62 339 ASP A O 1
ATOM 2654 N N . GLU A 1 340 ? 0.968 7.870 -26.594 1.00 77.50 340 GLU A N 1
ATOM 2655 C CA . GLU A 1 340 ? 1.602 8.848 -25.697 1.00 77.50 340 GLU A CA 1
ATOM 2656 C C . GLU A 1 340 ? 2.756 8.216 -24.880 1.00 77.50 340 GLU A C 1
ATOM 2658 O O . GLU A 1 340 ? 3.877 8.738 -24.936 1.00 77.50 340 GLU A O 1
ATOM 2663 N N . PRO A 1 341 ? 2.564 7.070 -24.190 1.00 76.25 341 PRO A N 1
ATOM 2664 C CA . PRO A 1 341 ? 3.652 6.369 -23.506 1.00 76.25 341 PRO A CA 1
ATOM 2665 C C . PRO A 1 341 ? 4.829 5.999 -24.417 1.00 76.25 341 PRO A C 1
ATOM 2667 O O . PRO A 1 341 ? 5.988 6.146 -24.028 1.00 76.25 341 PRO A O 1
ATOM 2670 N N . LEU A 1 342 ? 4.554 5.533 -25.637 1.00 85.75 342 LEU A N 1
ATOM 2671 C CA . LEU A 1 342 ? 5.588 5.137 -26.589 1.00 85.75 342 LEU A CA 1
ATOM 2672 C C . LEU A 1 342 ? 6.454 6.331 -27.036 1.00 85.75 342 LEU A C 1
ATOM 2674 O O . LEU A 1 342 ? 7.677 6.206 -27.146 1.00 85.75 342 LEU A O 1
ATOM 2678 N N . GLN A 1 343 ? 5.853 7.505 -27.246 1.00 81.50 343 GLN A N 1
ATOM 2679 C CA . GLN A 1 343 ? 6.590 8.727 -27.595 1.00 81.50 343 GLN A CA 1
ATOM 2680 C C . GLN A 1 343 ? 7.451 9.252 -26.437 1.00 81.50 343 GLN A C 1
ATOM 2682 O O . GLN A 1 343 ? 8.559 9.753 -26.664 1.00 81.50 343 GLN A O 1
ATOM 2687 N N . ALA A 1 344 ? 6.989 9.093 -25.193 1.00 72.50 344 ALA A N 1
ATOM 2688 C CA . ALA A 1 344 ? 7.781 9.434 -24.012 1.00 72.50 344 ALA A CA 1
ATOM 2689 C C . ALA A 1 344 ? 9.068 8.588 -23.927 1.00 72.50 344 ALA A C 1
ATOM 2691 O O . ALA A 1 344 ? 10.146 9.129 -23.668 1.00 72.50 344 ALA A O 1
ATOM 2692 N N . VAL A 1 345 ? 8.986 7.287 -24.239 1.00 78.12 345 VAL A N 1
ATOM 2693 C CA . VAL A 1 345 ? 10.153 6.382 -24.287 1.00 78.12 345 VAL A CA 1
ATOM 2694 C C . VAL A 1 345 ? 11.164 6.816 -25.355 1.00 78.12 345 VAL A C 1
ATOM 2696 O O . VAL A 1 345 ? 12.368 6.834 -25.097 1.00 78.12 345 VAL A O 1
ATOM 2699 N N . VAL A 1 346 ? 10.697 7.183 -26.553 1.00 82.94 346 VAL A N 1
ATOM 2700 C CA . VAL A 1 346 ? 11.568 7.636 -27.656 1.00 82.94 346 VAL A CA 1
ATOM 2701 C C . VAL A 1 346 ? 12.312 8.914 -27.286 1.00 82.94 346 VAL A C 1
ATOM 2703 O O . VAL A 1 346 ? 13.532 8.982 -27.443 1.00 82.94 346 VAL A O 1
ATOM 2706 N N . SER A 1 347 ? 11.586 9.904 -26.762 1.00 72.19 347 SER A N 1
ATOM 2707 C CA . SER A 1 347 ? 12.153 11.190 -26.339 1.00 72.19 347 SER A CA 1
ATOM 2708 C C . SER A 1 347 ? 13.308 10.989 -25.360 1.00 72.19 347 SER A C 1
ATOM 2710 O O . SER A 1 347 ? 14.359 11.621 -25.472 1.00 72.19 347 SER A O 1
ATOM 2712 N N . GLU A 1 348 ? 13.149 10.038 -24.446 1.00 69.38 348 GLU A N 1
ATOM 2713 C CA . GLU A 1 348 ? 14.160 9.718 -23.455 1.00 69.38 348 GLU A CA 1
ATOM 2714 C C . GLU A 1 348 ? 15.380 8.983 -24.041 1.00 69.38 348 GLU A C 1
ATOM 2716 O O . GLU A 1 348 ? 16.522 9.342 -23.747 1.00 69.38 348 GLU A O 1
ATOM 2721 N N . LEU A 1 349 ? 15.175 7.992 -24.915 1.00 79.50 349 LEU A N 1
ATOM 2722 C CA . LEU A 1 349 ? 16.277 7.251 -25.549 1.00 79.50 349 LEU A CA 1
ATOM 2723 C C . LEU A 1 349 ? 17.125 8.108 -26.492 1.00 79.50 349 LEU A C 1
ATOM 2725 O O . LEU A 1 349 ? 18.283 7.761 -26.764 1.00 79.50 349 LEU A O 1
ATOM 2729 N N . PHE A 1 350 ? 16.566 9.218 -26.974 1.00 79.19 350 PHE A N 1
ATOM 2730 C CA . PHE A 1 350 ? 17.312 10.252 -27.679 1.00 79.19 350 PHE A CA 1
ATOM 2731 C C . PHE A 1 350 ? 18.054 11.208 -26.753 1.00 79.19 350 PHE A C 1
ATOM 2733 O O . PHE A 1 350 ? 19.160 11.630 -27.098 1.00 79.19 350 PHE A O 1
ATOM 2740 N N . ARG A 1 351 ? 17.475 11.528 -25.592 1.00 75.88 351 ARG A N 1
ATOM 2741 C CA . ARG A 1 351 ? 18.090 12.400 -24.589 1.00 75.88 351 ARG A CA 1
ATOM 2742 C C . ARG A 1 351 ? 19.352 11.775 -23.985 1.00 75.88 351 ARG A C 1
ATOM 2744 O O . ARG A 1 351 ? 20.348 12.472 -23.820 1.00 75.88 351 ARG A O 1
ATOM 2751 N N . ASP A 1 352 ? 19.338 10.474 -23.692 1.00 69.06 352 ASP A N 1
ATOM 2752 C CA . ASP A 1 352 ? 20.513 9.717 -23.235 1.00 69.06 352 ASP A CA 1
ATOM 2753 C C . ASP A 1 352 ? 20.799 8.554 -24.195 1.00 69.06 352 ASP A C 1
ATOM 2755 O O . ASP A 1 352 ? 20.104 7.536 -24.216 1.00 69.06 352 ASP A O 1
ATOM 2759 N N . ARG A 1 353 ? 21.853 8.703 -25.007 1.00 81.12 353 ARG A N 1
ATOM 2760 C CA . ARG A 1 353 ? 22.265 7.687 -25.988 1.00 81.12 353 ARG A CA 1
ATOM 2761 C C . ARG A 1 353 ? 23.017 6.497 -25.379 1.00 81.12 353 ARG A C 1
ATOM 2763 O O . ARG A 1 353 ? 23.206 5.502 -26.067 1.00 81.12 353 ARG A O 1
ATOM 2770 N N . GLY A 1 354 ? 23.409 6.562 -24.106 1.00 78.06 354 GLY A N 1
ATOM 2771 C CA . GLY A 1 354 ? 24.120 5.486 -23.407 1.00 78.06 354 GLY A CA 1
ATOM 2772 C C . GLY A 1 354 ? 23.203 4.449 -22.750 1.00 78.06 354 GLY A C 1
ATOM 2773 O O . GLY A 1 354 ? 23.666 3.390 -22.324 1.00 78.06 354 GLY A O 1
ATOM 2774 N N . VAL A 1 355 ? 21.897 4.719 -22.654 1.00 74.75 355 VAL A N 1
ATOM 2775 C CA . VAL A 1 355 ? 20.923 3.797 -22.042 1.00 74.75 355 VAL A CA 1
ATOM 2776 C C . VAL A 1 355 ? 20.773 2.535 -22.877 1.00 74.75 355 VAL A C 1
ATOM 2778 O O . VAL A 1 355 ? 20.417 2.624 -24.051 1.00 74.75 355 VAL A O 1
ATOM 2781 N N . ARG A 1 356 ? 20.952 1.366 -22.260 1.00 83.81 356 ARG A N 1
ATOM 2782 C CA . ARG A 1 356 ? 20.524 0.075 -22.813 1.00 83.81 356 ARG A CA 1
ATOM 2783 C C . ARG A 1 356 ? 19.342 -0.438 -22.008 1.00 83.81 356 ARG A C 1
ATOM 2785 O O . ARG A 1 356 ? 19.416 -0.365 -20.792 1.00 83.81 356 ARG A O 1
ATOM 2792 N N . LEU A 1 357 ? 18.297 -0.956 -22.640 1.00 82.19 357 LEU A N 1
ATOM 2793 C CA . LEU A 1 357 ? 17.066 -1.409 -22.005 1.00 82.19 357 LEU A CA 1
ATOM 2794 C C . LEU A 1 357 ? 16.856 -2.920 -22.130 1.00 82.19 357 LEU A C 1
ATOM 2796 O O . LEU A 1 357 ? 17.099 -3.496 -23.188 1.00 82.19 357 LEU A O 1
ATOM 2800 N N . LEU A 1 358 ? 16.339 -3.532 -21.068 1.00 84.50 358 LEU A N 1
ATOM 2801 C CA . LEU A 1 358 ? 15.539 -4.745 -21.124 1.00 84.50 358 LEU A CA 1
ATOM 2802 C C . LEU A 1 358 ? 14.073 -4.332 -21.326 1.00 84.50 358 LEU A C 1
ATOM 2804 O O . LEU A 1 358 ? 13.462 -3.682 -20.478 1.00 84.50 358 LEU A O 1
ATOM 2808 N N . VAL A 1 359 ? 13.515 -4.709 -22.467 1.00 90.19 359 VAL A N 1
ATOM 2809 C CA . VAL A 1 359 ? 12.133 -4.444 -22.855 1.00 90.19 359 VAL A CA 1
ATOM 2810 C C . VAL A 1 359 ? 11.304 -5.659 -22.470 1.00 90.19 359 VAL A C 1
ATOM 2812 O O . VAL A 1 359 ? 11.304 -6.667 -23.176 1.00 90.19 359 VAL A O 1
ATOM 2815 N N . LYS A 1 360 ? 10.630 -5.588 -21.323 1.00 88.25 360 LYS A N 1
ATOM 2816 C CA . LYS A 1 360 ? 9.774 -6.666 -20.833 1.00 88.25 360 LYS A CA 1
ATOM 2817 C C . LYS A 1 360 ? 8.373 -6.515 -21.397 1.00 88.25 360 LYS A C 1
ATOM 2819 O O . LYS A 1 360 ? 7.852 -5.405 -21.480 1.00 88.25 360 LYS A O 1
ATOM 2824 N N . ALA A 1 361 ? 7.729 -7.632 -21.696 1.00 92.06 361 ALA A N 1
ATOM 2825 C CA . ALA A 1 361 ? 6.297 -7.657 -21.949 1.00 92.06 361 ALA A CA 1
ATOM 2826 C C . ALA A 1 361 ? 5.633 -8.816 -21.214 1.00 92.06 361 ALA A C 1
ATOM 2828 O O . ALA A 1 361 ? 6.255 -9.840 -20.936 1.00 92.06 361 ALA A O 1
ATOM 2829 N N . PHE A 1 362 ? 4.359 -8.631 -20.900 1.00 91.00 362 PHE A N 1
ATOM 2830 C CA . PHE A 1 362 ? 3.537 -9.552 -20.134 1.00 91.00 362 PHE A CA 1
ATOM 2831 C C . PHE A 1 362 ? 2.259 -9.874 -20.908 1.00 91.00 362 PHE A C 1
ATOM 2833 O O . PHE A 1 362 ? 1.763 -9.086 -21.723 1.00 91.00 362 PHE A O 1
ATOM 2840 N N . ALA A 1 363 ? 1.742 -11.064 -20.652 1.00 93.31 363 ALA A N 1
ATOM 2841 C CA . ALA A 1 363 ? 0.465 -11.540 -21.140 1.00 93.31 363 ALA A CA 1
ATOM 2842 C C . ALA A 1 363 ? -0.521 -11.683 -19.982 1.00 93.31 363 ALA A C 1
ATOM 2844 O O . ALA A 1 363 ? -0.141 -11.788 -18.815 1.00 93.31 363 ALA A O 1
ATOM 2845 N N . ASP A 1 364 ? -1.802 -11.673 -20.316 1.00 92.56 364 ASP A N 1
ATOM 2846 C CA . ASP A 1 364 ? -2.834 -12.032 -19.360 1.00 92.56 364 ASP A CA 1
ATOM 2847 C C . ASP A 1 364 ? -2.788 -13.544 -19.062 1.00 92.56 364 ASP A C 1
ATOM 2849 O O . ASP A 1 364 ? -2.533 -14.327 -19.980 1.00 92.56 364 ASP A O 1
ATOM 2853 N N . PRO A 1 365 ? -3.045 -13.990 -17.815 1.00 88.19 365 PRO A N 1
ATOM 2854 C CA . PRO A 1 365 ? -3.067 -15.414 -17.475 1.00 88.19 365 PRO A CA 1
ATOM 2855 C C . PRO A 1 365 ? -4.039 -16.272 -18.290 1.00 88.19 365 PRO A C 1
ATOM 2857 O O . PRO A 1 365 ? -3.859 -17.486 -18.345 1.00 88.19 365 PRO A O 1
ATOM 2860 N N . THR A 1 366 ? -5.060 -15.678 -18.912 1.00 91.06 366 THR A N 1
ATOM 2861 C CA . THR A 1 366 ? -6.008 -16.409 -19.763 1.00 91.06 366 THR A CA 1
ATOM 2862 C C . THR A 1 366 ? -5.558 -16.518 -21.222 1.00 91.06 366 THR A C 1
ATOM 2864 O O . THR A 1 366 ? -6.147 -17.282 -21.987 1.00 91.06 366 THR A O 1
ATOM 2867 N N . GLU A 1 367 ? -4.510 -15.792 -21.627 1.00 93.19 367 GLU A N 1
ATOM 2868 C CA . GLU A 1 367 ? -3.993 -15.854 -22.991 1.00 93.19 367 GLU A CA 1
ATOM 2869 C C . GLU A 1 367 ? -3.227 -17.157 -23.230 1.00 93.19 367 GLU A C 1
ATOM 2871 O O . GLU A 1 367 ? -2.326 -17.550 -22.482 1.00 93.19 367 GLU A O 1
ATOM 2876 N N . SER A 1 368 ? -3.572 -17.826 -24.329 1.00 93.50 368 SER A N 1
ATOM 2877 C CA . SER A 1 368 ? -2.896 -19.053 -24.737 1.00 93.50 368 SER A CA 1
ATOM 2878 C C . SER A 1 368 ? -1.436 -18.774 -25.082 1.00 93.50 368 SER A C 1
ATOM 2880 O O . SER A 1 368 ? -1.122 -17.810 -25.778 1.00 93.50 368 SER A O 1
ATOM 2882 N N . ASN A 1 369 ? -0.543 -19.650 -24.619 1.00 93.00 369 ASN A N 1
ATOM 2883 C CA . ASN A 1 369 ? 0.899 -19.540 -24.847 1.00 93.00 369 ASN A CA 1
ATOM 2884 C C . ASN A 1 369 ? 1.475 -18.169 -24.429 1.00 93.00 369 ASN A C 1
ATOM 2886 O O . ASN A 1 369 ? 2.236 -17.535 -25.165 1.00 93.00 369 ASN A O 1
ATOM 2890 N N . ALA A 1 370 ? 1.105 -17.724 -23.223 1.00 92.50 370 ALA A N 1
ATOM 2891 C CA . ALA A 1 370 ? 1.498 -16.446 -22.633 1.00 92.50 370 ALA A CA 1
ATOM 2892 C C . ALA A 1 370 ? 2.994 -16.124 -22.795 1.00 92.50 370 ALA A C 1
ATOM 2894 O O . ALA A 1 370 ? 3.347 -14.984 -23.088 1.00 92.50 370 ALA A O 1
ATOM 2895 N N . VAL A 1 371 ? 3.877 -17.119 -22.642 1.00 93.31 371 VAL A N 1
ATOM 2896 C CA . VAL A 1 371 ? 5.329 -16.941 -22.808 1.00 93.31 371 VAL A CA 1
ATOM 2897 C C . VAL A 1 371 ? 5.659 -16.482 -24.227 1.00 93.31 371 VAL A C 1
ATOM 2899 O O . VAL A 1 371 ? 6.213 -15.396 -24.384 1.00 93.31 371 VAL A O 1
ATOM 2902 N N . ALA A 1 372 ? 5.264 -17.238 -25.255 1.00 96.69 372 ALA A N 1
ATOM 2903 C CA . ALA A 1 372 ? 5.546 -16.868 -26.642 1.00 96.69 372 ALA A CA 1
ATOM 2904 C C . ALA A 1 372 ? 4.895 -15.531 -27.025 1.00 96.69 372 ALA A C 1
ATOM 2906 O O . ALA A 1 372 ? 5.546 -14.678 -27.625 1.00 96.69 372 ALA A O 1
ATOM 2907 N N . LEU A 1 373 ? 3.641 -15.312 -26.620 1.00 97.50 373 LEU A N 1
ATOM 2908 C CA . LEU A 1 373 ? 2.917 -14.075 -26.913 1.00 97.50 373 LEU A CA 1
ATOM 2909 C C . LEU A 1 373 ? 3.598 -12.849 -26.292 1.00 97.50 373 LEU A C 1
ATOM 2911 O O . LEU A 1 373 ? 3.758 -11.818 -26.943 1.00 97.50 373 LEU A O 1
ATOM 2915 N N . SER A 1 374 ? 4.027 -12.964 -25.038 1.00 96.88 374 SER A N 1
ATOM 2916 C CA . SER A 1 374 ? 4.759 -11.898 -24.361 1.00 96.88 374 SER A CA 1
ATOM 2917 C C . SER A 1 374 ? 6.123 -11.627 -25.010 1.00 96.88 374 SER A C 1
ATOM 2919 O O . SER A 1 374 ? 6.521 -10.473 -25.112 1.00 96.88 374 SER A O 1
ATOM 2921 N N . THR A 1 375 ? 6.816 -12.646 -25.528 1.00 97.81 375 THR A N 1
ATOM 2922 C CA . THR A 1 375 ? 8.072 -12.456 -26.273 1.00 97.81 375 THR A CA 1
ATOM 2923 C C . THR A 1 375 ? 7.839 -11.660 -27.553 1.00 97.81 375 THR A C 1
ATOM 2925 O O . THR A 1 375 ? 8.507 -10.650 -27.760 1.00 97.81 375 THR A O 1
ATOM 2928 N N . LEU A 1 376 ? 6.828 -12.030 -28.347 1.00 98.19 376 LEU A N 1
ATOM 2929 C CA . LEU A 1 376 ? 6.473 -11.310 -29.577 1.00 98.19 376 LEU A CA 1
ATOM 2930 C C . LEU A 1 376 ? 6.119 -9.840 -29.307 1.00 98.19 376 LEU A C 1
ATOM 2932 O O . LEU A 1 376 ? 6.461 -8.950 -30.078 1.00 98.19 376 LEU A O 1
ATOM 2936 N N . ARG A 1 377 ? 5.448 -9.565 -28.188 1.00 97.62 377 ARG A N 1
ATOM 2937 C CA . ARG A 1 377 ? 5.119 -8.203 -27.743 1.00 97.62 377 ARG A CA 1
ATOM 2938 C C . ARG A 1 377 ? 6.352 -7.384 -27.364 1.00 97.62 377 ARG A C 1
ATOM 2940 O O . ARG A 1 377 ? 6.424 -6.200 -27.691 1.00 97.62 377 ARG A O 1
ATOM 2947 N N . ALA A 1 378 ? 7.318 -7.999 -26.686 1.00 96.81 378 ALA A N 1
ATOM 2948 C CA . ALA A 1 378 ? 8.584 -7.347 -26.373 1.00 96.81 378 ALA A CA 1
ATOM 2949 C C . ALA A 1 378 ? 9.377 -7.033 -27.652 1.00 96.81 378 ALA A C 1
ATOM 2951 O O . ALA A 1 378 ? 9.895 -5.928 -27.796 1.00 96.81 378 ALA A O 1
ATOM 2952 N N . GLU A 1 379 ? 9.428 -7.975 -28.595 1.00 98.19 379 GLU A N 1
ATOM 2953 C CA . GLU A 1 379 ? 10.076 -7.799 -29.900 1.00 98.19 379 GLU A CA 1
ATOM 2954 C C . GLU A 1 379 ? 9.410 -6.694 -30.725 1.00 98.19 379 GLU A C 1
ATOM 2956 O O . GLU A 1 379 ? 10.108 -5.804 -31.210 1.00 98.19 379 GLU A O 1
ATOM 2961 N N . LEU A 1 380 ? 8.072 -6.670 -30.783 1.00 97.94 380 LEU A N 1
ATOM 2962 C CA . LEU A 1 380 ? 7.304 -5.597 -31.423 1.00 97.94 380 LEU A CA 1
ATOM 2963 C C . LEU A 1 380 ? 7.731 -4.219 -30.910 1.00 97.94 380 LEU A C 1
ATOM 2965 O O . LEU A 1 380 ? 7.913 -3.289 -31.692 1.00 97.94 380 LEU A O 1
ATOM 2969 N N . LEU A 1 381 ? 7.882 -4.080 -29.594 1.00 95.44 381 LEU A N 1
ATOM 2970 C CA . LEU A 1 381 ? 8.279 -2.822 -28.977 1.00 95.44 381 LEU A CA 1
ATOM 2971 C C . LEU A 1 381 ? 9.720 -2.436 -29.304 1.00 95.44 381 LEU A C 1
ATOM 2973 O O . LEU A 1 381 ? 9.983 -1.275 -29.615 1.00 95.44 381 LEU A O 1
ATOM 2977 N N . VAL A 1 382 ? 10.640 -3.400 -29.303 1.00 97.12 382 VAL A N 1
ATOM 2978 C CA . VAL A 1 382 ? 12.019 -3.171 -29.749 1.00 97.12 382 VAL A CA 1
ATOM 2979 C C . VAL A 1 382 ? 12.057 -2.687 -31.196 1.00 97.12 382 VAL A C 1
ATOM 2981 O O . VAL A 1 382 ? 12.718 -1.690 -31.489 1.00 97.12 382 VAL A O 1
ATOM 2984 N N . ASP A 1 383 ? 11.332 -3.351 -32.091 1.00 97.56 383 ASP A N 1
ATOM 2985 C CA . ASP A 1 383 ? 11.332 -3.015 -33.511 1.00 97.56 383 ASP A CA 1
ATOM 2986 C C . ASP A 1 383 ? 10.632 -1.670 -33.771 1.00 97.56 383 ASP A C 1
ATOM 2988 O O . ASP A 1 383 ? 11.115 -0.864 -34.568 1.00 97.56 383 ASP A O 1
ATOM 2992 N N . TRP A 1 384 ? 9.560 -1.361 -33.034 1.00 96.56 384 TRP A N 1
ATOM 2993 C CA . TRP A 1 384 ? 8.873 -0.068 -33.101 1.00 96.56 384 TRP A CA 1
ATOM 2994 C C . TRP A 1 384 ? 9.771 1.101 -32.666 1.00 96.56 384 TRP A C 1
ATOM 2996 O O . TRP A 1 384 ? 9.744 2.164 -33.298 1.00 96.56 384 TRP A O 1
ATOM 3006 N N . LEU A 1 385 ? 10.576 0.907 -31.611 1.00 94.31 385 LEU A N 1
ATOM 3007 C CA . LEU A 1 385 ? 11.562 1.887 -31.140 1.00 94.31 385 LEU A CA 1
ATOM 3008 C C . LEU A 1 385 ? 12.718 2.032 -32.136 1.00 94.31 385 LEU A C 1
ATOM 3010 O O . LEU A 1 385 ? 13.132 3.150 -32.448 1.00 94.31 385 LEU A O 1
ATOM 3014 N N . ALA A 1 386 ? 13.213 0.916 -32.676 1.00 96.12 386 ALA A N 1
ATOM 3015 C CA . ALA A 1 386 ? 14.287 0.917 -33.662 1.00 96.12 386 ALA A CA 1
ATOM 3016 C C . ALA A 1 386 ? 13.883 1.637 -34.958 1.00 96.12 386 ALA A C 1
ATOM 3018 O O . ALA A 1 386 ? 14.649 2.446 -35.482 1.00 96.12 386 ALA A O 1
ATOM 3019 N N . ALA A 1 387 ? 12.646 1.434 -35.420 1.00 95.75 387 ALA A N 1
ATOM 3020 C CA . ALA A 1 387 ? 12.080 2.137 -36.572 1.00 95.75 387 ALA A CA 1
ATOM 3021 C C . ALA A 1 387 ? 12.011 3.666 -36.385 1.00 95.75 387 ALA A C 1
ATOM 3023 O O . ALA A 1 387 ? 11.910 4.405 -37.361 1.00 95.75 387 ALA A O 1
ATOM 3024 N N . ARG A 1 388 ? 12.090 4.150 -35.139 1.00 94.06 388 ARG A N 1
ATOM 3025 C CA . ARG A 1 388 ? 12.117 5.576 -34.786 1.00 94.06 388 ARG A CA 1
ATOM 3026 C C . ARG A 1 388 ? 13.513 6.110 -34.511 1.00 94.06 388 ARG A C 1
ATOM 3028 O O . ARG A 1 388 ? 13.629 7.226 -34.031 1.00 94.06 388 ARG A O 1
ATOM 3035 N N . GLY A 1 389 ? 14.561 5.357 -34.839 1.00 89.75 389 GLY A N 1
ATOM 3036 C CA . GLY A 1 389 ? 15.948 5.819 -34.761 1.00 89.75 389 GLY A CA 1
ATOM 3037 C C . GLY A 1 389 ? 16.668 5.484 -33.454 1.00 89.75 389 GLY A C 1
ATOM 3038 O O . GLY A 1 389 ? 17.787 5.952 -33.249 1.00 89.75 389 GLY A O 1
ATOM 3039 N N . VAL A 1 390 ? 16.076 4.664 -32.580 1.00 91.56 390 VAL A N 1
ATOM 3040 C CA . VAL A 1 390 ? 16.801 4.089 -31.439 1.00 91.56 390 VAL A CA 1
ATOM 3041 C C . VAL A 1 390 ? 17.706 2.954 -31.930 1.00 91.56 390 VAL A C 1
ATOM 3043 O O . VAL A 1 390 ? 17.273 2.055 -32.645 1.00 91.56 390 VAL A O 1
ATOM 3046 N N . GLU A 1 391 ? 18.975 2.947 -31.531 1.00 94.25 391 GLU A N 1
ATOM 3047 C CA . GLU A 1 391 ? 19.913 1.903 -31.957 1.00 94.25 391 GLU A CA 1
ATOM 3048 C C . GLU A 1 391 ? 19.526 0.538 -31.359 1.00 94.25 391 GLU A C 1
ATOM 3050 O O . GLU A 1 391 ? 19.533 0.350 -30.143 1.00 94.25 391 GLU A O 1
ATOM 3055 N N . ARG A 1 392 ? 19.217 -0.451 -32.209 1.00 95.69 392 ARG A N 1
ATOM 3056 C CA . ARG A 1 392 ? 18.639 -1.740 -31.777 1.00 95.69 392 ARG A CA 1
ATOM 3057 C C . ARG A 1 392 ? 19.497 -2.524 -30.780 1.00 95.69 392 ARG A C 1
ATOM 3059 O O . ARG A 1 392 ? 18.953 -3.197 -29.916 1.00 95.69 392 ARG A O 1
ATOM 3066 N N . HIS A 1 393 ? 20.826 -2.407 -30.836 1.00 95.31 393 HIS A N 1
ATOM 3067 C CA . HIS A 1 393 ? 21.730 -3.078 -29.886 1.00 95.31 393 HIS A CA 1
ATOM 3068 C C . HIS A 1 393 ? 21.580 -2.570 -28.436 1.00 95.31 393 HIS A C 1
ATOM 3070 O O . HIS A 1 393 ? 22.052 -3.205 -27.485 1.00 95.31 393 HIS A O 1
ATOM 3076 N N . ARG A 1 394 ? 20.921 -1.419 -28.259 1.00 93.25 394 ARG A N 1
ATOM 3077 C CA . ARG A 1 394 ? 20.568 -0.860 -26.958 1.00 93.25 394 ARG A CA 1
ATOM 3078 C C . ARG A 1 394 ? 19.316 -1.502 -26.372 1.00 93.25 394 ARG A C 1
ATOM 3080 O O . ARG A 1 394 ? 19.011 -1.211 -25.230 1.00 93.25 394 ARG A O 1
ATOM 3087 N N . LEU A 1 395 ? 18.593 -2.353 -27.093 1.00 94.62 395 LEU A N 1
ATOM 3088 C CA . LEU A 1 395 ? 17.303 -2.885 -26.665 1.00 94.62 395 LEU A CA 1
ATOM 3089 C C . LEU A 1 395 ? 17.339 -4.418 -26.642 1.00 94.62 395 LEU A C 1
ATOM 3091 O O . LEU A 1 395 ? 17.679 -5.054 -27.637 1.00 94.62 395 LEU A O 1
ATOM 3095 N N . VAL A 1 396 ? 16.978 -5.017 -25.510 1.00 94.88 396 VAL A N 1
ATOM 3096 C CA . VAL A 1 396 ? 16.921 -6.472 -25.320 1.00 94.88 396 VAL A CA 1
ATOM 3097 C C . VAL A 1 396 ? 15.478 -6.869 -25.016 1.00 94.88 396 VAL A C 1
ATOM 3099 O O . VAL A 1 396 ? 14.989 -6.532 -23.940 1.00 94.88 396 VAL A O 1
ATOM 3102 N N . PRO A 1 397 ? 14.770 -7.561 -25.921 1.00 96.31 397 PRO A N 1
ATOM 3103 C CA . PRO A 1 397 ? 13.402 -7.994 -25.663 1.00 96.31 397 PRO A CA 1
ATOM 3104 C C . PRO A 1 397 ? 13.364 -9.163 -24.669 1.00 96.31 397 PRO A C 1
ATOM 3106 O O . PRO A 1 397 ? 14.227 -10.044 -24.685 1.00 96.31 397 PRO A O 1
ATOM 3109 N N . LYS A 1 398 ? 12.339 -9.197 -23.813 1.00 93.88 398 LYS A N 1
ATOM 3110 C CA . LYS A 1 398 ? 12.087 -10.289 -22.869 1.00 93.88 398 LYS A CA 1
ATOM 3111 C C . LYS A 1 398 ? 10.589 -10.522 -22.661 1.00 93.88 398 LYS A C 1
ATOM 3113 O O . LYS A 1 398 ? 9.886 -9.683 -22.105 1.00 93.88 398 LYS A O 1
ATOM 3118 N N . GLY A 1 399 ? 10.110 -11.702 -23.044 1.00 94.31 399 GLY A N 1
ATOM 3119 C CA . GLY A 1 399 ? 8.774 -12.168 -22.674 1.00 94.31 399 GLY A CA 1
ATOM 3120 C C . GLY A 1 399 ? 8.731 -12.673 -21.233 1.00 94.31 399 GLY A C 1
ATOM 3121 O O . GLY A 1 399 ? 9.530 -13.530 -20.851 1.00 94.31 399 GLY A O 1
ATOM 3122 N N . CYS A 1 400 ? 7.802 -12.149 -20.437 1.00 87.25 400 CYS A N 1
ATOM 3123 C CA . CYS A 1 400 ? 7.595 -12.513 -19.035 1.00 87.25 400 CYS A CA 1
ATOM 3124 C C . CYS A 1 400 ? 6.379 -13.415 -18.798 1.00 87.25 400 CYS A C 1
ATOM 3126 O O . CYS A 1 400 ? 6.033 -13.710 -17.655 1.00 87.25 400 CYS A O 1
ATOM 3128 N N . GLY A 1 401 ? 5.727 -13.872 -19.865 1.00 92.75 401 GLY A N 1
ATOM 3129 C CA . GLY A 1 401 ? 4.522 -14.683 -19.778 1.00 92.75 401 GLY A CA 1
ATOM 3130 C C . GLY A 1 401 ? 3.432 -13.992 -18.965 1.00 92.75 401 GLY A C 1
ATOM 3131 O O . GLY A 1 401 ? 3.273 -12.775 -19.025 1.00 92.75 401 GLY A O 1
ATOM 3132 N N . ALA A 1 402 ? 2.705 -14.785 -18.186 1.00 88.56 402 ALA A N 1
ATOM 3133 C CA . ALA A 1 402 ? 1.654 -14.317 -17.287 1.00 88.56 402 ALA A CA 1
ATOM 3134 C C . ALA A 1 402 ? 2.154 -14.032 -15.858 1.00 88.56 402 ALA A C 1
ATOM 3136 O O . ALA A 1 402 ? 1.367 -14.013 -14.910 1.00 88.56 402 ALA A O 1
ATOM 3137 N N . LEU A 1 403 ? 3.468 -13.859 -15.672 1.00 78.00 403 LEU A N 1
ATOM 3138 C CA . LEU A 1 403 ? 4.029 -13.530 -14.365 1.00 78.00 403 LEU A CA 1
ATOM 3139 C C . LEU A 1 403 ? 3.559 -12.143 -13.914 1.00 78.00 403 LEU A C 1
ATOM 3141 O O . LEU A 1 403 ? 3.339 -11.248 -14.728 1.00 78.00 403 LEU A O 1
ATOM 3145 N N . ARG A 1 404 ? 3.450 -11.948 -12.594 1.00 70.44 404 ARG A N 1
ATOM 3146 C CA . ARG A 1 404 ? 3.120 -10.650 -11.978 1.00 70.44 404 ARG A CA 1
ATOM 3147 C C . ARG A 1 404 ? 1.894 -9.958 -12.622 1.00 70.44 404 ARG A C 1
ATOM 3149 O O . ARG A 1 404 ? 2.034 -8.838 -13.130 1.00 70.44 404 ARG A O 1
ATOM 3156 N N . PRO A 1 405 ? 0.711 -10.592 -12.656 1.00 71.06 405 PRO A N 1
ATOM 3157 C CA . PRO A 1 405 ? -0.490 -9.941 -13.171 1.00 71.06 405 PRO A CA 1
ATOM 3158 C C . PRO A 1 405 ? -0.873 -8.736 -12.290 1.00 71.06 405 PRO A C 1
ATOM 3160 O O . PRO A 1 405 ? -0.802 -8.798 -11.062 1.00 71.06 405 PRO A O 1
ATOM 3163 N N . LEU A 1 406 ? -1.277 -7.631 -12.924 1.00 64.62 406 LEU A N 1
ATOM 3164 C CA . LEU A 1 406 ? -1.807 -6.440 -12.251 1.00 64.62 406 LEU A CA 1
ATOM 3165 C C . LEU A 1 406 ? -3.234 -6.655 -11.742 1.00 64.62 406 LEU A C 1
ATOM 3167 O O . LEU A 1 406 ? -3.697 -5.913 -10.882 1.00 64.62 406 LEU A O 1
ATOM 3171 N N . THR A 1 407 ? -3.947 -7.650 -12.262 1.00 58.31 407 THR A N 1
ATOM 3172 C CA . THR A 1 407 ? -5.294 -8.026 -11.825 1.00 58.31 407 THR A CA 1
ATOM 3173 C C . THR A 1 407 ? -5.581 -9.484 -12.168 1.00 58.31 407 THR A C 1
ATOM 3175 O O . THR A 1 407 ? -5.006 -10.028 -13.102 1.00 58.31 407 THR A O 1
ATOM 3178 N N . PHE A 1 408 ? -6.483 -10.124 -11.433 1.00 69.06 408 PHE A N 1
ATOM 3179 C CA . PHE A 1 408 ? -7.030 -11.446 -11.773 1.00 69.06 408 PHE A CA 1
ATOM 3180 C C . PHE A 1 408 ? -8.521 -11.356 -12.135 1.00 69.06 408 PHE A C 1
ATOM 3182 O O . PHE A 1 408 ? -9.236 -12.361 -12.156 1.00 69.06 408 PHE A O 1
ATOM 3189 N N . GLY A 1 409 ? -9.006 -10.135 -12.386 1.00 63.34 409 GLY A N 1
ATOM 3190 C CA . GLY A 1 409 ? -10.397 -9.863 -12.710 1.00 63.34 409 GLY A CA 1
ATOM 3191 C C . GLY A 1 409 ? -10.858 -10.568 -13.988 1.00 63.34 409 GLY A C 1
ATOM 3192 O O . GLY A 1 409 ? -10.083 -10.877 -14.895 1.00 63.34 409 GLY A O 1
ATOM 3193 N N . LYS A 1 410 ? -12.161 -10.853 -14.050 1.00 72.00 410 LYS A N 1
ATOM 3194 C CA . LYS A 1 410 ? -12.776 -11.631 -15.139 1.00 72.00 410 LYS A CA 1
ATOM 3195 C C . LYS A 1 410 ? -13.309 -10.760 -16.276 1.00 72.00 410 LYS A C 1
ATOM 3197 O O . LYS A 1 410 ? -13.822 -11.303 -17.257 1.00 72.00 410 LYS A O 1
ATOM 3202 N N . THR A 1 411 ? -13.216 -9.434 -16.178 1.00 81.94 411 THR A N 1
ATOM 3203 C CA . THR A 1 411 ? -13.676 -8.539 -17.248 1.00 81.94 411 THR A CA 1
ATOM 3204 C C . THR A 1 411 ? -12.625 -8.398 -18.351 1.00 81.94 411 THR A C 1
ATOM 3206 O O . THR A 1 411 ? -11.442 -8.673 -18.154 1.00 81.94 411 THR A O 1
ATOM 3209 N N . ALA A 1 412 ? -13.049 -7.971 -19.543 1.00 84.44 412 ALA A N 1
ATOM 3210 C CA . ALA A 1 412 ? -12.121 -7.689 -20.640 1.00 84.44 412 ALA A CA 1
ATOM 3211 C C . ALA A 1 412 ? -11.164 -6.526 -20.308 1.00 84.44 412 ALA A C 1
ATOM 3213 O O . ALA A 1 412 ? -9.996 -6.565 -20.700 1.00 84.44 412 ALA A O 1
ATOM 3214 N N . ALA A 1 413 ? -11.649 -5.528 -19.558 1.00 76.75 413 ALA A N 1
ATOM 3215 C CA . ALA A 1 413 ? -10.854 -4.397 -19.085 1.00 76.75 413 ALA A CA 1
ATOM 3216 C C . ALA A 1 413 ? -9.793 -4.843 -18.069 1.00 76.75 413 ALA A C 1
ATOM 3218 O O . ALA A 1 413 ? -8.632 -4.459 -18.195 1.00 76.75 413 ALA A O 1
ATOM 3219 N N . ASP A 1 414 ? -10.154 -5.733 -17.139 1.00 67.94 414 ASP A N 1
ATOM 3220 C CA . ASP A 1 414 ? -9.199 -6.308 -16.190 1.00 67.94 414 ASP A CA 1
ATOM 3221 C C . ASP A 1 414 ? -8.077 -7.041 -16.918 1.00 67.94 414 ASP A C 1
ATOM 3223 O O . ASP A 1 414 ? -6.899 -6.713 -16.768 1.00 67.94 414 ASP A O 1
ATOM 3227 N N . ARG A 1 415 ? -8.438 -7.975 -17.801 1.00 85.06 415 ARG A N 1
ATOM 3228 C CA . ARG A 1 415 ? -7.446 -8.718 -18.584 1.00 85.06 415 ARG A CA 1
ATOM 3229 C C . ARG A 1 415 ? -6.538 -7.802 -19.404 1.00 85.06 415 ARG A C 1
ATOM 3231 O O . ARG A 1 415 ? -5.359 -8.103 -19.587 1.00 85.06 415 ARG A O 1
ATOM 3238 N N . ALA A 1 416 ? -7.045 -6.658 -19.873 1.00 85.62 416 ALA A N 1
ATOM 3239 C CA . ALA A 1 416 ? -6.243 -5.671 -20.596 1.00 85.62 416 ALA A CA 1
ATOM 3240 C C . ALA A 1 416 ? -5.096 -5.094 -19.766 1.00 85.62 416 ALA A C 1
ATOM 3242 O O . ALA A 1 416 ? -4.014 -4.855 -20.303 1.00 85.62 416 ALA A O 1
ATOM 3243 N N . MET A 1 417 ? -5.277 -4.954 -18.453 1.00 78.69 417 MET A N 1
ATOM 3244 C CA . MET A 1 417 ? -4.229 -4.455 -17.565 1.00 78.69 417 MET A CA 1
ATOM 3245 C C . MET A 1 417 ? -3.072 -5.445 -17.379 1.00 78.69 417 MET A C 1
ATOM 3247 O O . MET A 1 417 ? -1.976 -5.043 -16.991 1.00 78.69 417 MET A O 1
ATOM 3251 N N . ASN A 1 418 ? -3.247 -6.730 -17.672 1.00 83.56 418 ASN A N 1
ATOM 3252 C CA . ASN A 1 418 ? -2.133 -7.677 -17.604 1.00 83.56 418 ASN A CA 1
ATOM 3253 C C . ASN A 1 418 ? -1.269 -7.655 -18.871 1.00 83.56 418 ASN A C 1
ATOM 3255 O O . ASN A 1 418 ? -0.063 -7.893 -18.793 1.00 83.56 418 ASN A O 1
ATOM 3259 N N . ARG A 1 419 ? -1.860 -7.293 -20.016 1.00 92.00 419 ARG A N 1
ATOM 3260 C CA . ARG A 1 419 ? -1.208 -7.220 -21.331 1.00 92.00 419 ARG A CA 1
ATOM 3261 C C . ARG A 1 419 ? -0.414 -5.927 -21.473 1.00 92.00 419 ARG A C 1
ATOM 3263 O O . ARG A 1 419 ? -0.916 -4.932 -21.992 1.00 92.00 419 ARG A O 1
ATOM 3270 N N . ARG A 1 420 ? 0.820 -5.911 -20.974 1.00 90.06 420 ARG A N 1
ATOM 3271 C CA . ARG A 1 420 ? 1.592 -4.670 -20.797 1.00 90.06 420 ARG A CA 1
ATOM 3272 C C . ARG A 1 420 ? 3.067 -4.820 -21.116 1.00 90.06 420 ARG A C 1
ATOM 3274 O O . ARG A 1 420 ? 3.582 -5.935 -21.070 1.00 90.06 420 ARG A O 1
ATOM 3281 N N . ALA A 1 421 ? 3.740 -3.704 -21.370 1.00 87.56 421 ALA A N 1
ATOM 3282 C CA . ALA A 1 421 ? 5.195 -3.627 -21.398 1.00 87.56 421 ALA A CA 1
ATOM 3283 C C . ALA A 1 421 ? 5.746 -2.877 -20.181 1.00 87.56 421 ALA A C 1
ATOM 3285 O O . ALA A 1 421 ? 5.088 -2.000 -19.624 1.00 87.56 421 ALA A O 1
ATOM 3286 N N . GLU A 1 422 ? 6.969 -3.229 -19.796 1.00 79.75 422 GLU A N 1
ATOM 3287 C CA . GLU A 1 422 ? 7.762 -2.550 -18.771 1.00 79.75 422 GLU A CA 1
ATOM 3288 C C . GLU A 1 422 ? 9.196 -2.420 -19.303 1.00 79.75 422 GLU A C 1
ATOM 3290 O O . GLU A 1 422 ? 9.804 -3.419 -19.695 1.00 79.75 422 GLU A O 1
ATOM 3295 N N . LEU A 1 423 ? 9.742 -1.205 -19.356 1.00 78.81 423 LEU A N 1
ATOM 3296 C CA . LEU A 1 423 ? 11.080 -0.959 -19.889 1.00 78.81 423 LEU A CA 1
ATOM 3297 C C . LEU A 1 423 ? 12.013 -0.550 -18.755 1.00 78.81 423 LEU A C 1
ATOM 3299 O O . LEU A 1 423 ? 11.787 0.445 -18.078 1.00 78.81 423 LEU A O 1
ATOM 3303 N N . VAL A 1 424 ? 13.089 -1.304 -18.582 1.00 69.06 424 VAL A N 1
ATOM 3304 C CA . VAL A 1 424 ? 14.094 -1.086 -17.528 1.00 69.06 424 VAL A CA 1
ATOM 3305 C C . VAL A 1 424 ? 15.473 -1.069 -18.174 1.00 69.06 424 VAL A C 1
ATOM 3307 O O . VAL A 1 424 ? 15.607 -1.625 -19.261 1.00 69.06 424 VAL A O 1
ATOM 3310 N N . ARG A 1 425 ? 16.525 -0.469 -17.591 1.00 67.44 425 ARG A N 1
ATOM 3311 C CA . ARG A 1 425 ? 17.874 -0.686 -18.174 1.00 67.44 425 ARG A CA 1
ATOM 3312 C C . ARG A 1 425 ? 18.284 -2.145 -18.049 1.00 67.44 425 ARG A C 1
ATOM 3314 O O . ARG A 1 425 ? 17.879 -2.868 -17.148 1.00 67.44 425 ARG A O 1
ATOM 3321 N N . LEU A 1 426 ? 19.108 -2.559 -18.994 1.00 73.69 426 LEU A N 1
ATOM 3322 C CA . LEU A 1 426 ? 19.676 -3.888 -19.024 1.00 73.69 426 LEU A CA 1
ATOM 3323 C C . LEU A 1 426 ? 20.744 -4.030 -17.933 1.00 73.69 426 LEU A C 1
ATOM 3325 O O . LEU A 1 426 ? 21.809 -3.418 -18.031 1.00 73.69 426 LEU A O 1
ATOM 3329 N N . THR A 1 427 ? 20.475 -4.876 -16.943 1.00 60.47 427 THR A N 1
ATOM 3330 C CA . THR A 1 427 ? 21.392 -5.212 -15.845 1.00 60.47 427 THR A CA 1
ATOM 3331 C C . THR A 1 427 ? 21.345 -6.718 -15.546 1.00 60.47 427 THR A C 1
ATOM 3333 O O . THR A 1 427 ? 20.445 -7.400 -16.040 1.00 60.47 427 THR A O 1
ATOM 3336 N N . PRO A 1 428 ? 22.294 -7.283 -14.770 1.00 57.94 428 PRO A N 1
ATOM 3337 C CA . PRO A 1 428 ? 22.296 -8.716 -14.449 1.00 57.94 428 PRO A CA 1
ATOM 3338 C C . PRO A 1 428 ? 21.076 -9.195 -13.648 1.00 57.94 428 PRO A C 1
ATOM 3340 O O . PRO A 1 428 ? 20.754 -10.379 -13.683 1.00 57.94 428 PRO A O 1
ATOM 3343 N N . THR A 1 429 ? 20.418 -8.294 -12.916 1.00 54.16 429 THR A N 1
ATOM 3344 C CA . THR A 1 429 ? 19.249 -8.585 -12.071 1.00 54.16 429 THR A CA 1
ATOM 3345 C C . THR A 1 429 ? 17.923 -8.230 -12.742 1.00 54.16 429 THR A C 1
ATOM 3347 O O . THR A 1 429 ? 16.873 -8.673 -12.278 1.00 54.16 429 THR A O 1
ATOM 3350 N N . ALA A 1 430 ? 17.945 -7.476 -13.846 1.00 58.19 430 ALA A N 1
ATOM 3351 C CA . ALA A 1 430 ? 16.753 -7.158 -14.618 1.00 58.19 430 ALA A CA 1
ATOM 3352 C C . ALA A 1 430 ? 16.167 -8.436 -15.249 1.00 58.19 430 ALA A C 1
ATOM 3354 O O . ALA A 1 430 ? 16.771 -9.070 -16.117 1.00 58.19 430 ALA A O 1
ATOM 3355 N N . GLY A 1 431 ? 14.962 -8.816 -14.819 1.00 68.62 431 GLY A N 1
ATOM 3356 C CA . GLY A 1 431 ? 14.299 -10.044 -15.247 1.00 68.62 431 GLY A CA 1
ATOM 3357 C C . GLY A 1 431 ? 12.784 -10.015 -15.055 1.00 68.62 431 GLY A C 1
ATOM 3358 O O . GLY A 1 431 ? 12.194 -9.006 -14.674 1.00 68.62 431 GLY A O 1
ATOM 3359 N N . CYS A 1 432 ? 12.143 -11.139 -15.370 1.00 69.62 432 CYS A N 1
ATOM 3360 C CA . CYS A 1 432 ? 10.694 -11.310 -15.223 1.00 69.62 432 CYS A CA 1
ATOM 3361 C C . CYS A 1 432 ? 10.292 -11.865 -13.856 1.00 69.62 432 CYS A C 1
ATOM 3363 O O . CYS A 1 432 ? 9.164 -11.665 -13.404 1.00 69.62 432 CYS A O 1
ATOM 3365 N N . GLU A 1 433 ? 11.208 -12.590 -13.222 1.00 62.66 433 GLU A N 1
ATOM 3366 C CA . GLU A 1 433 ? 10.998 -13.218 -11.928 1.00 62.66 433 GLU A CA 1
ATOM 3367 C C . GLU A 1 433 ? 11.409 -12.254 -10.810 1.00 62.66 433 GLU A C 1
ATOM 3369 O O . GLU A 1 433 ? 12.361 -11.488 -10.984 1.00 62.66 433 GLU A O 1
ATOM 3374 N N . PRO A 1 434 ? 10.714 -12.271 -9.660 1.00 45.78 434 PRO A N 1
ATOM 3375 C CA . PRO A 1 434 ? 11.223 -11.629 -8.458 1.00 45.78 434 PRO A CA 1
ATOM 3376 C C . PRO A 1 434 ? 12.592 -12.216 -8.122 1.00 45.78 434 PRO A C 1
ATOM 3378 O O . PRO A 1 434 ? 12.776 -13.431 -8.207 1.00 45.78 434 PRO A O 1
ATOM 3381 N N . THR A 1 435 ? 13.535 -11.384 -7.693 1.00 43.16 435 THR A N 1
ATOM 3382 C CA . THR A 1 435 ? 14.845 -11.849 -7.237 1.00 43.16 435 THR A CA 1
ATOM 3383 C C . THR A 1 435 ? 14.646 -12.839 -6.088 1.00 43.16 435 THR A C 1
ATOM 3385 O O . THR A 1 435 ? 14.267 -12.459 -4.977 1.00 43.16 435 THR A O 1
ATOM 3388 N N . THR A 1 436 ? 14.855 -14.131 -6.345 1.00 38.19 436 THR A N 1
ATOM 3389 C CA . THR A 1 436 ? 14.651 -15.173 -5.337 1.00 38.19 436 THR A CA 1
ATOM 3390 C C . THR A 1 436 ? 15.652 -14.975 -4.206 1.00 38.19 436 THR A C 1
ATOM 3392 O O . THR A 1 436 ? 16.862 -14.989 -4.425 1.00 38.19 436 THR A O 1
ATOM 3395 N N . ALA A 1 437 ? 15.159 -14.802 -2.979 1.00 41.81 437 ALA A N 1
ATOM 3396 C CA . ALA A 1 437 ? 15.954 -14.671 -1.755 1.00 41.81 437 ALA A CA 1
ATOM 3397 C C . ALA A 1 437 ? 16.632 -15.988 -1.314 1.00 41.81 437 ALA A C 1
ATOM 3399 O O . ALA A 1 437 ? 16.798 -16.243 -0.127 1.00 41.81 437 ALA A O 1
ATOM 3400 N N . THR A 1 438 ? 17.023 -16.845 -2.254 1.00 35.28 438 THR A N 1
ATOM 3401 C CA . THR A 1 438 ? 17.680 -18.130 -1.991 1.00 35.28 438 THR A CA 1
ATOM 3402 C C . THR A 1 438 ? 19.091 -18.121 -2.550 1.00 35.28 438 THR A C 1
ATOM 3404 O O . THR A 1 438 ? 19.424 -18.911 -3.426 1.00 35.28 438 THR A O 1
ATOM 3407 N N . SER A 1 439 ? 19.903 -17.183 -2.071 1.00 28.00 439 SER A N 1
ATOM 3408 C CA . SER A 1 439 ? 21.352 -17.324 -1.886 1.00 28.00 439 SER A CA 1
ATOM 3409 C C . SER A 1 439 ? 21.859 -16.030 -1.249 1.00 28.00 439 SER A C 1
ATOM 3411 O O . SER A 1 439 ? 21.921 -15.010 -1.936 1.00 28.00 439 SER A O 1
ATOM 3413 N N . PRO A 1 440 ? 22.248 -16.021 0.037 1.00 34.88 440 PRO A N 1
ATOM 3414 C CA . PRO A 1 440 ? 23.283 -15.087 0.446 1.00 34.88 440 PRO A CA 1
ATOM 3415 C C . PRO A 1 440 ? 24.518 -15.398 -0.416 1.00 34.88 440 PRO A C 1
ATOM 3417 O O . PRO A 1 440 ? 24.773 -16.580 -0.681 1.00 34.88 440 PRO A O 1
ATOM 3420 N N . PRO A 1 441 ? 25.332 -14.417 -0.841 1.00 35.22 441 PRO A N 1
ATOM 3421 C CA . PRO A 1 441 ? 26.702 -14.754 -1.181 1.00 35.22 441 PRO A CA 1
ATOM 3422 C C . PRO A 1 441 ? 27.285 -15.458 0.048 1.00 35.22 441 PRO A C 1
ATOM 3424 O O . PRO A 1 441 ? 27.278 -14.902 1.145 1.00 35.22 441 PRO A O 1
ATOM 3427 N N . HIS A 1 442 ? 27.720 -16.709 -0.114 1.00 32.75 442 HIS A N 1
ATOM 3428 C CA . HIS A 1 442 ? 28.513 -17.401 0.891 1.00 32.75 442 HIS A CA 1
ATOM 3429 C C . HIS A 1 442 ? 29.755 -16.546 1.171 1.00 32.75 442 HIS A C 1
ATOM 3431 O O . HIS A 1 442 ? 30.772 -16.661 0.490 1.00 32.75 442 HIS A O 1
ATOM 3437 N N . SER A 1 443 ? 29.696 -15.689 2.185 1.00 38.72 443 SER A N 1
ATOM 3438 C CA . SER A 1 443 ? 30.883 -15.214 2.873 1.00 38.72 443 SER A CA 1
ATOM 3439 C C . SER A 1 443 ? 31.389 -16.387 3.704 1.00 38.72 443 SER A C 1
ATOM 3441 O O . SER A 1 443 ? 31.049 -16.570 4.871 1.00 38.72 443 SER A O 1
ATOM 3443 N N . GLY A 1 444 ? 32.177 -17.252 3.060 1.00 35.88 444 GLY A N 1
ATOM 3444 C CA . GLY A 1 444 ? 33.029 -18.179 3.792 1.00 35.88 444 GLY A CA 1
ATOM 3445 C C . GLY A 1 444 ? 33.877 -17.394 4.804 1.00 35.88 444 GLY A C 1
ATOM 3446 O O . GLY A 1 444 ? 34.219 -16.235 4.542 1.00 35.88 444 GLY A O 1
ATOM 3447 N N . PRO A 1 445 ? 34.205 -17.980 5.967 1.00 36.34 445 PRO A N 1
ATOM 3448 C CA . PRO A 1 445 ? 35.006 -17.289 6.966 1.00 36.34 445 PRO A CA 1
ATOM 3449 C C . PRO A 1 445 ? 36.350 -16.870 6.348 1.00 36.34 445 PRO A C 1
ATOM 3451 O O . PRO A 1 445 ? 36.887 -17.606 5.510 1.00 36.34 445 PRO A O 1
ATOM 3454 N N . PRO A 1 446 ? 36.908 -15.707 6.733 1.00 37.25 446 PRO A N 1
ATOM 3455 C CA . PRO A 1 446 ? 38.182 -15.256 6.199 1.00 37.25 446 PRO A CA 1
ATOM 3456 C C . PRO A 1 446 ? 39.235 -16.332 6.458 1.00 37.25 446 PRO A C 1
ATOM 3458 O O . PRO A 1 446 ? 39.424 -16.780 7.593 1.00 37.25 446 PRO A O 1
ATOM 3461 N N . ARG A 1 447 ? 39.905 -16.767 5.383 1.00 36.72 447 ARG A N 1
ATOM 3462 C CA . ARG A 1 447 ? 41.098 -17.607 5.486 1.00 36.72 447 ARG A CA 1
ATOM 3463 C C . ARG A 1 447 ? 42.065 -16.883 6.415 1.00 36.72 447 ARG A C 1
ATOM 3465 O O . ARG A 1 447 ? 42.489 -15.770 6.118 1.00 36.72 447 ARG A O 1
ATOM 3472 N N . ARG A 1 448 ? 42.392 -17.513 7.543 1.00 38.41 448 ARG A N 1
ATOM 3473 C CA . ARG A 1 448 ? 43.555 -17.120 8.334 1.00 38.41 448 ARG A CA 1
ATOM 3474 C C . ARG A 1 448 ? 44.763 -17.283 7.420 1.00 38.41 448 ARG A C 1
ATOM 3476 O O . ARG A 1 448 ? 45.002 -18.384 6.930 1.00 38.41 448 ARG A O 1
ATOM 3483 N N . SER A 1 449 ? 45.476 -16.195 7.160 1.00 38.69 449 SER A N 1
ATOM 3484 C CA . SER A 1 449 ? 46.839 -16.273 6.657 1.00 38.69 449 SER A CA 1
ATOM 3485 C C . SER A 1 449 ? 47.682 -16.913 7.757 1.00 38.69 449 SER A C 1
ATOM 3487 O O . SER A 1 449 ? 47.900 -16.313 8.810 1.00 38.69 449 SER A O 1
ATOM 3489 N N . SER A 1 450 ? 48.051 -18.169 7.548 1.00 41.69 450 SER A N 1
ATOM 3490 C CA . SER A 1 450 ? 49.260 -18.737 8.124 1.00 41.69 450 SER A CA 1
ATOM 3491 C C . SER A 1 450 ? 50.442 -18.273 7.277 1.00 41.69 450 SER A C 1
ATOM 3493 O O . SER A 1 450 ? 50.381 -18.404 6.052 1.00 41.69 450 SER A O 1
ATOM 3495 N N . ASP A 1 451 ? 51.455 -17.797 7.997 1.00 42.75 451 ASP A N 1
ATOM 3496 C CA . ASP A 1 451 ? 52.824 -17.426 7.610 1.00 42.75 451 ASP A CA 1
ATOM 3497 C C . ASP A 1 451 ? 53.047 -16.032 7.006 1.00 42.75 451 ASP A C 1
ATOM 3499 O O . ASP A 1 451 ? 52.574 -15.739 5.883 1.00 42.75 451 ASP A O 1
#

pLDDT: mean 83.65, std 19.47, range [23.84, 98.88]

Sequence (451 aa):
MNAVSEFIVALAVAATACIGATHSVSDADVRPQDAIDLILTAFQNYPLVALSDGAGHGQLETRDFFIGLIRDRRFPQTVRNIVIEFGNARYQSVMDRYVSGEAVTREELRHAWEDTTQVTGVWSLPMYEHMLAEVRAVNRPLPPALRIRVLLGDPPIDWSTVTSPADEDMNDWRDAHFAHVIEREIMNRTANALLFFGGAHLGRKVIFPNSLIHLLDARFPGRTFVLAALDAGRTDSRITKRLQGWTVPAGVSVRGTWLGKMDVQDIGFGFSRGVVEDDVDVVLLLSSAPPRQDEPPALTSSYGRELARRRALHQATLPFRGAKIRFEESRAAFATDADEPLQAVVSELFRDRGVRLLVKAFADPTESNAVALSTLRAELLVDWLAARGVERHRLVPKGCGALRPLTFGKTAADRAMNRRAELVRLTPTAGCEPTTATSPPHSGPPRRSSD

Radius of gyration: 26.85 Å; Cα contacts (8 Å, |Δi|>4): 840; chains: 1; bounding box: 124×48×68 Å

Mean predicted aligned error: 11.99 Å

Secondary structure (DSSP, 8-state):
---------------------------BPP--EEHHHHHHHHTTT-SEEEEE--SSS-BHHHHHHHHHHHHSTTHHHHT-EEEEEEEEGGGHHHHHHHHHT----HHHHTHHHHTSS-TT-GGGSHHHHHHHHHHHHHHTTS-GGGPPEEEEEE----TTT--STTT---GGGHHHHHHHHHHHHTGGGT--EEEEE-HHHH-TTBSSTT-HHHHHHHHSTT-EEEEEE--TTTS-HHHHHHHTTPPSSEEEE-TTBTTTTSBTTTTT-TTB-SBHHHH-SEEEES-SSPPPBPPPP---HHHHHHHHHHHHHHHT--S---TT-BB-TTSS-B-TT-HHHHHHHHHHHHH-TT--EEEEE---TTSTTHHHHHHHHHHHHHHHHHTTT--GGGEEEEE-TT-S-S---SSHHHHHHHSBEEEEE--SS-SSS---S------PPPPP---

Solvent-accessible surface area (backbone atoms only — not comparable to full-atom values): 24706 Å² total; per-residue (Å²): 134,86,80,90,84,88,88,84,88,84,91,82,91,75,90,73,84,75,78,72,77,74,81,74,73,75,68,38,81,77,64,78,38,56,35,59,63,51,54,64,55,45,53,79,75,18,44,33,38,34,40,28,39,28,78,50,83,55,29,47,52,47,52,53,48,51,54,53,44,63,64,37,80,62,34,41,74,66,36,33,31,37,39,30,54,66,18,10,36,70,36,38,69,59,46,50,41,40,35,74,64,51,96,66,53,69,81,66,52,45,48,26,33,64,42,33,81,66,60,82,57,67,54,59,25,60,64,56,60,48,52,53,52,49,51,26,57,60,20,65,86,42,58,81,95,39,35,53,45,68,43,39,25,21,48,61,56,61,72,92,74,45,84,50,38,32,60,64,69,52,77,81,45,29,36,34,37,32,41,49,49,46,41,62,68,22,57,77,61,77,43,31,31,41,36,44,33,52,42,73,38,51,36,63,30,30,74,58,82,68,24,28,35,51,44,41,45,63,62,40,68,82,34,68,41,34,34,40,38,54,30,49,75,54,26,40,67,74,56,52,60,73,58,59,90,64,72,65,50,19,27,27,69,18,69,77,19,58,69,10,67,32,51,23,52,51,54,37,39,80,59,38,57,59,36,30,41,70,28,35,49,25,46,27,39,60,52,92,50,56,67,51,71,61,65,75,59,88,64,53,75,68,57,47,54,48,44,51,52,46,37,53,27,56,71,65,43,69,84,50,74,48,75,56,30,30,33,39,85,94,47,69,42,71,31,95,74,18,60,66,54,52,52,54,46,51,56,48,53,67,73,42,78,83,65,36,32,32,30,33,11,25,20,26,80,86,41,80,62,19,45,64,49,5,31,47,35,9,43,51,50,46,52,57,44,32,78,71,72,44,64,57,93,34,51,42,61,36,43,35,11,43,52,87,52,56,50,86,34,91,48,75,70,36,40,41,62,18,15,24,33,47,52,33,35,62,50,99,81,57,70,69,66,77,80,72,92,82,66,76,82,82,78,67,77,81,79,76,82,79,132

Foldseek 3Di:
DDDDDDDDDDDDDDDDPPPPPPPPLDFDAWDWDAPLVVQLVVLVQALEEEEACALDHFFVLSLVVLLVNLLPPSCLVRALEEEELQFAQLCLVVLQCQLQPHDDDPVSVVCGRLVFLDLPCSSLFVSNVVSSVSLSVSQPVDDPSSRRGYHGQGYHDDLVQDQALQLSLGPLCSLLSSLVSCCVVDVVVVGHYYYYYHLLLQWLQFPDPLRNNNQCCQFPPSNYAYEHEFFLVQAAPVVLVVVPPDDPQIKTFQPSHPQQQDFPNNRRNVRGGGGNNSTHGIYTYSDSHGTDGGDNDDDDPVSVVSSVSSVVNNVNNADLRDLQFWDDALALDTDPRNVVSLVSVLVVCVVDVPFAKEKWWFAQPPHPPQQVRRQSNQVSSLVVSVVVPRDSVSYHYGYLGQASQSHPHPDPVSRRSRGGIGMGGDDPSDDNDRPDSPDDPPPDDDPPDDD

Nearest PDB structures (foldseek):
  5wtl-assembly4_D  TM=8.229E-01  e=2.237E-06  Capnocytophaga gingivalis ATCC 33624
  5n2c-assembly1_A  TM=8.732E-01  e=2.182E-05  Burkholderia cenocepacia J2315
  5eb1-assembly2_D  TM=8.482E-01  e=4.493E-05  Pseudomonas aeruginosa PAO1
  6jfw-assembly2_B  TM=8.065E-01  e=1.479E-05  Pseudomonas aeruginosa PAO1
  2w8b-assembly4_C  TM=8.634E-01  e=3.711E-04  Escherichia coli